Protein AF-A0AA43HDJ4-F1 (afdb_monomer_lite)

Radius of gyration: 28.81 Å; chains: 1; bounding box: 75×43×76 Å

Structure (mmCIF, N/CA/C/O backbone):
data_AF-A0AA43HDJ4-F1
#
_entry.id   AF-A0AA43HDJ4-F1
#
loop_
_atom_site.group_PDB
_atom_site.id
_atom_site.type_symbol
_atom_site.label_atom_id
_atom_site.label_alt_id
_atom_site.label_comp_id
_atom_site.label_asym_id
_atom_site.label_entity_id
_atom_site.label_seq_id
_atom_site.pdbx_PDB_ins_code
_atom_site.Cartn_x
_atom_site.Cartn_y
_atom_site.Cartn_z
_atom_site.occupancy
_atom_site.B_iso_or_equiv
_atom_site.auth_seq_id
_atom_site.auth_comp_id
_atom_site.auth_asym_id
_atom_site.auth_atom_id
_atom_site.pdbx_PDB_model_num
ATOM 1 N N . MET A 1 1 ? -13.359 20.710 -31.811 1.00 22.50 1 MET A N 1
ATOM 2 C CA . MET A 1 1 ? -13.610 19.968 -30.557 1.00 22.50 1 MET A CA 1
ATOM 3 C C . MET A 1 1 ? -13.155 18.519 -30.747 1.00 22.50 1 MET A C 1
ATOM 5 O O . MET A 1 1 ? -13.697 17.862 -31.620 1.00 22.50 1 MET A O 1
ATOM 9 N N . LYS A 1 2 ? -12.191 18.052 -29.930 1.00 27.42 2 LYS A N 1
ATOM 10 C CA . LYS A 1 2 ? -11.918 16.638 -29.564 1.00 27.42 2 LYS A CA 1
ATOM 11 C C . LYS A 1 2 ? -11.344 15.655 -30.620 1.00 27.42 2 LYS A C 1
ATOM 13 O O . LYS A 1 2 ? -12.099 15.037 -31.355 1.00 27.42 2 LYS A O 1
ATOM 18 N N . LYS A 1 3 ? -10.038 15.339 -30.538 1.00 22.31 3 LYS A N 1
ATOM 19 C CA . LYS A 1 3 ? -9.447 14.228 -29.735 1.00 22.31 3 LYS A CA 1
ATOM 20 C C . LYS A 1 3 ? -7.941 14.090 -30.042 1.00 22.31 3 LYS A C 1
ATOM 22 O O . LYS A 1 3 ? -7.563 13.492 -31.042 1.00 22.31 3 LYS A O 1
ATOM 27 N N . MET A 1 4 ? -7.099 14.613 -29.150 1.00 22.09 4 MET A N 1
ATOM 28 C CA . MET A 1 4 ? -5.693 14.213 -29.020 1.00 22.09 4 MET A CA 1
ATOM 29 C C . MET A 1 4 ? -5.656 12.735 -28.612 1.00 22.09 4 MET A C 1
ATOM 31 O O . MET A 1 4 ? -6.101 12.385 -27.520 1.00 22.09 4 MET A O 1
ATOM 35 N N . LYS A 1 5 ? -5.205 11.872 -29.526 1.00 25.73 5 LYS A N 1
ATOM 36 C CA . LYS A 1 5 ? -4.792 10.494 -29.244 1.00 25.73 5 LYS A CA 1
ATOM 37 C C . LYS A 1 5 ? -3.277 10.531 -29.111 1.00 25.73 5 LYS A C 1
ATOM 39 O O . LYS A 1 5 ? -2.597 10.753 -30.106 1.00 25.73 5 LYS A O 1
ATOM 44 N N . THR A 1 6 ? -2.771 10.381 -27.897 1.00 28.44 6 THR A N 1
ATOM 45 C CA . THR A 1 6 ? -1.335 10.432 -27.613 1.00 28.44 6 THR A CA 1
ATOM 46 C C . THR A 1 6 ? -0.851 9.063 -27.160 1.00 28.44 6 THR A C 1
ATOM 48 O O . THR A 1 6 ? -1.494 8.376 -26.371 1.00 28.44 6 THR A O 1
ATOM 51 N N . PHE A 1 7 ? 0.258 8.674 -27.773 1.00 31.19 7 PHE A N 1
ATOM 52 C CA . PHE A 1 7 ? 0.846 7.352 -27.846 1.00 31.19 7 PHE A CA 1
ATOM 53 C C . PHE A 1 7 ? 1.511 6.943 -26.535 1.00 31.19 7 PHE A C 1
ATOM 55 O O . PHE A 1 7 ? 2.608 7.396 -26.224 1.00 31.19 7 PHE A O 1
ATOM 62 N N . GLY A 1 8 ? 0.872 6.035 -25.804 1.00 33.00 8 GLY A N 1
ATOM 63 C CA . GLY A 1 8 ? 1.554 5.199 -24.827 1.00 33.00 8 GLY A CA 1
ATOM 64 C C . GLY A 1 8 ? 2.126 3.966 -25.524 1.00 33.00 8 GLY A C 1
ATOM 65 O O . GLY A 1 8 ? 1.440 3.315 -26.310 1.00 33.00 8 GLY A O 1
ATOM 66 N N . LEU A 1 9 ? 3.366 3.616 -25.182 1.00 37.12 9 LEU A N 1
ATOM 67 C CA . LEU A 1 9 ? 3.806 2.223 -25.068 1.00 37.12 9 LEU A CA 1
ATOM 68 C C . LEU A 1 9 ? 4.500 1.427 -26.194 1.00 37.12 9 LEU A C 1
ATOM 70 O O . LEU A 1 9 ? 4.531 0.199 -26.152 1.00 37.12 9 LEU A O 1
ATOM 74 N N . LYS A 1 10 ? 5.208 2.081 -27.120 1.00 36.88 10 LYS A N 1
ATOM 75 C CA . LYS A 1 10 ? 6.209 1.404 -27.988 1.00 36.88 10 LYS A CA 1
ATOM 76 C C . LYS A 1 10 ? 7.679 1.629 -27.577 1.00 36.88 10 LYS A C 1
ATOM 78 O O . LYS A 1 10 ? 8.573 1.058 -28.185 1.00 36.88 10 LYS A O 1
ATOM 83 N N . GLY A 1 11 ? 7.945 2.435 -26.547 1.00 34.94 11 GLY A N 1
ATOM 84 C CA . GLY A 1 11 ? 9.264 3.042 -26.303 1.00 34.94 11 GLY A CA 1
ATOM 85 C C . GLY A 1 11 ? 10.332 2.213 -25.585 1.00 34.94 11 GLY A C 1
ATOM 86 O O . GLY A 1 11 ? 11.500 2.571 -25.654 1.00 34.94 11 GLY A O 1
ATOM 87 N N . VAL A 1 12 ? 9.973 1.130 -24.889 1.00 36.25 12 VAL A N 1
ATOM 88 C CA . VAL A 1 12 ? 10.935 0.363 -24.064 1.00 36.25 12 VAL A CA 1
ATOM 89 C C . VAL A 1 12 ? 11.170 -1.068 -24.571 1.00 36.25 12 VAL A C 1
ATOM 91 O O . VAL A 1 12 ? 12.204 -1.653 -24.282 1.00 36.25 12 VAL A O 1
ATOM 94 N N . ALA A 1 13 ? 10.298 -1.624 -25.419 1.00 35.81 13 ALA A N 1
ATOM 95 C CA . ALA A 1 13 ? 10.563 -2.911 -26.097 1.00 35.81 13 ALA A CA 1
ATOM 96 C C . ALA A 1 13 ? 11.808 -2.842 -27.013 1.00 35.81 13 ALA A C 1
ATOM 98 O O . ALA A 1 13 ? 12.586 -3.773 -27.160 1.00 35.81 13 ALA A O 1
ATOM 99 N N . ILE A 1 14 ? 11.996 -1.647 -27.538 1.00 38.53 14 ILE A N 1
ATOM 100 C CA . ILE A 1 14 ? 13.115 -1.062 -28.261 1.00 38.53 14 ILE A CA 1
ATOM 101 C C . ILE A 1 14 ? 14.411 -1.081 -27.431 1.00 38.53 14 ILE A C 1
ATOM 103 O O . ILE A 1 14 ? 15.466 -1.543 -27.854 1.00 38.53 14 ILE A O 1
ATOM 107 N N . LEU A 1 15 ? 14.314 -0.682 -26.171 1.00 40.72 15 LEU A N 1
ATOM 108 C CA . LEU A 1 15 ? 15.463 -0.617 -25.284 1.00 40.72 15 LEU A CA 1
ATOM 109 C C . LEU A 1 15 ? 16.113 -1.959 -24.965 1.00 40.72 15 LEU A C 1
ATOM 111 O O . LEU A 1 15 ? 17.295 -2.031 -24.634 1.00 40.72 15 LEU A O 1
ATOM 115 N N . ILE A 1 16 ? 15.307 -3.003 -25.106 1.00 37.69 16 ILE A N 1
ATOM 116 C CA . ILE A 1 16 ? 15.645 -4.397 -24.881 1.00 37.69 16 ILE A CA 1
ATOM 117 C C . ILE A 1 16 ? 16.317 -5.019 -26.118 1.00 37.69 16 ILE A C 1
ATOM 119 O O . ILE A 1 16 ? 17.173 -5.877 -25.950 1.00 37.69 16 ILE A O 1
ATOM 123 N N . ALA A 1 17 ? 16.042 -4.566 -27.346 1.00 39.44 17 ALA A N 1
ATOM 124 C CA . ALA A 1 17 ? 16.722 -5.089 -28.543 1.00 39.44 17 ALA A CA 1
ATOM 125 C C . ALA A 1 17 ? 18.207 -4.684 -28.644 1.00 39.44 17 ALA A C 1
ATOM 127 O O . ALA A 1 17 ? 18.961 -5.280 -29.402 1.00 39.44 17 ALA A O 1
ATOM 128 N N . ILE A 1 18 ? 18.654 -3.707 -27.849 1.00 38.16 18 ILE A N 1
ATOM 129 C CA . ILE A 1 18 ? 20.032 -3.191 -27.870 1.00 38.16 18 ILE A CA 1
ATOM 130 C C . ILE A 1 18 ? 20.879 -3.730 -26.708 1.00 38.16 18 ILE A C 1
ATOM 132 O O . ILE A 1 18 ? 22.083 -3.927 -26.864 1.00 38.16 18 ILE A O 1
ATOM 136 N N . SER A 1 19 ? 20.271 -4.075 -25.572 1.00 39.00 19 SER A N 1
ATOM 137 C CA . SER A 1 19 ? 20.929 -4.954 -24.598 1.00 39.00 19 SER A CA 1
ATOM 138 C C . SER A 1 19 ? 21.068 -6.401 -25.109 1.00 39.00 19 SER A C 1
ATOM 140 O O . SER A 1 19 ? 21.845 -7.170 -24.551 1.00 39.00 19 SER A O 1
ATOM 142 N N . LEU A 1 20 ? 20.384 -6.752 -26.207 1.00 36.34 20 LEU A N 1
ATOM 143 C CA . LEU A 1 20 ? 20.437 -8.048 -26.894 1.00 36.34 20 LEU A CA 1
ATOM 144 C C . LEU A 1 20 ? 21.685 -8.291 -27.771 1.00 36.34 20 LEU A C 1
ATOM 146 O O . LEU A 1 20 ? 21.822 -9.386 -28.302 1.00 36.34 20 LEU A O 1
ATOM 150 N N . CYS A 1 21 ? 22.643 -7.360 -27.864 1.00 36.50 21 CYS A N 1
ATOM 151 C CA . CYS A 1 21 ? 23.928 -7.633 -28.530 1.00 36.50 21 CYS A CA 1
ATOM 152 C C . CYS A 1 21 ? 25.035 -8.179 -27.628 1.00 36.50 21 CYS A C 1
ATOM 154 O O . CYS A 1 21 ? 26.150 -8.353 -28.108 1.00 36.50 21 CYS A O 1
ATOM 156 N N . VAL A 1 22 ? 24.774 -8.486 -26.353 1.00 33.34 22 VAL A N 1
ATOM 157 C CA . VAL A 1 22 ? 25.770 -9.192 -25.536 1.00 33.34 22 VAL A CA 1
ATOM 158 C C . VAL A 1 22 ? 25.167 -10.302 -24.692 1.00 33.34 22 VAL A C 1
ATOM 160 O O . VAL A 1 22 ? 24.932 -10.177 -23.494 1.00 33.34 22 VAL A O 1
ATOM 163 N N . GLN A 1 23 ? 25.024 -11.458 -25.319 1.00 28.20 23 GLN A N 1
ATOM 164 C CA . GLN A 1 23 ? 25.409 -12.695 -24.664 1.00 28.20 23 GLN A CA 1
ATOM 165 C C . GLN A 1 23 ? 26.591 -13.252 -25.450 1.00 28.20 23 GLN A C 1
ATOM 167 O O . GLN A 1 23 ? 26.411 -13.741 -26.558 1.00 28.20 23 GLN A O 1
ATOM 172 N N . PHE A 1 24 ? 27.801 -13.183 -24.894 1.00 32.41 24 PHE A N 1
ATOM 173 C CA . PHE A 1 24 ? 28.854 -14.094 -25.329 1.00 32.41 24 PHE A CA 1
ATOM 174 C C . PHE A 1 24 ? 28.863 -15.269 -24.363 1.00 32.41 24 PHE A C 1
ATOM 176 O O . PHE A 1 24 ? 29.189 -15.149 -23.184 1.00 32.41 24 PHE A O 1
ATOM 183 N N . THR A 1 25 ? 28.439 -16.416 -24.877 1.00 24.45 25 THR A N 1
ATOM 184 C CA . THR A 1 25 ? 28.672 -17.716 -24.266 1.00 24.45 25 THR A CA 1
ATOM 185 C C . THR A 1 25 ? 30.170 -17.980 -24.125 1.00 24.45 25 THR A C 1
ATOM 187 O O . THR A 1 25 ? 30.879 -17.992 -25.128 1.00 24.45 25 THR A O 1
ATOM 190 N N . SER A 1 26 ? 30.603 -18.377 -22.929 1.00 24.94 26 SER A N 1
ATOM 191 C CA . SER A 1 26 ? 31.298 -19.659 -22.766 1.00 24.94 26 SER A CA 1
ATOM 192 C C . SER A 1 26 ? 31.064 -20.220 -21.359 1.00 24.94 26 SER A C 1
ATOM 194 O O . SER A 1 26 ? 31.442 -19.595 -20.377 1.00 24.94 26 SER A O 1
ATOM 196 N N . CYS A 1 27 ? 30.409 -21.385 -21.326 1.00 25.11 27 CYS A N 1
ATOM 197 C CA . CYS A 1 27 ? 30.314 -22.414 -20.282 1.00 25.11 27 CYS A CA 1
ATOM 198 C C . CYS A 1 27 ? 30.515 -22.030 -18.805 1.00 25.11 27 CYS A C 1
ATOM 200 O O . CYS A 1 27 ? 31.631 -21.777 -18.367 1.00 25.11 27 CYS A O 1
ATOM 202 N N . GLY A 1 28 ? 29.468 -22.223 -17.998 1.00 25.86 28 GLY A N 1
ATOM 203 C CA . GLY A 1 28 ? 29.619 -22.430 -16.557 1.00 25.86 28 GLY A CA 1
ATOM 204 C C . GLY A 1 28 ? 28.350 -22.126 -15.779 1.00 25.86 28 GLY A C 1
ATOM 205 O O . GLY A 1 28 ? 27.741 -21.085 -15.966 1.00 25.86 28 GLY A O 1
ATOM 206 N N . GLU A 1 29 ? 27.927 -23.064 -14.949 1.00 29.44 29 GLU A N 1
ATOM 207 C CA . GLU A 1 29 ? 26.643 -23.108 -14.259 1.00 29.44 29 GLU A CA 1
ATOM 208 C C . GLU A 1 29 ? 26.467 -22.089 -13.118 1.00 29.44 29 GLU A C 1
ATOM 210 O O . GLU A 1 29 ? 27.416 -21.648 -12.479 1.00 29.44 29 GLU A O 1
ATOM 215 N N . SER A 1 30 ? 25.187 -21.905 -12.770 1.00 30.67 30 SER A N 1
ATOM 216 C CA . SER A 1 30 ? 24.635 -21.463 -11.480 1.00 30.67 30 SER A CA 1
ATOM 217 C C . SER A 1 30 ? 24.743 -19.978 -11.110 1.00 30.67 30 SER A C 1
ATOM 219 O O . SER A 1 30 ? 25.791 -19.348 -11.150 1.00 30.67 30 SER A O 1
ATOM 221 N N . GLY A 1 31 ? 23.588 -19.417 -10.737 1.00 34.34 31 GLY A N 1
ATOM 222 C CA . GLY A 1 31 ? 23.455 -18.046 -10.267 1.00 34.34 31 GLY A CA 1
ATOM 223 C C . GLY A 1 31 ? 24.185 -17.828 -8.944 1.00 34.34 31 GLY A C 1
ATOM 224 O O . GLY A 1 31 ? 23.765 -18.343 -7.911 1.00 34.34 31 GLY A O 1
ATOM 225 N N . GLY A 1 32 ? 25.237 -17.020 -9.000 1.00 28.72 32 GLY A N 1
ATOM 226 C CA . GLY A 1 32 ? 25.820 -16.303 -7.872 1.00 28.72 32 GLY A CA 1
ATOM 227 C C . GLY A 1 32 ? 25.797 -14.799 -8.154 1.00 28.72 32 GLY A C 1
ATOM 228 O O . GLY A 1 32 ? 25.720 -14.385 -9.314 1.00 28.72 32 GLY A O 1
ATOM 229 N N . GLU A 1 33 ? 25.828 -13.981 -7.099 1.00 34.28 33 GLU A N 1
ATOM 230 C CA . GLU A 1 33 ? 26.119 -12.547 -7.220 1.00 34.28 33 GLU A CA 1
ATOM 231 C C . GLU A 1 33 ? 27.422 -12.340 -8.014 1.00 34.28 33 GLU A C 1
ATOM 233 O O . GLU A 1 33 ? 28.370 -13.103 -7.822 1.00 34.28 33 GLU A O 1
ATOM 238 N N . PRO A 1 34 ? 27.502 -11.338 -8.909 1.00 38.69 34 PRO A N 1
ATOM 239 C CA . PRO A 1 34 ? 28.753 -11.034 -9.591 1.00 38.69 34 PRO A CA 1
ATOM 240 C C . PRO A 1 34 ? 29.811 -10.595 -8.567 1.00 38.69 34 PRO A C 1
ATOM 242 O O . PRO A 1 34 ? 29.573 -9.666 -7.795 1.00 38.69 34 PRO A O 1
ATOM 245 N N . ASP A 1 35 ? 30.978 -11.248 -8.578 1.00 34.69 35 ASP A N 1
ATOM 246 C CA . ASP A 1 35 ? 32.105 -10.908 -7.701 1.00 34.69 35 ASP A CA 1
ATOM 247 C C . ASP A 1 35 ? 32.497 -9.419 -7.816 1.00 34.69 35 ASP A C 1
ATOM 249 O O . ASP A 1 35 ? 32.497 -8.854 -8.922 1.00 34.69 35 ASP A O 1
ATOM 253 N N . PRO A 1 36 ? 32.892 -8.763 -6.706 1.00 37.84 36 PRO A N 1
ATOM 254 C CA . PRO A 1 36 ? 33.413 -7.405 -6.746 1.00 37.84 36 PRO A CA 1
ATOM 255 C C . PRO A 1 36 ? 34.709 -7.336 -7.568 1.00 37.84 36 PRO A C 1
ATOM 257 O O . PRO A 1 36 ? 35.586 -8.194 -7.479 1.00 37.84 36 PRO A O 1
ATOM 260 N N . ILE A 1 37 ? 34.825 -6.277 -8.372 1.00 42.53 37 ILE A N 1
ATOM 261 C CA . ILE A 1 37 ? 35.926 -6.045 -9.316 1.00 42.53 37 ILE A CA 1
ATOM 262 C C . ILE A 1 37 ? 37.275 -6.011 -8.564 1.00 42.53 37 ILE A C 1
ATOM 264 O O . ILE A 1 37 ? 37.453 -5.143 -7.703 1.00 42.53 37 ILE A O 1
ATOM 268 N N . PRO A 1 38 ? 38.262 -6.865 -8.908 1.00 34.78 38 PRO A N 1
ATOM 269 C CA . PRO A 1 38 ? 39.623 -6.689 -8.427 1.00 34.78 38 PRO A CA 1
ATOM 270 C C . PRO A 1 38 ? 40.215 -5.418 -9.053 1.00 34.78 38 PRO A C 1
ATOM 272 O O . PRO A 1 38 ? 40.143 -5.238 -10.274 1.00 34.78 38 PRO A O 1
ATOM 275 N N . PRO A 1 39 ? 40.834 -4.522 -8.271 1.00 44.72 39 PRO A N 1
ATOM 276 C CA . PRO A 1 39 ? 41.527 -3.386 -8.840 1.00 44.72 39 PRO A CA 1
ATOM 277 C C . PRO A 1 39 ? 42.852 -3.900 -9.393 1.00 44.72 39 PRO A C 1
ATOM 279 O O . PRO A 1 39 ? 43.733 -4.206 -8.599 1.00 44.72 39 PRO A O 1
ATOM 282 N N . THR A 1 40 ? 42.980 -4.056 -10.717 1.00 45.44 40 THR A N 1
ATOM 283 C CA . THR A 1 40 ? 44.224 -3.901 -11.514 1.00 45.44 40 THR A CA 1
ATOM 284 C C . THR A 1 40 ? 44.130 -4.611 -12.870 1.00 45.44 40 THR A C 1
ATOM 286 O O . THR A 1 40 ? 44.377 -5.802 -12.981 1.00 45.44 40 THR A O 1
ATOM 289 N N . GLN A 1 41 ? 43.820 -3.852 -13.922 1.00 43.94 41 GLN A N 1
ATOM 290 C CA . GLN A 1 41 ? 44.463 -3.896 -15.247 1.00 43.94 41 GLN A CA 1
ATOM 291 C C . GLN A 1 41 ? 43.806 -2.803 -16.097 1.00 43.94 41 GLN A C 1
ATOM 293 O O . GLN A 1 41 ? 42.585 -2.746 -16.205 1.00 43.94 41 GLN A O 1
ATOM 298 N N . THR A 1 42 ? 44.602 -1.895 -16.660 1.00 48.66 42 THR A N 1
ATOM 299 C CA . THR A 1 42 ? 44.145 -0.825 -17.559 1.00 48.66 42 THR A CA 1
ATOM 300 C C . THR A 1 42 ? 43.700 -1.429 -18.888 1.00 48.66 42 THR A C 1
ATOM 302 O O . THR A 1 42 ? 44.448 -1.438 -19.864 1.00 48.66 42 THR A O 1
ATOM 305 N N . THR A 1 43 ? 42.501 -2.002 -18.912 1.00 52.09 43 THR A N 1
ATOM 306 C CA . THR A 1 43 ? 41.856 -2.478 -20.132 1.00 52.09 43 THR A CA 1
ATOM 307 C C . THR A 1 43 ? 41.283 -1.271 -20.884 1.00 52.09 43 THR A C 1
ATOM 309 O O . THR A 1 43 ? 40.655 -0.419 -20.256 1.00 52.09 43 THR A O 1
ATOM 312 N N . PRO A 1 44 ? 41.488 -1.148 -22.207 1.00 51.62 44 PRO A N 1
ATOM 313 C CA . PRO A 1 44 ? 40.817 -0.144 -23.026 1.00 51.62 44 PRO A CA 1
ATOM 314 C C . PRO A 1 44 ? 39.293 -0.233 -22.867 1.00 51.62 44 PRO A C 1
ATOM 316 O O . PRO A 1 44 ? 38.690 -1.258 -23.197 1.00 51.62 44 PRO A O 1
ATOM 319 N N . ILE A 1 45 ? 38.684 0.839 -22.355 1.00 56.78 45 ILE A N 1
ATOM 320 C CA . ILE A 1 45 ? 37.236 0.972 -22.162 1.00 56.78 45 ILE A CA 1
ATOM 321 C C . ILE A 1 45 ? 36.645 1.689 -23.376 1.00 56.78 45 ILE A C 1
ATOM 323 O O . ILE A 1 45 ? 37.053 2.805 -23.701 1.00 56.78 45 ILE A O 1
ATOM 327 N N . ALA A 1 46 ? 35.656 1.076 -24.028 1.00 62.69 46 ALA A N 1
ATOM 328 C CA . ALA A 1 46 ? 34.867 1.746 -25.055 1.00 62.69 46 ALA A CA 1
ATOM 329 C C . ALA A 1 46 ? 33.644 2.453 -24.453 1.00 62.69 46 ALA A C 1
ATOM 331 O O . ALA A 1 46 ? 32.839 1.848 -23.739 1.00 62.69 46 ALA A O 1
ATOM 332 N N . HIS A 1 47 ? 33.462 3.719 -24.832 1.00 72.06 47 HIS A N 1
ATOM 333 C CA . HIS A 1 47 ? 32.185 4.423 -24.737 1.00 72.06 47 HIS A CA 1
ATOM 334 C C . HIS A 1 47 ? 31.622 4.565 -26.152 1.00 72.06 47 HIS A C 1
ATOM 336 O O . HIS A 1 47 ? 32.209 5.246 -26.997 1.00 72.06 47 HIS A O 1
ATOM 342 N N . LEU A 1 48 ? 30.498 3.906 -26.428 1.00 74.12 48 LEU A N 1
ATOM 343 C CA . LEU A 1 48 ? 29.821 4.021 -27.715 1.00 74.12 48 LEU A CA 1
ATOM 344 C C . LEU A 1 48 ? 28.718 5.067 -27.624 1.00 74.12 48 LEU A C 1
ATOM 346 O O . LEU A 1 48 ? 27.879 5.027 -26.727 1.00 74.12 48 LEU A O 1
ATOM 350 N N . SER A 1 49 ? 28.703 5.990 -28.581 1.00 80.94 49 SER A N 1
ATOM 351 C CA . SER A 1 49 ? 27.659 7.000 -28.695 1.00 80.94 49 SER A CA 1
ATOM 352 C C . SER A 1 49 ? 27.113 7.045 -30.116 1.00 80.94 49 SER A C 1
ATOM 354 O O . SER A 1 49 ? 27.886 7.064 -31.077 1.00 80.94 49 SER A O 1
ATOM 356 N N . PHE A 1 50 ? 25.785 7.055 -30.225 1.00 83.31 50 PHE A N 1
ATOM 357 C CA . PHE A 1 50 ? 25.052 7.110 -31.483 1.00 83.31 50 PHE A CA 1
ATOM 358 C C . PHE A 1 50 ? 24.012 8.229 -31.437 1.00 83.31 50 PHE A C 1
ATOM 360 O O . PHE A 1 50 ? 23.144 8.247 -30.563 1.00 83.31 50 PHE A O 1
ATOM 367 N N . GLU A 1 51 ? 24.088 9.137 -32.408 1.00 88.50 51 GLU A N 1
ATOM 368 C CA . GLU A 1 51 ? 23.100 10.192 -32.622 1.00 88.50 51 GLU A CA 1
ATOM 369 C C . GLU A 1 51 ? 22.262 9.859 -33.863 1.00 88.50 51 GLU A C 1
ATOM 371 O O . GLU A 1 51 ? 22.747 9.916 -34.995 1.00 88.50 51 GLU A O 1
ATOM 376 N N . MET A 1 52 ? 20.991 9.518 -33.659 1.00 85.50 52 MET A N 1
ATOM 377 C CA . MET A 1 52 ? 20.053 9.204 -34.737 1.00 85.50 52 MET A CA 1
ATOM 378 C C . MET A 1 52 ? 19.317 10.479 -35.139 1.00 85.50 52 MET A C 1
ATOM 380 O O . MET A 1 52 ? 18.334 10.886 -34.516 1.00 85.50 52 MET A O 1
ATOM 384 N N . LYS A 1 53 ? 19.802 11.147 -36.189 1.00 88.00 53 LYS A N 1
ATOM 385 C CA . LYS A 1 53 ? 19.130 12.339 -36.746 1.00 88.00 53 LYS A CA 1
ATOM 386 C C . LYS A 1 53 ? 17.738 12.000 -37.293 1.00 88.00 53 LYS A C 1
ATOM 388 O O . LYS A 1 53 ? 16.809 12.804 -37.179 1.00 88.00 53 LYS A O 1
ATOM 393 N N . GLU A 1 54 ? 17.597 10.791 -37.831 1.00 84.75 54 GLU A N 1
ATOM 394 C CA . GLU A 1 54 ? 16.358 10.205 -38.340 1.00 84.75 54 GLU A CA 1
ATOM 395 C C . GLU A 1 54 ? 16.118 8.841 -37.682 1.00 84.75 54 GLU A C 1
ATOM 397 O O . GLU A 1 54 ? 17.066 8.097 -37.426 1.00 84.75 54 GLU A O 1
ATOM 402 N N . ALA A 1 55 ? 14.856 8.514 -37.402 1.00 73.38 55 ALA A N 1
ATOM 403 C CA . ALA A 1 55 ? 14.491 7.232 -36.802 1.00 73.38 55 ALA A CA 1
ATOM 404 C C . ALA A 1 55 ? 14.616 6.084 -37.822 1.00 73.38 55 ALA A C 1
ATOM 406 O O . ALA A 1 55 ? 14.319 6.275 -39.000 1.00 73.38 55 ALA A O 1
ATOM 407 N N . GLY A 1 56 ? 15.006 4.890 -37.375 1.00 72.88 56 GLY A N 1
ATOM 408 C CA . GLY A 1 56 ? 15.297 3.724 -38.221 1.00 72.88 56 GLY A CA 1
ATOM 409 C C . GLY A 1 56 ? 16.751 3.637 -38.714 1.00 72.88 56 GLY A C 1
ATOM 410 O O . GLY A 1 56 ? 17.056 2.794 -39.554 1.00 72.88 56 GLY A O 1
ATOM 411 N N . THR A 1 57 ? 17.650 4.507 -38.238 1.00 82.25 57 THR A N 1
ATOM 412 C CA . THR A 1 57 ? 19.053 4.586 -38.691 1.00 82.25 57 THR A CA 1
ATOM 413 C C . THR A 1 57 ? 20.059 3.904 -37.761 1.00 82.25 57 THR A C 1
ATOM 415 O O . THR A 1 57 ? 21.231 3.782 -38.129 1.00 82.25 57 THR A O 1
ATOM 418 N N . PHE A 1 58 ? 19.641 3.414 -36.585 1.00 77.56 58 PHE A N 1
ATOM 419 C CA . PHE A 1 58 ? 20.552 2.855 -35.578 1.00 77.56 58 PHE A CA 1
ATOM 420 C C . PHE A 1 58 ? 21.413 1.715 -36.134 1.00 77.56 58 PHE A C 1
ATOM 422 O O . PHE A 1 58 ? 22.631 1.724 -35.963 1.00 77.56 58 PHE A O 1
ATOM 429 N N . LYS A 1 59 ? 20.801 0.789 -36.880 1.00 74.00 59 LYS A N 1
ATOM 430 C CA . LYS A 1 59 ? 21.492 -0.338 -37.522 1.00 74.00 59 LYS A CA 1
ATOM 431 C C . LYS A 1 59 ? 22.660 0.120 -38.401 1.00 74.00 59 LYS A C 1
ATOM 433 O O . LYS A 1 59 ? 23.784 -0.349 -38.243 1.00 74.00 59 LYS A O 1
ATOM 438 N N . GLN A 1 60 ? 22.403 1.070 -39.300 1.00 79.88 60 GLN A N 1
ATOM 439 C CA . GLN A 1 60 ? 23.406 1.579 -40.241 1.00 79.88 60 GLN A CA 1
ATOM 440 C C . GLN A 1 60 ? 24.558 2.279 -39.509 1.00 79.88 60 GLN A C 1
ATOM 442 O O . GLN A 1 60 ? 25.724 2.107 -39.868 1.00 79.88 60 GLN A O 1
ATOM 447 N N . LEU A 1 61 ? 24.239 3.042 -38.459 1.00 80.88 61 LEU A N 1
ATOM 448 C CA . LEU A 1 61 ? 25.236 3.713 -37.628 1.00 80.88 61 LEU A CA 1
ATOM 449 C C . LEU A 1 61 ? 26.095 2.708 -36.850 1.00 80.88 61 LEU A C 1
ATOM 451 O O . LEU A 1 61 ? 27.315 2.880 -36.776 1.00 80.88 61 LEU A O 1
ATOM 455 N N . LEU A 1 62 ? 25.481 1.652 -36.309 1.00 75.19 62 LEU A N 1
ATOM 456 C CA . LEU A 1 62 ? 26.174 0.573 -35.609 1.00 75.19 62 LEU A CA 1
ATOM 457 C C . LEU A 1 62 ? 27.145 -0.157 -36.544 1.00 75.19 62 LEU A C 1
ATOM 459 O O . LEU A 1 62 ? 28.330 -0.258 -36.230 1.00 75.19 62 LEU A O 1
ATOM 463 N N . GLU A 1 63 ? 26.685 -0.585 -37.722 1.00 72.00 63 GLU A N 1
ATOM 464 C CA . GLU A 1 63 ? 27.533 -1.242 -38.724 1.00 72.00 63 GLU A CA 1
ATOM 465 C C . GLU A 1 63 ? 28.711 -0.360 -39.161 1.00 72.00 63 GLU A C 1
ATOM 467 O O . GLU A 1 63 ? 29.844 -0.837 -39.259 1.00 72.00 63 GLU A O 1
ATOM 472 N N . ALA A 1 64 ? 28.467 0.931 -39.415 1.00 79.25 64 ALA A N 1
ATOM 473 C CA . ALA A 1 64 ? 29.514 1.870 -39.809 1.00 79.25 64 ALA A CA 1
ATOM 474 C C . ALA A 1 64 ? 30.574 2.022 -38.709 1.00 79.25 64 ALA A C 1
ATOM 476 O O . ALA A 1 64 ? 31.772 1.947 -38.990 1.00 79.25 64 ALA A O 1
ATOM 477 N N . LYS A 1 65 ? 30.141 2.169 -37.449 1.00 74.12 65 LYS A N 1
ATOM 478 C CA . LYS A 1 65 ? 31.041 2.307 -36.300 1.00 74.12 65 LYS A CA 1
ATOM 479 C C . LYS A 1 65 ? 31.882 1.048 -36.085 1.00 74.12 65 LYS A C 1
ATOM 481 O O . LYS A 1 65 ? 33.093 1.160 -35.904 1.00 74.12 65 LYS A O 1
ATOM 486 N N . LEU A 1 66 ? 31.269 -0.135 -36.159 1.00 67.94 66 LEU A N 1
ATOM 487 C CA . LEU A 1 66 ? 31.966 -1.417 -36.013 1.00 67.94 66 LEU A CA 1
ATOM 488 C C . LEU A 1 66 ? 32.987 -1.653 -37.137 1.00 67.94 66 LEU A C 1
ATOM 490 O O . LEU A 1 66 ? 34.102 -2.110 -36.871 1.00 67.94 66 LEU A O 1
ATOM 494 N N . LYS A 1 67 ? 32.667 -1.270 -38.382 1.00 69.75 67 LYS A N 1
ATOM 495 C CA . LYS A 1 67 ? 33.625 -1.302 -39.502 1.00 69.75 67 LYS A CA 1
ATOM 496 C C . LYS A 1 67 ? 34.831 -0.394 -39.252 1.00 69.75 67 LYS A C 1
ATOM 498 O O . LYS A 1 67 ? 35.953 -0.824 -39.504 1.00 69.75 67 LYS A O 1
ATOM 503 N N . THR A 1 68 ? 34.630 0.819 -38.728 1.00 72.00 68 THR A N 1
ATOM 504 C CA . THR A 1 68 ? 35.735 1.730 -38.372 1.00 72.00 68 THR A CA 1
ATOM 505 C C . THR A 1 68 ? 36.633 1.142 -37.284 1.00 72.00 68 THR A C 1
ATOM 507 O O . THR A 1 68 ? 37.848 1.135 -37.449 1.00 72.00 68 THR A O 1
ATOM 510 N N . ILE A 1 69 ? 36.045 0.593 -36.217 1.00 66.38 69 ILE A N 1
ATOM 511 C CA . ILE A 1 69 ? 36.780 -0.064 -35.121 1.00 66.38 69 ILE A CA 1
ATOM 512 C C . ILE A 1 69 ? 37.651 -1.205 -35.667 1.00 66.38 69 ILE A C 1
ATOM 514 O O . ILE A 1 69 ? 38.847 -1.283 -35.380 1.00 66.38 69 ILE A O 1
ATOM 518 N N . THR A 1 70 ? 37.065 -2.044 -36.527 1.00 64.56 70 THR A N 1
ATOM 519 C CA . THR A 1 70 ? 37.759 -3.174 -37.162 1.00 64.56 70 THR A CA 1
ATOM 520 C C . THR A 1 70 ? 38.892 -2.700 -38.078 1.00 64.56 70 THR A C 1
ATOM 522 O O . THR A 1 70 ? 39.999 -3.232 -38.016 1.00 64.56 70 THR A O 1
ATOM 525 N N . ALA A 1 71 ? 38.649 -1.675 -38.903 1.00 66.00 71 ALA A N 1
ATOM 526 C CA . ALA A 1 71 ? 39.651 -1.108 -39.808 1.00 66.00 71 ALA A CA 1
ATOM 527 C C . ALA A 1 71 ? 40.839 -0.487 -39.053 1.00 66.00 71 ALA A C 1
ATOM 529 O O . ALA A 1 71 ? 41.985 -0.640 -39.477 1.00 66.00 71 ALA A O 1
ATOM 530 N N . ASN A 1 72 ? 40.575 0.146 -37.908 1.00 68.00 72 ASN A N 1
ATOM 531 C CA . ASN A 1 72 ? 41.597 0.741 -37.048 1.00 68.00 72 ASN A CA 1
ATOM 532 C C . ASN A 1 72 ? 42.362 -0.290 -36.202 1.00 68.00 72 ASN A C 1
ATOM 534 O O . ASN A 1 72 ? 43.307 0.084 -35.509 1.00 68.00 72 ASN A O 1
ATOM 538 N N . LYS A 1 73 ? 41.978 -1.577 -36.250 1.00 65.12 73 LYS A N 1
ATOM 539 C CA . LYS A 1 73 ? 42.498 -2.646 -35.376 1.00 65.12 73 LYS A CA 1
ATOM 540 C C . LYS A 1 73 ? 42.407 -2.283 -33.888 1.00 65.12 73 LYS A C 1
ATOM 542 O O . LYS A 1 73 ? 43.258 -2.685 -33.094 1.00 65.12 73 LYS A O 1
ATOM 547 N N . GLU A 1 74 ? 41.391 -1.511 -33.513 1.00 59.38 74 GLU A N 1
ATOM 548 C CA . GLU A 1 74 ? 41.134 -1.170 -32.117 1.00 59.38 74 GLU A CA 1
ATOM 549 C C . GLU A 1 74 ? 40.675 -2.435 -31.380 1.00 59.38 74 GLU A C 1
ATOM 551 O O . GLU A 1 74 ? 39.691 -3.070 -31.759 1.00 59.38 74 GLU A O 1
ATOM 556 N N . VAL A 1 75 ? 41.408 -2.822 -30.335 1.00 57.12 75 VAL A N 1
ATOM 557 C CA . VAL A 1 75 ? 41.046 -3.956 -29.479 1.00 57.12 75 VAL A CA 1
ATOM 558 C C . VAL A 1 75 ? 40.367 -3.404 -28.234 1.00 57.12 75 VAL A C 1
ATOM 560 O O . VAL A 1 75 ? 41.016 -2.842 -27.352 1.00 57.12 75 VAL A O 1
ATOM 563 N N . PHE A 1 76 ? 39.048 -3.559 -28.168 1.00 53.06 76 PHE A N 1
ATOM 564 C CA . PHE A 1 76 ? 38.284 -3.304 -26.954 1.00 53.06 76 PHE A CA 1
ATOM 565 C C . PHE A 1 76 ? 38.060 -4.615 -26.227 1.00 53.06 76 PHE A C 1
ATOM 567 O O . PHE A 1 76 ? 37.628 -5.598 -26.821 1.00 53.06 76 PHE A O 1
ATOM 574 N N . HIS A 1 77 ? 38.331 -4.611 -24.929 1.00 51.22 77 HIS A N 1
ATOM 575 C CA . HIS A 1 77 ? 38.041 -5.759 -24.076 1.00 51.22 77 HIS A CA 1
ATOM 576 C C . HIS A 1 77 ? 36.698 -5.605 -23.353 1.00 51.22 77 HIS A C 1
ATOM 578 O O . HIS A 1 77 ? 36.186 -6.592 -22.840 1.00 51.22 77 HIS A O 1
ATOM 584 N N . ARG A 1 78 ? 36.132 -4.384 -23.312 1.00 53.84 78 ARG A N 1
ATOM 585 C CA . ARG A 1 78 ? 34.857 -4.071 -22.652 1.00 53.84 78 ARG A CA 1
ATOM 586 C C . ARG A 1 78 ? 34.222 -2.794 -23.218 1.00 53.84 78 ARG A C 1
ATOM 588 O O . ARG A 1 78 ? 34.930 -1.854 -23.585 1.00 53.84 78 ARG A O 1
ATOM 595 N N . ILE A 1 79 ? 32.890 -2.745 -23.242 1.00 60.53 79 ILE A N 1
ATOM 596 C CA . ILE A 1 79 ? 32.106 -1.529 -23.507 1.00 60.53 79 ILE A CA 1
ATOM 597 C C . ILE A 1 79 ? 31.405 -1.147 -22.210 1.00 60.53 79 ILE A C 1
ATOM 599 O O . ILE A 1 79 ? 30.533 -1.884 -21.770 1.00 60.53 79 ILE A O 1
ATOM 603 N N . ASP A 1 80 ? 31.732 -0.002 -21.617 1.00 64.12 80 ASP A N 1
ATOM 604 C CA . ASP A 1 80 ? 31.142 0.383 -20.325 1.00 64.12 80 ASP A CA 1
ATOM 605 C C . ASP A 1 80 ? 29.842 1.144 -20.502 1.00 64.12 80 ASP A C 1
ATOM 607 O O . ASP A 1 80 ? 28.919 1.019 -19.701 1.00 64.12 80 ASP A O 1
ATOM 611 N N . THR A 1 81 ? 29.752 1.969 -21.538 1.00 70.56 81 THR A N 1
ATOM 612 C CA . THR A 1 81 ? 28.604 2.853 -21.722 1.00 70.56 81 THR A CA 1
ATOM 613 C C . THR A 1 81 ? 28.160 2.868 -23.165 1.00 70.56 81 THR A C 1
ATOM 615 O O . THR A 1 81 ? 28.971 3.062 -24.073 1.00 70.56 81 THR A O 1
ATOM 618 N N . LEU A 1 82 ? 26.851 2.729 -23.345 1.00 75.31 82 LEU A N 1
ATOM 619 C CA . LEU A 1 82 ? 26.164 2.983 -24.595 1.00 75.31 82 LEU A CA 1
ATOM 620 C C . LEU A 1 82 ? 25.251 4.198 -24.425 1.00 75.31 82 LEU A C 1
ATOM 622 O O . LEU A 1 82 ? 24.327 4.179 -23.614 1.00 75.31 82 LEU A O 1
ATOM 626 N N . THR A 1 83 ? 25.501 5.250 -25.198 1.00 82.19 83 THR A N 1
ATOM 627 C CA . THR A 1 83 ? 24.697 6.475 -25.197 1.00 82.19 83 THR A CA 1
ATOM 628 C C . THR A 1 83 ? 23.964 6.628 -26.522 1.00 82.19 83 THR A C 1
ATOM 630 O O . THR A 1 83 ? 24.596 6.757 -27.570 1.00 82.19 83 THR A O 1
ATOM 633 N N . LEU A 1 84 ? 22.635 6.666 -26.474 1.00 82.19 84 LEU A N 1
ATOM 634 C CA . LEU A 1 84 ? 21.779 6.897 -27.637 1.00 82.19 84 LEU A CA 1
ATOM 635 C C . LEU A 1 84 ? 21.101 8.268 -27.514 1.00 82.19 84 LEU A C 1
ATOM 637 O O . LEU A 1 84 ? 20.630 8.650 -26.440 1.00 82.19 84 LEU A O 1
ATOM 641 N N . SER A 1 85 ? 21.049 9.024 -28.609 1.00 85.62 85 SER A N 1
ATOM 642 C CA . SER A 1 85 ? 20.414 10.347 -28.663 1.00 85.62 85 SER A CA 1
ATOM 643 C C . SER A 1 85 ? 19.739 10.610 -30.011 1.00 85.62 85 SER A C 1
ATOM 645 O O . SER A 1 85 ? 20.090 10.012 -31.022 1.00 85.62 85 SER A O 1
ATOM 647 N N . GLY A 1 86 ? 18.767 11.522 -30.050 1.00 83.56 86 GLY A N 1
ATOM 648 C CA . GLY A 1 86 ? 18.030 11.837 -31.278 1.00 83.56 86 GLY A CA 1
ATOM 649 C C . GLY A 1 86 ? 16.728 11.042 -31.402 1.00 83.56 86 GLY A C 1
ATOM 650 O O . GLY A 1 86 ? 16.086 10.756 -30.396 1.00 83.56 86 GLY A O 1
ATOM 651 N N . LYS A 1 87 ? 16.288 10.739 -32.624 1.00 77.00 87 LYS A N 1
ATOM 652 C CA . LYS A 1 87 ? 14.973 10.149 -32.919 1.00 77.00 87 LYS A CA 1
ATOM 653 C C . LYS A 1 87 ? 15.064 8.634 -33.087 1.00 77.00 87 LYS A C 1
ATOM 655 O O . LYS A 1 87 ? 15.868 8.170 -33.882 1.00 77.00 87 LYS A O 1
ATOM 660 N N . MET A 1 88 ? 14.195 7.883 -32.411 1.00 71.25 88 MET A N 1
ATOM 661 C CA . MET A 1 88 ? 14.120 6.416 -32.524 1.00 71.25 88 MET A CA 1
ATOM 662 C C . MET A 1 88 ? 12.689 5.934 -32.771 1.00 71.25 88 MET A C 1
ATOM 664 O O . MET A 1 88 ? 11.736 6.527 -32.260 1.00 71.25 88 MET A O 1
ATOM 668 N N . ASN A 1 89 ? 12.526 4.839 -33.518 1.00 63.41 89 ASN A N 1
ATOM 669 C CA . ASN A 1 89 ? 11.241 4.160 -33.730 1.00 63.41 89 ASN A CA 1
ATOM 670 C C . ASN A 1 89 ? 11.422 2.634 -33.764 1.00 63.41 89 ASN A C 1
ATOM 672 O O . ASN A 1 89 ? 12.539 2.149 -33.749 1.00 63.41 89 ASN A O 1
ATOM 676 N N . ILE A 1 90 ? 10.334 1.864 -33.859 1.00 58.47 90 ILE A N 1
ATOM 677 C CA . ILE A 1 90 ? 10.374 0.387 -33.796 1.00 58.47 90 ILE A CA 1
ATOM 678 C C . ILE A 1 90 ? 11.317 -0.299 -34.806 1.00 58.47 90 ILE A C 1
ATOM 680 O O . ILE A 1 90 ? 11.728 -1.426 -34.561 1.00 58.47 90 ILE A O 1
ATOM 684 N N . LEU A 1 91 ? 11.663 0.351 -35.922 1.00 61.56 91 LEU A N 1
ATOM 685 C CA . LEU A 1 91 ? 12.548 -0.211 -36.947 1.00 61.56 91 LEU A CA 1
ATOM 686 C C . LEU A 1 91 ? 14.019 -0.227 -36.517 1.00 61.56 91 LEU A C 1
ATOM 688 O O . LEU A 1 91 ? 14.790 -1.013 -37.050 1.00 61.56 91 LEU A O 1
ATOM 692 N N . ASP A 1 92 ? 14.412 0.588 -35.534 1.00 61.53 92 ASP A N 1
ATOM 693 C CA . ASP A 1 92 ? 15.770 0.578 -34.974 1.00 61.53 92 ASP A CA 1
ATOM 694 C C . ASP A 1 92 ? 16.061 -0.693 -34.131 1.00 61.53 92 ASP A C 1
ATOM 696 O O . ASP A 1 92 ? 17.137 -0.795 -33.544 1.00 61.53 92 ASP A O 1
ATOM 700 N N . PHE A 1 93 ? 15.114 -1.645 -34.039 1.00 56.78 93 PHE A N 1
ATOM 701 C CA . PHE A 1 93 ? 15.062 -2.678 -32.990 1.00 56.78 93 PHE A CA 1
ATOM 702 C C . PHE A 1 93 ? 14.690 -4.085 -33.468 1.00 56.78 93 PHE A C 1
ATOM 704 O O . PHE A 1 93 ? 14.148 -4.875 -32.691 1.00 56.78 93 PHE A O 1
ATOM 711 N N . ASP A 1 94 ? 14.971 -4.425 -34.726 1.00 56.97 94 ASP A N 1
ATOM 712 C CA . ASP A 1 94 ? 14.888 -5.821 -35.162 1.00 56.97 94 ASP A CA 1
ATOM 713 C C . ASP A 1 94 ? 15.993 -6.645 -34.478 1.00 56.97 94 ASP A C 1
ATOM 715 O O . ASP A 1 94 ? 17.161 -6.609 -34.867 1.00 56.97 94 ASP A O 1
ATOM 719 N N . ALA A 1 95 ? 15.617 -7.362 -33.416 1.00 50.81 95 ALA A N 1
ATOM 720 C CA . ALA A 1 95 ? 16.535 -8.145 -32.597 1.00 50.81 95 ALA A CA 1
ATOM 721 C C . ALA A 1 95 ? 17.303 -9.202 -33.408 1.00 50.81 95 ALA A C 1
ATOM 723 O O . ALA A 1 95 ? 18.485 -9.409 -33.149 1.00 50.81 95 ALA A O 1
ATOM 724 N N . ASN A 1 96 ? 16.671 -9.812 -34.418 1.00 51.47 96 ASN A N 1
ATOM 725 C CA . ASN A 1 96 ? 17.310 -10.848 -35.233 1.00 51.47 96 ASN A CA 1
ATOM 726 C C . ASN A 1 96 ? 18.400 -10.248 -36.134 1.00 51.47 96 ASN A C 1
ATOM 728 O O . ASN A 1 96 ? 19.457 -10.845 -36.335 1.00 51.47 96 ASN A O 1
ATOM 732 N N . GLU A 1 97 ? 18.160 -9.053 -36.680 1.00 53.84 97 GLU A N 1
ATOM 733 C CA . GLU A 1 97 ? 19.146 -8.375 -37.523 1.00 53.84 97 GLU A CA 1
ATOM 734 C C . GLU A 1 97 ? 20.314 -7.807 -36.711 1.00 53.84 97 GLU A C 1
ATOM 736 O O . GLU A 1 97 ? 21.458 -7.839 -37.166 1.00 53.84 97 GLU A O 1
ATOM 741 N N . ILE A 1 98 ? 20.041 -7.301 -35.508 1.00 52.00 98 ILE A N 1
ATOM 742 C CA . ILE A 1 98 ? 21.063 -6.734 -34.624 1.00 52.00 98 ILE A CA 1
ATOM 743 C C . ILE A 1 98 ? 21.962 -7.853 -34.058 1.00 52.00 98 ILE A C 1
ATOM 745 O O . ILE A 1 98 ? 23.187 -7.708 -34.066 1.00 52.00 98 ILE A O 1
ATOM 749 N N . GLU A 1 99 ? 21.391 -9.008 -33.694 1.00 51.81 99 GLU A N 1
ATOM 750 C CA . GLU A 1 99 ? 22.140 -10.209 -33.292 1.00 51.81 99 GLU A CA 1
ATOM 751 C C . GLU A 1 99 ? 23.058 -10.722 -34.412 1.00 51.81 99 GLU A C 1
ATOM 753 O O . GLU A 1 99 ? 24.225 -11.042 -34.165 1.00 51.81 99 GLU A O 1
ATOM 758 N N . ALA A 1 100 ? 22.572 -10.744 -35.658 1.00 52.47 100 ALA A N 1
ATOM 759 C CA . ALA A 1 100 ? 23.373 -11.140 -36.814 1.00 52.47 100 ALA A CA 1
ATOM 760 C C . ALA A 1 100 ? 24.578 -10.206 -37.036 1.00 52.47 100 ALA A C 1
ATOM 762 O O . ALA A 1 100 ? 25.673 -10.674 -37.358 1.00 52.47 100 ALA A O 1
ATOM 763 N N . ILE A 1 101 ? 24.406 -8.896 -36.818 1.00 52.34 101 ILE A N 1
ATOM 764 C CA . ILE A 1 101 ? 25.502 -7.922 -36.896 1.00 52.34 101 ILE A CA 1
ATOM 765 C C . ILE A 1 101 ? 26.521 -8.180 -35.788 1.00 52.34 101 ILE A C 1
ATOM 767 O O . ILE A 1 101 ? 27.704 -8.303 -36.093 1.00 52.34 101 ILE A O 1
ATOM 771 N N . ALA A 1 102 ? 26.106 -8.311 -34.526 1.00 50.44 102 ALA A N 1
ATOM 772 C CA . ALA A 1 102 ? 27.050 -8.546 -33.429 1.00 50.44 102 ALA A CA 1
ATOM 773 C C . ALA A 1 102 ? 27.801 -9.877 -33.563 1.00 50.44 102 ALA A C 1
ATOM 775 O O . ALA A 1 102 ? 29.016 -9.914 -33.385 1.00 50.44 102 ALA A O 1
ATOM 776 N N . SER A 1 103 ? 27.106 -10.940 -33.971 1.00 51.62 103 SER A N 1
ATOM 777 C CA . SER A 1 103 ? 27.700 -12.269 -34.174 1.00 51.62 103 SER A CA 1
ATOM 778 C C . SER A 1 103 ? 28.746 -12.298 -35.292 1.00 51.62 103 SER A C 1
ATOM 780 O O . SER A 1 103 ? 29.604 -13.179 -35.318 1.00 51.62 103 SER A O 1
ATOM 782 N N . SER A 1 104 ? 28.707 -11.334 -36.216 1.00 48.53 104 SER A N 1
ATOM 783 C CA . SER A 1 104 ? 29.675 -11.233 -37.311 1.00 48.53 104 SER A CA 1
ATOM 784 C C . SER A 1 104 ? 31.032 -10.630 -36.907 1.00 48.53 104 SER A C 1
ATOM 786 O O . SER A 1 104 ? 31.974 -10.687 -37.699 1.00 48.53 104 SER A O 1
ATOM 788 N N . PHE A 1 105 ? 31.178 -10.106 -35.680 1.00 45.06 105 PHE A N 1
ATOM 789 C CA . PHE A 1 105 ? 32.404 -9.449 -35.215 1.00 45.06 105 PHE A CA 1
ATOM 790 C C . PHE A 1 105 ? 32.965 -10.087 -33.927 1.00 45.06 105 PHE A C 1
ATOM 792 O O . PHE A 1 105 ? 32.462 -9.864 -32.838 1.00 45.06 105 PHE A O 1
ATOM 799 N N . SER A 1 106 ? 34.063 -10.838 -34.098 1.00 41.69 106 SER A N 1
ATOM 800 C CA . SER A 1 106 ? 35.018 -11.403 -33.118 1.00 41.69 106 SER A CA 1
ATOM 801 C C . SER A 1 106 ? 34.478 -12.075 -31.828 1.00 41.69 106 SER A C 1
ATOM 803 O O . SER A 1 106 ? 33.965 -11.399 -30.941 1.00 41.69 106 SER A O 1
ATOM 805 N N . PRO A 1 107 ? 34.749 -13.377 -31.601 1.00 46.47 107 PRO A N 1
ATOM 806 C CA . PRO A 1 107 ? 34.315 -14.125 -30.409 1.00 46.47 107 PRO A CA 1
ATOM 807 C C . PRO A 1 107 ? 35.077 -13.798 -29.100 1.00 46.47 107 PRO A C 1
ATOM 809 O O . PRO A 1 107 ? 34.960 -14.542 -28.130 1.00 46.47 107 PRO A O 1
ATOM 812 N N . HIS A 1 108 ? 35.888 -12.732 -29.051 1.00 39.03 108 HIS A N 1
ATOM 813 C CA . HIS A 1 108 ? 36.839 -12.464 -27.953 1.00 39.03 108 HIS A CA 1
ATOM 814 C C . HIS A 1 108 ? 36.571 -11.185 -27.136 1.00 39.03 108 HIS A C 1
ATOM 816 O O . HIS A 1 108 ? 37.426 -10.787 -26.345 1.00 39.03 108 HIS A O 1
ATOM 822 N N . VAL A 1 109 ? 35.418 -10.527 -27.302 1.00 43.66 109 VAL A N 1
ATOM 823 C CA . VAL A 1 109 ? 35.060 -9.334 -26.512 1.00 43.66 109 VAL A CA 1
ATOM 824 C C . VAL A 1 109 ? 34.066 -9.715 -25.413 1.00 43.66 109 VAL A C 1
ATOM 826 O O . VAL A 1 109 ? 32.893 -9.956 -25.686 1.00 43.66 109 VAL A O 1
ATOM 829 N N . GLU A 1 110 ? 34.499 -9.718 -24.151 1.00 43.19 110 GLU A N 1
ATOM 830 C CA . GLU A 1 110 ? 33.575 -9.776 -23.013 1.00 43.19 110 GLU A CA 1
ATOM 831 C C . GLU A 1 110 ? 32.830 -8.436 -22.892 1.00 43.19 110 GLU A C 1
ATOM 833 O O . GLU A 1 110 ? 33.289 -7.509 -22.220 1.00 43.19 110 GLU A O 1
ATOM 838 N N . MET A 1 111 ? 31.664 -8.279 -23.531 1.00 47.31 111 MET A N 1
ATOM 839 C CA . MET A 1 111 ? 30.921 -7.028 -23.352 1.00 47.31 111 MET A CA 1
ATOM 840 C C . MET A 1 111 ? 30.117 -7.028 -22.043 1.00 47.31 111 MET A C 1
ATOM 842 O O . MET A 1 111 ? 28.923 -7.308 -21.987 1.00 47.31 111 MET A O 1
ATOM 846 N N . ARG A 1 112 ? 30.765 -6.643 -20.948 1.00 51.81 112 ARG A N 1
ATOM 847 C CA . ARG A 1 112 ? 30.040 -6.201 -19.750 1.00 51.81 112 ARG A CA 1
ATOM 848 C C . ARG A 1 112 ? 29.606 -4.752 -19.930 1.00 51.81 112 ARG A C 1
ATOM 850 O O . ARG A 1 112 ? 30.350 -3.847 -19.570 1.00 51.81 112 ARG A O 1
ATOM 857 N N . LEU A 1 113 ? 28.407 -4.542 -20.471 1.00 55.97 113 LEU A N 1
ATOM 858 C CA . LEU A 1 113 ? 27.796 -3.214 -20.533 1.00 55.97 113 LEU A CA 1
ATOM 859 C C . LEU A 1 113 ? 27.468 -2.742 -19.119 1.00 55.97 113 LEU A C 1
ATOM 861 O O . LEU A 1 113 ? 26.777 -3.460 -18.409 1.00 55.97 113 LEU A O 1
ATOM 865 N N . ILE A 1 114 ? 27.951 -1.569 -18.701 1.00 65.75 114 ILE A N 1
ATOM 866 C CA . ILE A 1 114 ? 27.718 -1.029 -17.350 1.00 65.75 114 ILE A CA 1
ATOM 867 C C . ILE A 1 114 ? 26.528 -0.067 -17.351 1.00 65.75 114 ILE A C 1
ATOM 869 O O . ILE A 1 114 ? 25.702 -0.125 -16.445 1.00 65.75 114 ILE A O 1
ATOM 873 N N . CYS A 1 115 ? 26.407 0.790 -18.366 1.00 71.81 115 CYS A N 1
ATOM 874 C CA . CYS A 1 115 ? 25.381 1.827 -18.430 1.00 71.81 115 CYS A CA 1
ATOM 875 C C . CYS A 1 115 ? 24.761 1.949 -19.828 1.00 71.81 115 CYS A C 1
ATOM 877 O O . CYS A 1 115 ? 25.474 2.005 -20.834 1.00 71.81 115 CYS A O 1
ATOM 879 N N . ILE A 1 116 ? 23.431 2.042 -19.878 1.00 75.19 116 ILE A N 1
ATOM 880 C CA . ILE A 1 116 ? 22.676 2.466 -21.063 1.00 75.19 116 ILE A CA 1
ATOM 881 C C . ILE A 1 116 ? 22.058 3.837 -20.771 1.00 75.19 116 ILE A C 1
ATOM 883 O O . ILE A 1 116 ? 21.203 3.967 -19.890 1.00 75.19 116 ILE A O 1
ATOM 887 N N . ASP A 1 117 ? 22.476 4.855 -21.525 1.00 76.38 117 ASP A N 1
ATOM 888 C CA . ASP A 1 117 ? 21.982 6.228 -21.404 1.00 76.38 117 ASP A CA 1
ATOM 889 C C . ASP A 1 117 ? 21.160 6.637 -22.628 1.00 76.38 117 ASP A C 1
ATOM 891 O O . ASP A 1 117 ? 21.651 6.663 -23.756 1.00 76.38 117 ASP A O 1
ATOM 895 N N . LEU A 1 118 ? 19.896 6.976 -22.390 1.00 75.56 118 LEU A N 1
ATOM 896 C CA . LEU A 1 118 ? 18.905 7.292 -23.423 1.00 75.56 118 LEU A CA 1
ATOM 897 C C . LEU A 1 118 ? 18.218 8.608 -23.128 1.00 75.56 118 LEU A C 1
ATOM 899 O O . LEU A 1 118 ? 17.174 8.922 -23.700 1.00 75.56 118 LEU A O 1
ATOM 903 N N . THR A 1 119 ? 18.772 9.359 -22.183 1.00 78.75 119 THR A N 1
ATOM 904 C CA . THR A 1 119 ? 18.169 10.560 -21.621 1.00 78.75 119 THR A CA 1
ATOM 905 C C . THR A 1 119 ? 17.741 11.536 -22.723 1.00 78.75 119 THR A C 1
ATOM 907 O O . THR A 1 119 ? 16.725 12.219 -22.580 1.00 78.75 119 THR A O 1
ATOM 910 N N . ASN A 1 120 ? 18.485 11.554 -23.836 1.00 81.00 120 ASN A N 1
ATOM 911 C CA . ASN A 1 120 ? 18.308 12.444 -24.984 1.00 81.00 120 ASN A CA 1
ATOM 912 C C . ASN A 1 120 ? 17.620 11.778 -26.196 1.00 81.00 120 ASN A C 1
ATOM 914 O O . ASN A 1 120 ? 17.721 12.290 -27.312 1.00 81.00 120 ASN A O 1
ATOM 918 N N . VAL A 1 121 ? 16.940 10.645 -26.002 1.00 72.25 121 VAL A N 1
ATOM 919 C CA . VAL A 1 121 ? 16.134 9.993 -27.043 1.00 72.25 121 VAL A CA 1
ATOM 920 C C . VAL A 1 121 ? 14.726 10.595 -27.100 1.00 72.25 121 VAL A C 1
ATOM 922 O O . VAL A 1 121 ? 14.038 10.774 -26.089 1.00 72.25 121 VAL A O 1
ATOM 925 N N . GLN A 1 122 ? 14.270 10.862 -28.319 1.00 66.88 122 GLN A N 1
ATOM 926 C CA . GLN A 1 122 ? 12.892 11.170 -28.668 1.00 66.88 122 GLN A CA 1
ATOM 927 C C . GLN A 1 122 ? 12.290 9.981 -29.422 1.00 66.88 122 GLN A C 1
ATOM 929 O O . GLN A 1 122 ? 12.757 9.608 -30.497 1.00 66.88 122 GLN A O 1
ATOM 934 N N . ILE A 1 123 ? 11.228 9.396 -28.876 1.00 65.62 123 ILE A N 1
ATOM 935 C CA . ILE A 1 123 ? 10.512 8.298 -29.532 1.00 65.62 123 ILE A CA 1
ATOM 936 C C . ILE A 1 123 ? 9.564 8.882 -30.594 1.00 65.62 123 ILE A C 1
ATOM 938 O O . ILE A 1 123 ? 8.800 9.801 -30.299 1.00 65.62 123 ILE A O 1
ATOM 942 N N . VAL A 1 124 ? 9.614 8.360 -31.824 1.00 63.69 124 VAL A N 1
ATOM 943 C CA . VAL A 1 124 ? 8.813 8.803 -32.983 1.00 63.69 124 VAL A CA 1
ATOM 944 C C . VAL A 1 124 ? 8.023 7.615 -33.557 1.00 63.69 124 VAL A C 1
ATOM 946 O O . VAL A 1 124 ? 8.484 6.476 -33.524 1.00 63.69 124 VAL A O 1
ATOM 949 N N . GLU A 1 125 ? 6.815 7.847 -34.073 1.00 54.59 125 GLU A N 1
ATOM 950 C CA . GLU A 1 125 ? 5.982 6.802 -34.690 1.00 54.59 125 GLU A CA 1
ATOM 951 C C . GLU A 1 125 ? 6.501 6.323 -36.054 1.00 54.59 125 GLU A C 1
ATOM 953 O O . GLU A 1 125 ? 7.054 7.102 -36.827 1.00 54.59 125 GLU A O 1
ATOM 958 N N . SER A 1 126 ? 6.246 5.049 -36.382 1.00 47.28 126 SER A N 1
ATOM 959 C CA . SER A 1 126 ? 6.417 4.490 -37.730 1.00 47.28 126 SER A CA 1
ATOM 960 C C . SER A 1 126 ? 5.067 4.080 -38.336 1.00 47.28 126 SER A C 1
ATOM 962 O O . SER A 1 126 ? 4.174 3.579 -37.647 1.00 47.28 126 SER A O 1
ATOM 964 N N . SER A 1 127 ? 4.911 4.282 -39.644 1.00 36.97 127 SER A N 1
ATOM 965 C CA . SER A 1 127 ? 3.698 4.019 -40.429 1.00 36.97 127 SER A CA 1
ATOM 966 C C . SER A 1 127 ? 3.503 2.527 -40.756 1.00 36.97 127 SER A C 1
ATOM 968 O O . SER A 1 127 ? 3.505 2.150 -41.926 1.00 36.97 127 SER A O 1
ATOM 970 N N . CYS A 1 128 ? 3.365 1.656 -39.749 1.00 32.16 128 CYS A N 1
ATOM 971 C CA . CYS A 1 128 ? 3.120 0.221 -39.968 1.00 32.16 128 CYS A CA 1
ATOM 972 C C . CYS A 1 128 ? 1.700 -0.203 -39.529 1.00 32.16 128 CYS A C 1
ATOM 974 O O . CYS A 1 128 ? 1.251 0.115 -38.425 1.00 32.16 128 CYS A O 1
ATOM 976 N N . ASN A 1 129 ? 0.994 -0.885 -40.440 1.00 30.80 129 ASN A N 1
ATOM 977 C CA . ASN A 1 129 ? -0.459 -1.093 -40.490 1.00 30.80 129 ASN A CA 1
ATOM 978 C C . ASN A 1 129 ? -1.078 -1.911 -39.341 1.00 30.80 129 ASN A C 1
ATOM 980 O O . ASN A 1 129 ? -0.468 -2.791 -38.738 1.00 30.80 129 ASN A O 1
ATOM 984 N N . ALA A 1 130 ? -2.366 -1.644 -39.107 1.00 30.12 130 ALA A N 1
ATOM 985 C CA . ALA A 1 130 ? -3.147 -2.104 -37.962 1.00 30.12 130 ALA A CA 1
ATOM 986 C C . ALA A 1 130 ? -3.533 -3.599 -37.921 1.00 30.12 130 ALA A C 1
ATOM 988 O O . ALA A 1 130 ? -4.078 -4.059 -36.924 1.00 30.12 130 ALA A O 1
ATOM 989 N N . ALA A 1 131 ? -3.244 -4.380 -38.965 1.00 24.55 131 ALA A N 1
ATOM 990 C CA . ALA A 1 131 ? -3.746 -5.753 -39.100 1.00 24.55 131 ALA A CA 1
ATOM 991 C C . ALA A 1 131 ? -2.884 -6.838 -38.417 1.00 24.55 131 ALA A C 1
ATOM 993 O O . ALA A 1 131 ? -3.381 -7.928 -38.161 1.00 24.55 131 ALA A O 1
ATOM 994 N N . ASN A 1 132 ? -1.637 -6.531 -38.040 1.00 32.25 132 ASN A N 1
ATOM 995 C CA . ASN A 1 132 ? -0.760 -7.451 -37.291 1.00 32.25 132 ASN A CA 1
ATOM 996 C C . ASN A 1 132 ? -0.756 -7.174 -35.772 1.00 32.25 132 ASN A C 1
ATOM 998 O O . ASN A 1 132 ? 0.060 -7.719 -35.035 1.00 32.25 132 ASN A O 1
ATOM 1002 N N . GLN A 1 133 ? -1.664 -6.316 -35.289 1.00 33.03 133 GLN A N 1
ATOM 1003 C CA . GLN A 1 133 ? -1.634 -5.733 -33.940 1.00 33.03 133 GLN A CA 1
ATOM 1004 C C . GLN A 1 133 ? -2.112 -6.655 -32.800 1.00 33.03 133 GLN A C 1
ATOM 1006 O O . GLN A 1 133 ? -2.063 -6.240 -31.647 1.00 33.03 133 GLN A O 1
ATOM 1011 N N . LEU A 1 134 ? -2.568 -7.881 -33.083 1.00 26.23 134 LEU A N 1
ATOM 1012 C CA . LEU A 1 134 ? -3.212 -8.758 -32.086 1.00 26.23 134 LEU A CA 1
ATOM 1013 C C . LEU A 1 134 ? -2.531 -10.119 -31.848 1.00 26.23 134 LEU A C 1
ATOM 1015 O O . LEU A 1 134 ? -2.960 -10.832 -30.947 1.00 26.23 134 LEU A O 1
ATOM 1019 N N . ALA A 1 135 ? -1.501 -10.506 -32.610 1.00 25.73 135 ALA A N 1
ATOM 1020 C CA . ALA A 1 135 ? -1.049 -11.909 -32.639 1.00 25.73 135 ALA A CA 1
ATOM 1021 C C . ALA A 1 135 ? 0.364 -12.192 -32.103 1.00 25.73 135 ALA A C 1
ATOM 1023 O O . ALA A 1 135 ? 0.705 -13.351 -31.901 1.00 25.73 135 ALA A O 1
ATOM 1024 N N . TYR A 1 136 ? 1.183 -11.185 -31.822 1.00 32.09 136 TYR A N 1
ATOM 1025 C CA . TYR A 1 136 ? 2.519 -11.393 -31.265 1.00 32.09 136 TYR A CA 1
ATOM 1026 C C . TYR A 1 136 ? 2.736 -10.341 -30.201 1.00 32.09 136 TYR A C 1
ATOM 1028 O O . TYR A 1 136 ? 2.700 -9.171 -30.547 1.00 32.09 136 TYR A O 1
ATOM 1036 N N . LEU A 1 137 ? 2.875 -10.770 -28.942 1.00 42.72 137 LEU A N 1
ATOM 1037 C CA . LEU A 1 137 ? 3.438 -10.058 -27.772 1.00 42.72 137 LEU A CA 1
ATOM 1038 C C . LEU A 1 137 ? 2.948 -10.659 -26.434 1.00 42.72 137 LEU A C 1
ATOM 1040 O O . LEU A 1 137 ? 3.236 -10.127 -25.368 1.00 42.72 137 LEU A O 1
ATOM 1044 N N . GLY A 1 138 ? 2.269 -11.809 -26.460 1.00 35.53 138 GLY A N 1
ATOM 1045 C CA . GLY A 1 138 ? 1.987 -12.587 -25.259 1.00 35.53 138 GLY A CA 1
ATOM 1046 C C . GLY A 1 138 ? 1.687 -14.043 -25.585 1.00 35.53 138 GLY A C 1
ATOM 1047 O O 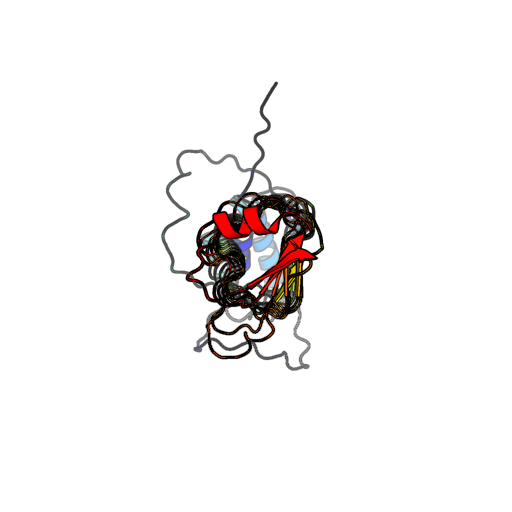. GLY A 1 138 ? 0.557 -14.349 -25.952 1.00 35.53 138 GLY A O 1
ATOM 1048 N N . LYS A 1 139 ? 2.695 -14.920 -25.448 1.00 30.83 139 LYS A N 1
ATOM 1049 C CA . LYS A 1 139 ? 2.528 -16.305 -24.961 1.00 30.83 139 LYS A CA 1
ATOM 1050 C C . LYS A 1 139 ? 3.833 -17.083 -24.771 1.00 30.83 139 LYS A C 1
ATOM 1052 O O . LYS A 1 139 ? 3.858 -17.919 -23.879 1.00 30.83 139 LYS A O 1
ATOM 1057 N N . ASP A 1 140 ? 4.911 -16.773 -25.492 1.00 31.94 140 ASP A N 1
ATOM 1058 C CA . ASP A 1 140 ? 6.136 -17.583 -25.397 1.00 31.94 140 ASP A CA 1
ATOM 1059 C C . ASP A 1 140 ? 7.185 -16.990 -24.449 1.00 31.94 140 ASP A C 1
ATOM 1061 O O . ASP A 1 140 ? 8.142 -16.305 -24.808 1.00 31.94 140 ASP A O 1
ATOM 1065 N N . SER A 1 141 ? 6.965 -17.308 -23.176 1.00 41.47 141 SER A N 1
ATOM 1066 C CA . SER A 1 141 ? 8.002 -17.654 -22.210 1.00 41.47 141 SER A CA 1
ATOM 1067 C C . SER A 1 141 ? 9.077 -18.541 -22.848 1.00 41.47 141 SER A C 1
ATOM 1069 O O . SER A 1 141 ? 8.728 -19.641 -23.258 1.00 41.47 141 SER A O 1
ATOM 1071 N N . ASN A 1 142 ? 10.341 -18.096 -22.915 1.00 30.30 142 ASN A N 1
ATOM 1072 C CA . ASN A 1 142 ? 11.527 -18.979 -22.819 1.00 30.30 142 ASN A CA 1
ATOM 1073 C C . ASN A 1 142 ? 12.894 -18.268 -22.834 1.00 30.30 142 ASN A C 1
ATOM 1075 O O . ASN A 1 142 ? 13.890 -18.901 -22.491 1.00 30.30 142 ASN A O 1
ATOM 1079 N N . TYR A 1 143 ? 12.989 -16.970 -23.133 1.00 34.44 143 TYR A N 1
ATOM 1080 C CA . TYR A 1 143 ? 14.294 -16.300 -23.122 1.00 34.44 143 TYR A CA 1
ATOM 1081 C C . TYR A 1 143 ? 14.597 -15.617 -21.777 1.00 34.44 143 TYR A C 1
ATOM 1083 O O . TYR A 1 143 ? 14.130 -14.515 -21.479 1.00 34.44 143 TYR A O 1
ATOM 1091 N N . ARG A 1 144 ? 15.387 -16.305 -20.942 1.00 31.83 144 ARG A N 1
ATOM 1092 C CA . ARG A 1 144 ? 16.019 -15.763 -19.727 1.00 31.83 144 ARG A CA 1
ATOM 1093 C C . ARG A 1 144 ? 17.207 -14.880 -20.125 1.00 31.83 144 ARG A C 1
ATOM 1095 O O . ARG A 1 144 ? 18.334 -15.356 -20.214 1.00 31.83 144 ARG A O 1
ATOM 1102 N N . PHE A 1 145 ? 16.962 -13.597 -20.369 1.00 38.78 145 PHE A N 1
ATOM 1103 C CA . PHE A 1 145 ? 18.034 -12.632 -20.616 1.00 38.78 145 PHE A CA 1
ATOM 1104 C C . PHE A 1 145 ? 18.595 -12.104 -19.290 1.00 38.78 145 PHE A C 1
ATOM 1106 O O . PHE A 1 145 ? 17.891 -11.447 -18.520 1.00 38.78 145 PHE A O 1
ATOM 1113 N N . ILE A 1 146 ? 19.861 -12.424 -19.023 1.00 36.97 146 ILE A N 1
ATOM 1114 C CA . ILE A 1 146 ? 20.656 -11.873 -17.922 1.00 36.97 146 ILE A CA 1
ATOM 1115 C C . ILE A 1 146 ? 21.232 -10.556 -18.434 1.00 36.97 146 ILE A C 1
ATOM 1117 O O . ILE A 1 146 ? 22.185 -10.555 -19.207 1.00 36.97 146 ILE A O 1
ATOM 1121 N N . PHE A 1 147 ? 20.631 -9.433 -18.059 1.00 45.09 147 PHE A N 1
ATOM 1122 C CA . PHE A 1 147 ? 21.280 -8.146 -18.273 1.00 45.09 147 PHE A CA 1
ATOM 1123 C C . PHE A 1 147 ? 22.383 -7.996 -17.226 1.00 45.09 147 PHE A C 1
ATOM 1125 O O . PHE A 1 147 ? 22.155 -8.325 -16.072 1.00 45.09 147 PHE A O 1
ATOM 1132 N N . SER A 1 148 ? 23.567 -7.522 -17.604 1.00 47.22 148 SER A N 1
ATOM 1133 C CA . SER A 1 148 ? 24.646 -7.209 -16.654 1.00 47.22 148 SER A CA 1
ATOM 1134 C C . SER A 1 148 ? 24.844 -5.704 -16.459 1.00 47.22 148 SER A C 1
ATOM 1136 O O . SER A 1 148 ? 25.819 -5.301 -15.828 1.00 47.22 148 SER A O 1
ATOM 1138 N N . SER A 1 149 ? 23.975 -4.857 -17.027 1.00 54.19 149 SER A N 1
ATOM 1139 C CA . SER A 1 149 ? 24.118 -3.406 -16.908 1.00 54.19 149 SER A CA 1
ATOM 1140 C C . SER A 1 149 ? 23.645 -2.879 -15.567 1.00 54.19 149 SER A C 1
ATOM 1142 O O . SER A 1 149 ? 22.489 -3.018 -15.168 1.00 54.19 149 SER A O 1
ATOM 1144 N N . TYR A 1 150 ? 24.596 -2.244 -14.892 1.00 64.50 150 TYR A N 1
ATOM 1145 C CA . TYR A 1 150 ? 24.478 -1.675 -13.564 1.00 64.50 150 TYR A CA 1
ATOM 1146 C C . TYR A 1 150 ? 23.637 -0.399 -13.529 1.00 64.50 150 TYR A C 1
ATOM 1148 O O . TYR A 1 150 ? 23.142 -0.071 -12.458 1.00 64.50 150 TYR A O 1
ATOM 1156 N N . GLU A 1 151 ? 23.449 0.321 -14.642 1.00 75.25 151 GLU A N 1
ATOM 1157 C CA . GLU A 1 151 ? 22.606 1.523 -14.690 1.00 75.25 151 GLU A CA 1
ATOM 1158 C C . GLU A 1 151 ? 21.835 1.685 -16.013 1.00 75.25 151 GLU A C 1
ATOM 1160 O O . GLU A 1 151 ? 22.368 1.497 -17.107 1.00 75.25 151 GLU A O 1
ATOM 1165 N N . TYR A 1 152 ? 20.572 2.096 -15.904 1.00 73.75 152 TYR A N 1
ATOM 1166 C CA . TYR A 1 152 ? 19.678 2.424 -17.010 1.00 73.75 152 TYR A CA 1
ATOM 1167 C C . TYR A 1 152 ? 19.080 3.817 -16.812 1.00 73.75 152 TYR A C 1
ATOM 1169 O O . TYR A 1 152 ? 18.375 4.063 -15.828 1.00 73.75 152 TYR A O 1
ATOM 1177 N N . LYS A 1 153 ? 19.304 4.720 -17.774 1.00 76.69 153 LYS A N 1
ATOM 1178 C CA . LYS A 1 153 ? 18.680 6.052 -17.792 1.00 76.69 153 LYS A CA 1
ATOM 1179 C C . LYS A 1 153 ? 17.654 6.136 -18.909 1.00 76.69 153 LYS A C 1
ATOM 1181 O O . LYS A 1 153 ? 18.021 6.184 -20.083 1.00 76.69 153 LYS A O 1
ATOM 1186 N N . LEU A 1 154 ? 16.374 6.138 -18.542 1.00 74.50 154 LEU A N 1
ATOM 1187 C CA . LEU A 1 154 ? 15.284 6.140 -19.516 1.00 74.50 154 LEU A CA 1
ATOM 1188 C C . LEU A 1 154 ? 15.120 7.521 -20.189 1.00 74.50 154 LEU A C 1
ATOM 1190 O O . LEU A 1 154 ? 15.509 8.543 -19.614 1.00 74.50 154 LEU A O 1
ATOM 1194 N N . PRO A 1 155 ? 14.516 7.580 -21.391 1.00 68.25 155 PRO A N 1
ATOM 1195 C CA . PRO A 1 155 ? 14.316 8.835 -22.109 1.00 68.25 155 PRO A CA 1
ATOM 1196 C C . PRO A 1 155 ? 13.465 9.834 -21.330 1.00 68.25 155 PRO A C 1
ATOM 1198 O O . PRO A 1 155 ? 12.407 9.483 -20.814 1.00 68.25 155 PRO A O 1
ATOM 1201 N N . LYS A 1 156 ? 13.842 11.119 -21.339 1.00 71.00 156 LYS A N 1
ATOM 1202 C CA . LYS A 1 156 ? 13.025 12.189 -20.727 1.00 71.00 156 LYS A CA 1
ATOM 1203 C C . LYS A 1 156 ? 11.633 12.327 -21.352 1.00 71.00 156 LYS A C 1
ATOM 1205 O O . LYS A 1 156 ? 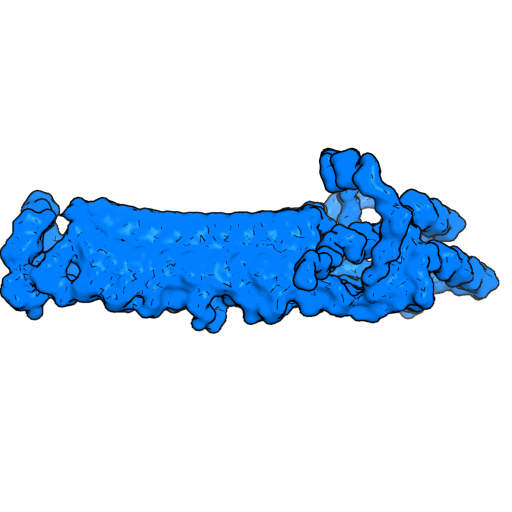10.736 12.864 -20.715 1.00 71.00 156 LYS A O 1
ATOM 1210 N N . SER A 1 157 ? 11.473 11.867 -22.594 1.00 66.75 157 SER A N 1
ATOM 1211 C CA . SER A 1 157 ? 10.206 11.851 -23.331 1.00 66.75 157 SER A CA 1
ATOM 1212 C C . SER A 1 157 ? 9.286 10.677 -22.958 1.00 66.75 157 SER A C 1
ATOM 1214 O O . SER A 1 157 ? 8.165 10.603 -23.459 1.00 66.75 157 SER A O 1
ATOM 1216 N N . LEU A 1 158 ? 9.742 9.748 -22.108 1.00 67.25 158 LEU A N 1
ATOM 1217 C CA . LEU A 1 158 ? 8.993 8.549 -21.749 1.00 67.25 158 LEU A CA 1
ATOM 1218 C C . LEU A 1 158 ? 7.836 8.879 -20.802 1.00 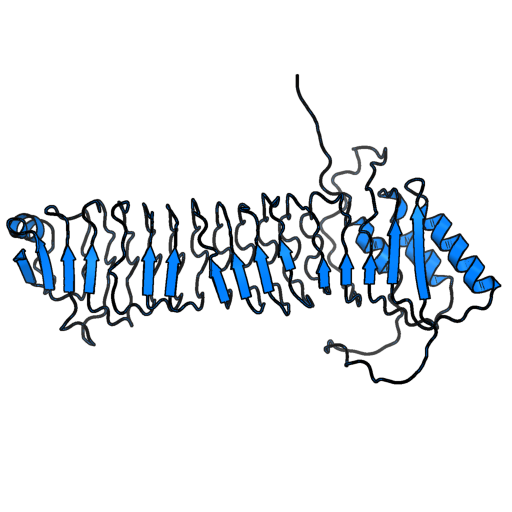67.25 158 LEU A C 1
ATOM 1220 O O . LEU A 1 158 ? 8.054 9.220 -19.648 1.00 67.25 158 LEU A O 1
ATOM 1224 N N . ILE A 1 159 ? 6.608 8.681 -21.276 1.00 68.62 159 ILE A N 1
ATOM 1225 C CA . ILE A 1 159 ? 5.396 8.934 -20.484 1.00 68.62 159 ILE A CA 1
ATOM 1226 C C . ILE A 1 159 ? 4.866 7.695 -19.748 1.00 68.62 159 ILE A C 1
ATOM 1228 O O . ILE A 1 159 ? 4.174 7.836 -18.742 1.00 68.62 159 ILE A O 1
ATOM 1232 N N . GLU A 1 160 ? 5.186 6.487 -20.220 1.00 72.50 160 GLU A N 1
ATOM 1233 C CA . GLU A 1 160 ? 4.630 5.240 -19.685 1.00 72.50 160 GLU A CA 1
ATOM 1234 C C . GLU A 1 160 ? 5.617 4.065 -19.780 1.00 72.50 160 GLU A C 1
ATOM 1236 O O . GLU A 1 160 ? 6.225 3.824 -20.825 1.00 72.50 160 GLU A O 1
ATOM 1241 N N . ILE A 1 161 ? 5.724 3.306 -18.687 1.00 73.56 161 ILE A N 1
ATOM 1242 C CA . ILE A 1 161 ? 6.323 1.967 -18.635 1.00 73.56 161 ILE A CA 1
ATOM 1243 C C . ILE A 1 161 ? 5.170 0.982 -18.716 1.00 73.56 161 ILE A C 1
ATOM 1245 O O . ILE A 1 161 ? 4.216 1.104 -17.960 1.00 73.56 161 ILE A O 1
ATOM 1249 N N . GLY A 1 162 ? 5.228 0.006 -19.608 1.00 61.88 162 GLY A N 1
ATOM 1250 C CA . GLY A 1 162 ? 4.053 -0.809 -19.888 1.00 61.88 162 GLY A CA 1
ATOM 1251 C C . GLY A 1 162 ? 4.023 -2.136 -19.213 1.00 61.88 162 GLY A C 1
ATOM 1252 O O . GLY A 1 162 ? 4.948 -2.543 -18.512 1.00 61.88 162 GLY A O 1
ATOM 1253 N N . SER A 1 163 ? 2.920 -2.816 -19.483 1.00 72.94 163 SER A N 1
ATOM 1254 C CA . SER A 1 163 ? 2.647 -4.082 -18.852 1.00 72.94 163 SER A CA 1
ATOM 1255 C C . SER A 1 163 ? 3.695 -5.136 -19.188 1.00 72.94 163 SER A C 1
ATOM 1257 O O . SER A 1 163 ? 4.064 -5.312 -20.346 1.00 72.94 163 SER A O 1
ATOM 1259 N N . GLY A 1 164 ? 4.172 -5.832 -18.155 1.00 63.53 164 GLY A N 1
ATOM 1260 C CA . GLY A 1 164 ? 5.101 -6.959 -18.272 1.00 63.53 164 GLY A CA 1
ATOM 1261 C C . GLY A 1 164 ? 6.523 -6.629 -18.746 1.00 63.53 164 GLY A C 1
ATOM 1262 O O . GLY A 1 164 ? 7.315 -7.541 -18.959 1.00 63.53 164 GLY A O 1
ATOM 1263 N N . LEU A 1 165 ? 6.865 -5.356 -18.930 1.00 67.00 165 LEU A N 1
ATOM 1264 C CA . LEU A 1 165 ? 8.052 -4.932 -19.679 1.00 67.00 165 LEU A CA 1
ATOM 1265 C C . LEU A 1 165 ? 9.395 -5.455 -19.134 1.00 67.00 165 LEU A C 1
ATOM 1267 O O . LEU A 1 165 ? 10.255 -5.887 -19.898 1.00 67.00 165 LEU A O 1
ATOM 1271 N N . PHE A 1 166 ? 9.552 -5.449 -17.817 1.00 71.81 166 PHE A N 1
ATOM 1272 C CA . PHE A 1 166 ? 10.701 -5.960 -17.071 1.00 71.81 166 PHE A CA 1
ATOM 1273 C C . PHE A 1 166 ? 10.349 -7.199 -16.234 1.00 71.81 166 PHE A C 1
ATOM 1275 O O . PHE A 1 166 ? 11.123 -7.578 -15.360 1.00 71.81 166 PHE A O 1
ATOM 1282 N N . ASN A 1 167 ? 9.213 -7.849 -16.494 1.00 69.62 167 ASN A N 1
ATOM 1283 C CA . ASN A 1 167 ? 8.730 -9.013 -15.749 1.00 69.62 167 ASN A CA 1
ATOM 1284 C C . ASN A 1 167 ? 9.737 -10.181 -15.755 1.00 69.62 167 ASN A C 1
ATOM 1286 O O . ASN A 1 167 ? 10.228 -10.578 -16.816 1.00 69.62 167 ASN A O 1
ATOM 1290 N N . ASN A 1 168 ? 10.015 -10.749 -14.576 1.00 71.81 168 ASN A N 1
ATOM 1291 C CA . ASN A 1 168 ? 11.003 -11.812 -14.354 1.00 71.81 168 ASN A CA 1
ATOM 1292 C C . ASN A 1 168 ? 12.404 -11.461 -14.901 1.00 71.81 168 ASN A C 1
ATOM 1294 O O . ASN A 1 168 ? 13.086 -12.316 -15.471 1.00 71.81 168 ASN A O 1
ATOM 1298 N N . ARG A 1 169 ? 12.835 -10.197 -14.775 1.00 72.88 169 ARG A N 1
ATOM 1299 C CA . ARG A 1 169 ? 14.152 -9.733 -15.257 1.00 72.88 169 ARG A CA 1
ATOM 1300 C C . ARG A 1 169 ? 15.057 -9.265 -14.130 1.00 72.88 169 ARG A C 1
ATOM 1302 O O . ARG A 1 169 ? 14.584 -8.748 -13.124 1.00 72.88 169 ARG A O 1
ATOM 1309 N N . TRP A 1 170 ? 16.364 -9.378 -14.345 1.00 71.56 170 TRP A N 1
ATOM 1310 C CA . TRP A 1 170 ? 17.339 -8.622 -13.566 1.00 71.56 170 TRP A CA 1
ATOM 1311 C C . TRP A 1 170 ? 17.437 -7.193 -14.120 1.00 71.56 170 TRP A C 1
ATOM 1313 O O . TRP A 1 170 ? 17.520 -7.021 -15.337 1.00 71.56 170 TRP A O 1
ATOM 1323 N N . PHE A 1 171 ? 17.418 -6.170 -13.271 1.00 68.81 171 PHE A N 1
ATOM 1324 C CA . PHE A 1 171 ? 17.647 -4.777 -13.667 1.00 68.81 171 PHE A CA 1
ATOM 1325 C C . PHE A 1 171 ? 18.608 -4.122 -12.677 1.00 68.81 171 PHE A C 1
ATOM 1327 O O . PHE A 1 171 ? 18.435 -4.314 -11.487 1.00 68.81 171 PHE A O 1
ATOM 1334 N N . GLY A 1 172 ? 19.598 -3.355 -13.143 1.00 71.25 172 GLY A N 1
ATOM 1335 C CA . GLY A 1 172 ? 20.496 -2.600 -12.263 1.00 71.25 172 GLY A CA 1
ATOM 1336 C C . GLY A 1 172 ? 19.831 -1.354 -11.663 1.00 71.25 172 GLY A C 1
ATOM 1337 O O . GLY A 1 172 ? 18.630 -1.306 -11.406 1.00 71.25 172 GLY A O 1
ATOM 1338 N N . LYS A 1 173 ? 20.600 -0.288 -11.461 1.00 77.19 173 LYS A N 1
ATOM 1339 C CA . LYS A 1 173 ? 20.078 1.027 -11.083 1.00 77.19 173 LYS A CA 1
ATOM 1340 C C . LYS A 1 173 ? 19.159 1.571 -12.178 1.00 77.19 173 LYS A C 1
ATOM 1342 O O . LYS A 1 173 ? 19.561 1.667 -13.335 1.00 77.19 173 LYS A O 1
ATOM 1347 N N . LEU A 1 174 ? 17.947 1.978 -11.812 1.00 78.62 174 LEU A N 1
ATOM 1348 C CA . LEU A 1 174 ? 16.971 2.541 -12.742 1.00 78.62 174 LEU A CA 1
ATOM 1349 C C . LEU A 1 174 ? 16.727 4.019 -12.434 1.00 78.62 174 LEU A C 1
ATOM 1351 O O . LEU A 1 174 ? 16.193 4.361 -11.381 1.00 78.62 174 LEU A O 1
ATOM 1355 N N . VAL A 1 175 ? 17.075 4.897 -13.374 1.00 79.81 175 VAL A N 1
ATOM 1356 C CA . VAL A 1 175 ? 16.761 6.327 -13.286 1.00 79.81 175 VAL A CA 1
ATOM 1357 C C . VAL A 1 175 ? 15.460 6.586 -14.042 1.00 79.81 175 VAL A C 1
ATOM 1359 O O . VAL A 1 175 ? 15.430 6.582 -15.276 1.00 79.81 175 VAL A O 1
ATOM 1362 N N . ILE A 1 176 ? 14.376 6.781 -13.287 1.00 78.00 176 ILE A N 1
ATOM 1363 C CA . ILE A 1 176 ? 13.030 7.006 -13.825 1.00 78.00 176 ILE A CA 1
ATOM 1364 C C . ILE A 1 176 ? 12.836 8.510 -14.123 1.00 78.00 176 ILE A C 1
ATOM 1366 O O . ILE A 1 176 ? 13.080 9.339 -13.246 1.00 78.00 176 ILE A O 1
ATOM 1370 N N . PRO A 1 177 ? 12.431 8.885 -15.354 1.00 74.00 177 PRO A N 1
ATOM 1371 C CA . PRO A 1 177 ? 12.207 10.264 -15.784 1.00 74.00 177 PRO A CA 1
ATOM 1372 C C . PRO A 1 177 ? 10.825 10.745 -15.320 1.00 74.00 177 PRO A C 1
ATOM 1374 O O . PRO A 1 177 ? 10.181 10.100 -14.500 1.00 74.00 177 PRO A O 1
ATOM 1377 N N . SER A 1 178 ? 10.335 11.871 -15.846 1.00 76.12 178 SER A N 1
ATOM 1378 C CA . SER A 1 178 ? 8.946 12.279 -15.609 1.00 76.12 178 SER A CA 1
ATOM 1379 C C . SER A 1 178 ? 7.997 11.283 -16.281 1.00 76.12 178 SER A C 1
ATOM 1381 O O . SER A 1 178 ? 7.903 11.248 -17.502 1.00 76.12 178 SER A O 1
ATOM 1383 N N . LEU A 1 179 ? 7.340 10.451 -15.478 1.00 72.44 179 LEU A N 1
ATOM 1384 C CA . LEU A 1 179 ? 6.527 9.318 -15.905 1.00 72.44 179 LEU A CA 1
ATOM 1385 C C . LEU A 1 179 ? 5.096 9.499 -15.398 1.00 72.44 179 LEU A C 1
ATOM 1387 O O . LEU A 1 179 ? 4.913 9.876 -14.244 1.00 72.44 179 LEU A O 1
ATOM 1391 N N . VAL A 1 180 ? 4.104 9.193 -16.235 1.00 72.56 180 VAL A N 1
ATOM 1392 C CA . VAL A 1 180 ? 2.674 9.298 -15.892 1.00 72.56 180 VAL A CA 1
ATOM 1393 C C . VAL A 1 180 ? 2.101 7.954 -15.449 1.00 72.56 180 VAL A C 1
ATOM 1395 O O . VAL A 1 180 ? 1.243 7.913 -14.569 1.00 72.56 180 VAL A O 1
ATOM 1398 N N . LYS A 1 181 ? 2.582 6.840 -16.015 1.00 77.94 181 LYS A N 1
ATOM 1399 C CA . LYS A 1 181 ? 2.012 5.513 -15.750 1.00 77.94 181 LYS A CA 1
ATOM 1400 C C . LYS A 1 181 ? 3.045 4.385 -15.732 1.00 77.94 181 LYS A C 1
ATOM 1402 O O . LYS A 1 181 ? 3.984 4.363 -16.529 1.00 77.94 181 LYS A O 1
ATOM 1407 N N . ILE A 1 182 ? 2.823 3.419 -14.841 1.00 84.19 182 ILE A N 1
ATOM 1408 C CA . ILE A 1 182 ? 3.473 2.103 -14.832 1.00 84.19 182 ILE A CA 1
ATOM 1409 C C . ILE A 1 182 ? 2.389 1.043 -15.018 1.00 84.19 182 ILE A C 1
ATOM 1411 O O . ILE A 1 182 ? 1.434 0.992 -14.252 1.00 84.19 182 ILE A O 1
ATOM 1415 N N . GLY A 1 183 ? 2.519 0.202 -16.036 1.00 76.81 183 GLY A N 1
ATOM 1416 C CA . GLY A 1 183 ? 1.540 -0.814 -16.395 1.00 76.81 183 GLY A CA 1
ATOM 1417 C C . GLY A 1 183 ? 1.576 -2.050 -15.499 1.00 76.81 183 GLY A C 1
ATOM 1418 O O . GLY A 1 183 ? 2.502 -2.278 -14.719 1.00 76.81 183 GLY A O 1
ATOM 1419 N N . ASN A 1 184 ? 0.553 -2.888 -15.652 1.00 82.81 184 ASN A N 1
ATOM 1420 C CA . ASN A 1 184 ? 0.412 -4.124 -14.882 1.00 82.81 184 ASN A CA 1
ATOM 1421 C C . ASN A 1 184 ? 1.621 -5.055 -15.055 1.00 82.81 184 ASN A C 1
ATOM 1423 O O . ASN A 1 184 ? 2.106 -5.238 -16.168 1.00 82.81 184 ASN A O 1
ATOM 1427 N N . ASN A 1 185 ? 2.093 -5.676 -13.977 1.00 82.25 185 ASN A N 1
ATOM 1428 C CA . ASN A 1 185 ? 3.201 -6.638 -13.999 1.00 82.25 185 ASN A CA 1
ATOM 1429 C C . ASN A 1 185 ? 4.531 -6.073 -14.546 1.00 82.25 185 ASN A C 1
ATOM 1431 O O . ASN A 1 185 ? 5.418 -6.862 -14.872 1.00 82.25 185 ASN A O 1
ATOM 1435 N N . ALA A 1 186 ? 4.680 -4.744 -14.678 1.00 78.88 186 ALA A N 1
ATOM 1436 C CA . ALA A 1 186 ? 5.816 -4.102 -15.350 1.00 78.88 186 ALA A CA 1
ATOM 1437 C C . ALA A 1 186 ? 7.185 -4.594 -14.862 1.00 78.88 186 ALA A C 1
ATOM 1439 O O . ALA A 1 186 ? 8.071 -4.771 -15.679 1.00 78.88 186 ALA A O 1
ATOM 1440 N N . PHE A 1 187 ? 7.338 -4.861 -13.572 1.00 85.88 187 PHE A N 1
ATOM 1441 C CA . PHE A 1 187 ? 8.537 -5.361 -12.901 1.00 85.88 187 PHE A CA 1
ATOM 1442 C C . PHE A 1 187 ? 8.216 -6.569 -12.005 1.00 85.88 187 PHE A C 1
ATOM 1444 O O . PHE A 1 187 ? 8.926 -6.833 -11.045 1.00 85.88 187 PHE A O 1
ATOM 1451 N N . GLU A 1 188 ? 7.122 -7.298 -12.232 1.00 86.62 188 GLU A N 1
ATOM 1452 C CA . GLU A 1 188 ? 6.801 -8.441 -11.362 1.00 86.62 188 GLU A CA 1
ATOM 1453 C C . GLU A 1 188 ? 7.940 -9.479 -11.388 1.00 86.62 188 GLU A C 1
ATOM 1455 O O . GLU A 1 188 ? 8.437 -9.845 -12.454 1.00 86.62 188 GLU A O 1
ATOM 1460 N N . ARG A 1 189 ? 8.310 -9.987 -10.203 1.00 85.94 189 ARG A N 1
ATOM 1461 C CA . ARG A 1 189 ? 9.370 -10.982 -9.966 1.00 85.94 189 ARG A CA 1
ATOM 1462 C C . ARG A 1 189 ? 10.743 -10.572 -10.504 1.00 85.94 189 ARG A C 1
ATOM 1464 O O . ARG A 1 189 ? 11.590 -11.425 -10.766 1.00 85.94 189 ARG A O 1
ATOM 1471 N N . SER A 1 190 ? 10.970 -9.277 -10.687 1.00 81.38 190 SER A N 1
ATOM 1472 C CA . SER A 1 190 ? 12.265 -8.760 -11.115 1.00 81.38 190 SER A CA 1
ATOM 1473 C C . SER A 1 190 ? 13.264 -8.722 -9.955 1.00 81.38 190 SER A C 1
ATOM 1475 O O . SER A 1 190 ? 12.891 -8.546 -8.795 1.00 81.38 190 SER A O 1
ATOM 1477 N N . GLN A 1 191 ? 14.546 -8.890 -10.266 1.00 80.44 191 GLN A N 1
ATOM 1478 C CA . GLN A 1 191 ? 15.642 -8.942 -9.294 1.00 80.44 191 GLN A CA 1
ATOM 1479 C C . GLN A 1 191 ? 16.733 -7.923 -9.645 1.00 80.44 191 GLN A C 1
ATOM 1481 O O . GLN A 1 191 ? 16.721 -7.346 -10.728 1.00 80.44 191 GLN A O 1
ATOM 1486 N N . GLY A 1 192 ? 17.701 -7.712 -8.755 1.00 70.56 192 GLY A N 1
ATOM 1487 C CA . GLY A 1 192 ? 18.945 -7.030 -9.119 1.00 70.56 192 GLY A CA 1
ATOM 1488 C C . GLY A 1 192 ? 18.973 -5.519 -9.005 1.00 70.56 192 GLY A C 1
ATOM 1489 O O . GLY A 1 192 ? 20.024 -4.942 -9.268 1.00 70.56 192 GLY A O 1
ATOM 1490 N N . GLY A 1 193 ? 17.866 -4.881 -8.609 1.00 68.56 193 GLY A N 1
ATOM 1491 C CA . GLY A 1 193 ? 17.823 -3.428 -8.468 1.00 68.56 193 GLY A CA 1
ATOM 1492 C C . GLY A 1 193 ? 18.881 -2.957 -7.469 1.00 68.56 193 GLY A C 1
ATOM 1493 O O . GLY A 1 193 ? 18.873 -3.379 -6.311 1.00 68.56 193 GLY A O 1
ATOM 1494 N N . ILE A 1 194 ? 19.809 -2.112 -7.923 1.00 66.44 194 ILE A N 1
ATOM 1495 C CA . ILE A 1 194 ? 20.875 -1.545 -7.088 1.00 66.44 194 ILE A CA 1
ATOM 1496 C C . ILE A 1 194 ? 20.630 -0.046 -6.930 1.00 66.44 194 ILE A C 1
ATOM 1498 O O . ILE A 1 194 ? 20.793 0.727 -7.875 1.00 66.44 194 ILE A O 1
ATOM 1502 N N . GLY A 1 195 ? 20.270 0.364 -5.715 1.00 82.81 195 GLY A N 1
ATOM 1503 C CA . GLY A 1 195 ? 20.107 1.763 -5.330 1.00 82.81 195 GLY A CA 1
ATOM 1504 C C . GLY A 1 195 ? 18.658 2.247 -5.313 1.00 82.81 195 GLY A C 1
ATOM 1505 O O . GLY A 1 195 ? 17.709 1.491 -5.515 1.00 82.81 195 GLY A O 1
ATOM 1506 N N . ASP A 1 196 ? 18.496 3.536 -5.023 1.00 89.56 196 ASP A N 1
ATOM 1507 C CA . ASP A 1 196 ? 17.182 4.131 -4.800 1.00 89.56 196 ASP A CA 1
ATOM 1508 C C . ASP A 1 196 ? 16.401 4.319 -6.111 1.00 89.56 196 ASP A C 1
ATOM 1510 O O . ASP A 1 196 ? 16.913 4.864 -7.091 1.00 89.56 196 ASP A O 1
ATOM 1514 N N . ILE A 1 197 ? 15.126 3.924 -6.095 1.00 90.12 197 ILE A N 1
ATOM 1515 C CA . ILE A 1 197 ? 14.146 4.236 -7.135 1.00 90.12 197 ILE A CA 1
ATOM 1516 C C . ILE A 1 197 ? 13.276 5.392 -6.657 1.00 90.12 197 ILE A C 1
ATOM 1518 O O . ILE A 1 197 ? 12.623 5.326 -5.611 1.00 90.12 197 ILE A O 1
ATOM 1522 N N . ILE A 1 198 ? 13.216 6.438 -7.473 1.00 91.81 198 ILE A N 1
ATOM 1523 C CA . ILE A 1 198 ? 12.344 7.587 -7.253 1.00 91.81 198 ILE A CA 1
ATOM 1524 C C . ILE A 1 198 ? 11.232 7.531 -8.299 1.00 91.81 198 ILE A C 1
ATOM 1526 O O . ILE A 1 198 ? 11.481 7.697 -9.491 1.00 91.81 198 ILE A O 1
ATOM 1530 N N . LEU A 1 199 ? 10.006 7.269 -7.845 1.00 92.62 199 LEU A N 1
ATOM 1531 C CA . LEU A 1 199 ? 8.806 7.366 -8.665 1.00 92.62 199 LEU A CA 1
ATOM 1532 C C . LEU A 1 199 ? 8.334 8.833 -8.669 1.00 92.62 199 LEU A C 1
ATOM 1534 O O . LEU A 1 199 ? 8.078 9.384 -7.593 1.00 92.62 199 LEU A O 1
ATOM 1538 N N . PRO A 1 200 ? 8.244 9.469 -9.850 1.00 90.44 200 PRO A N 1
ATOM 1539 C CA . PRO A 1 200 ? 8.177 10.924 -9.995 1.00 90.44 200 PRO A CA 1
ATOM 1540 C C . PRO A 1 200 ? 6.828 11.519 -9.566 1.00 90.44 200 PRO A C 1
ATOM 1542 O O . PRO A 1 200 ? 5.819 10.823 -9.472 1.00 90.44 200 PRO A O 1
ATOM 1545 N N . GLU A 1 201 ? 6.795 12.839 -9.367 1.00 91.62 201 GLU A N 1
ATOM 1546 C CA . GLU A 1 201 ? 5.604 13.585 -8.921 1.00 91.62 201 GLU A CA 1
ATOM 1547 C C . GLU A 1 201 ? 4.403 13.494 -9.876 1.00 91.62 201 GLU A C 1
ATOM 1549 O O . GLU A 1 201 ? 3.261 13.470 -9.422 1.00 91.62 201 GLU A O 1
ATOM 1554 N N . ASN A 1 202 ? 4.656 13.390 -11.184 1.00 89.31 202 ASN A N 1
ATOM 1555 C CA . ASN A 1 202 ? 3.617 13.322 -12.220 1.00 89.31 202 ASN A CA 1
ATOM 1556 C C . ASN A 1 202 ? 3.015 11.917 -12.402 1.00 89.31 202 ASN A C 1
ATOM 1558 O O . ASN A 1 202 ? 2.199 11.721 -13.300 1.00 89.31 202 ASN A O 1
ATOM 1562 N N . LEU A 1 203 ? 3.425 10.935 -11.592 1.00 91.56 203 LEU A N 1
ATOM 1563 C CA . LEU A 1 203 ? 2.932 9.566 -11.692 1.00 91.56 203 LEU A CA 1
ATOM 1564 C C . LEU A 1 203 ? 1.479 9.486 -11.205 1.00 91.56 203 LEU A C 1
ATOM 1566 O O . LEU A 1 203 ? 1.189 9.709 -10.029 1.00 91.56 203 LEU A O 1
ATOM 1570 N N . GLU A 1 204 ? 0.574 9.131 -12.112 1.00 93.75 204 GLU A N 1
ATOM 1571 C CA . GLU A 1 204 ? -0.866 9.026 -11.862 1.00 93.75 204 GLU A CA 1
ATOM 1572 C C . GLU A 1 204 ? -1.297 7.594 -11.520 1.00 93.75 204 GLU A C 1
ATOM 1574 O O . GLU A 1 204 ? -2.228 7.397 -10.735 1.00 93.75 204 GLU A O 1
ATOM 1579 N N . GLU A 1 205 ? -0.626 6.581 -12.076 1.00 94.06 205 GLU A N 1
ATOM 1580 C CA . GLU A 1 205 ? -1.042 5.180 -11.946 1.00 94.06 205 GLU A CA 1
ATOM 1581 C C . GLU A 1 205 ? 0.151 4.220 -11.843 1.00 94.06 205 GLU A C 1
ATOM 1583 O O . GLU A 1 205 ? 1.097 4.274 -12.634 1.00 94.06 205 GLU A O 1
ATOM 1588 N N . ILE A 1 206 ? 0.059 3.293 -10.888 1.00 97.62 206 ILE A N 1
ATOM 1589 C CA . ILE A 1 206 ? 0.893 2.093 -10.801 1.00 97.62 206 ILE A CA 1
ATOM 1590 C C . ILE A 1 206 ? -0.038 0.893 -10.931 1.00 97.62 206 ILE A C 1
ATOM 1592 O O . ILE A 1 206 ? -0.896 0.684 -10.078 1.00 97.62 206 ILE A O 1
ATOM 1596 N N . GLY A 1 207 ? 0.135 0.118 -11.993 1.00 95.56 207 GLY A N 1
ATOM 1597 C CA . GLY A 1 207 ? -0.741 -0.986 -12.349 1.00 95.56 207 GLY A CA 1
ATOM 1598 C C . GLY A 1 207 ? -0.698 -2.163 -11.378 1.00 95.56 207 GLY A C 1
ATOM 1599 O O . GLY A 1 207 ? 0.147 -2.268 -10.481 1.00 95.56 207 GLY A O 1
ATOM 1600 N N . ASP A 1 208 ? -1.618 -3.092 -11.601 1.00 97.75 208 ASP A N 1
ATOM 1601 C CA . ASP A 1 208 ? -1.734 -4.309 -10.812 1.00 97.75 208 ASP A CA 1
ATOM 1602 C C . ASP A 1 208 ? -0.452 -5.141 -10.912 1.00 97.75 208 ASP A C 1
ATOM 1604 O O . ASP A 1 208 ? 0.119 -5.322 -11.987 1.00 97.75 208 ASP A O 1
ATOM 1608 N N . CYS A 1 209 ? 0.012 -5.661 -9.779 1.00 96.50 209 CYS A N 1
ATOM 1609 C CA . CYS A 1 209 ? 1.225 -6.472 -9.669 1.00 96.50 209 CYS A CA 1
ATOM 1610 C C . CYS A 1 209 ? 2.509 -5.806 -10.215 1.00 96.50 209 CYS A C 1
ATOM 1612 O O . CYS A 1 209 ? 3.494 -6.503 -10.431 1.00 96.50 209 CYS A O 1
ATOM 1614 N N . ALA A 1 210 ? 2.540 -4.485 -10.443 1.00 93.94 210 ALA A N 1
ATOM 1615 C CA . ALA A 1 210 ? 3.637 -3.811 -11.147 1.00 93.94 210 ALA A CA 1
ATOM 1616 C C . ALA A 1 210 ? 5.042 -4.088 -10.583 1.00 93.94 210 ALA A C 1
ATOM 1618 O O . ALA A 1 210 ? 5.974 -4.202 -11.357 1.00 93.94 210 ALA A O 1
ATOM 1619 N N . PHE A 1 211 ? 5.197 -4.237 -9.274 1.00 95.19 211 PHE A N 1
ATOM 1620 C CA . PHE A 1 211 ? 6.432 -4.561 -8.547 1.00 95.19 211 PHE A CA 1
ATOM 1621 C C . PHE A 1 211 ? 6.235 -5.759 -7.599 1.00 95.19 211 PHE A C 1
ATOM 1623 O O . PHE A 1 211 ? 6.898 -5.882 -6.564 1.00 95.19 211 PHE A O 1
ATOM 1630 N N . GLN A 1 212 ? 5.286 -6.644 -7.914 1.00 96.31 212 GLN A N 1
ATOM 1631 C CA . GLN A 1 212 ? 5.004 -7.815 -7.091 1.00 96.31 212 GLN A CA 1
ATOM 1632 C C . GLN A 1 212 ? 6.236 -8.728 -7.027 1.00 96.31 212 GLN A C 1
ATOM 1634 O O . GLN A 1 212 ? 6.807 -9.071 -8.057 1.00 96.31 212 GLN A O 1
ATOM 1639 N N . TYR A 1 213 ? 6.626 -9.153 -5.824 1.00 94.12 213 TYR A N 1
ATOM 1640 C CA . TYR A 1 213 ? 7.780 -10.024 -5.568 1.00 94.12 213 TYR A CA 1
ATOM 1641 C C . TYR A 1 213 ? 9.102 -9.518 -6.168 1.00 94.12 213 TYR A C 1
ATOM 1643 O O . TYR A 1 213 ? 9.960 -10.322 -6.528 1.00 94.12 213 TYR A O 1
ATOM 1651 N N . VAL A 1 214 ? 9.273 -8.197 -6.279 1.00 91.56 214 VAL A N 1
ATOM 1652 C CA . VAL A 1 214 ? 10.565 -7.604 -6.646 1.00 91.56 214 VAL A CA 1
ATOM 1653 C C . VAL A 1 214 ? 11.559 -7.748 -5.501 1.00 91.56 214 VAL A C 1
ATOM 1655 O O . VAL A 1 214 ? 11.215 -7.509 -4.341 1.00 91.56 214 VAL A O 1
ATOM 1658 N N . GLU A 1 215 ? 12.803 -8.087 -5.826 1.00 90.88 215 GLU A N 1
ATOM 1659 C CA . GLU A 1 215 ? 13.913 -8.100 -4.873 1.00 90.88 215 GLU A CA 1
ATOM 1660 C C . GLU A 1 215 ? 15.013 -7.137 -5.321 1.00 90.88 215 GLU A C 1
ATOM 1662 O O . GLU A 1 215 ? 15.592 -7.281 -6.399 1.00 90.88 215 GLU A O 1
ATOM 1667 N N . MET A 1 216 ? 15.292 -6.135 -4.489 1.00 89.50 216 MET A N 1
ATOM 1668 C CA . MET A 1 216 ? 16.280 -5.103 -4.773 1.00 89.50 216 MET A CA 1
ATOM 1669 C C . MET A 1 216 ? 16.947 -4.571 -3.498 1.00 89.50 216 MET A C 1
ATOM 1671 O O . MET A 1 216 ? 16.417 -4.706 -2.395 1.00 89.50 216 MET A O 1
ATOM 1675 N N . SER A 1 217 ? 18.098 -3.927 -3.666 1.00 89.00 217 SER A N 1
ATOM 1676 C CA . SER A 1 217 ? 18.775 -3.129 -2.639 1.00 89.00 217 SER A CA 1
ATOM 1677 C C . SER A 1 217 ? 18.477 -1.644 -2.849 1.00 89.00 217 SER A C 1
ATOM 1679 O O . SER A 1 217 ? 18.359 -1.191 -3.987 1.00 89.00 217 SER A O 1
ATOM 1681 N N . GLY A 1 218 ? 18.359 -0.878 -1.765 1.00 90.88 218 GLY A N 1
ATOM 1682 C CA . GLY A 1 218 ? 17.957 0.526 -1.809 1.00 90.88 218 GLY A CA 1
ATOM 1683 C C . GLY A 1 218 ? 16.483 0.753 -1.477 1.00 90.88 218 GLY A C 1
ATOM 1684 O O . GLY A 1 218 ? 15.751 -0.142 -1.037 1.00 90.88 218 GLY A O 1
ATOM 1685 N N . LYS A 1 219 ? 16.056 2.005 -1.637 1.00 93.31 219 LYS A N 1
ATOM 1686 C CA . LYS A 1 219 ? 14.739 2.499 -1.225 1.00 93.31 219 LYS A CA 1
ATOM 1687 C C . LYS A 1 219 ? 13.853 2.785 -2.426 1.00 93.31 219 LYS A C 1
ATOM 1689 O O . LYS A 1 219 ? 14.326 3.131 -3.502 1.00 93.31 219 LYS A O 1
ATOM 1694 N N . ILE A 1 220 ? 12.546 2.734 -2.208 1.00 94.25 220 ILE A N 1
ATOM 1695 C CA . ILE A 1 220 ? 11.557 3.223 -3.168 1.00 94.25 220 ILE A CA 1
ATOM 1696 C C . ILE A 1 220 ? 10.887 4.451 -2.567 1.00 94.25 220 ILE A C 1
ATOM 1698 O O . ILE A 1 220 ? 10.347 4.385 -1.466 1.00 94.25 220 ILE A O 1
ATOM 1702 N N . THR A 1 221 ? 10.907 5.570 -3.285 1.00 94.88 221 THR A N 1
ATOM 1703 C CA . THR A 1 221 ? 10.194 6.791 -2.888 1.00 94.88 221 THR A CA 1
ATOM 1704 C C . THR A 1 221 ? 9.135 7.123 -3.924 1.00 94.88 221 THR A C 1
ATOM 1706 O O . THR A 1 221 ? 9.463 7.343 -5.086 1.00 94.88 221 THR A O 1
ATOM 1709 N N . ILE A 1 222 ? 7.873 7.182 -3.500 1.00 94.69 222 ILE A N 1
ATOM 1710 C CA . ILE A 1 222 ? 6.747 7.616 -4.333 1.00 94.69 222 ILE A CA 1
ATOM 1711 C C . ILE A 1 222 ? 6.479 9.095 -4.045 1.00 94.69 222 ILE A C 1
ATOM 1713 O O . ILE A 1 222 ? 5.972 9.424 -2.974 1.00 94.69 222 ILE A O 1
ATOM 1717 N N . GLN A 1 223 ? 6.876 9.985 -4.962 1.00 90.06 223 GLN A N 1
ATOM 1718 C CA . GLN A 1 223 ? 6.758 11.439 -4.772 1.00 90.06 223 GLN A CA 1
ATOM 1719 C C . GLN A 1 223 ? 5.364 11.976 -5.128 1.00 90.06 223 GLN A C 1
ATOM 1721 O O . GLN A 1 223 ? 4.887 12.909 -4.486 1.00 90.06 223 GLN A O 1
ATOM 1726 N N . GLY A 1 224 ? 4.717 11.392 -6.144 1.00 89.38 224 GLY A N 1
ATOM 1727 C CA . GLY A 1 224 ? 3.362 11.750 -6.575 1.00 89.38 224 GLY A CA 1
ATOM 1728 C C . GLY A 1 224 ? 2.258 11.122 -5.719 1.00 89.38 224 GLY A C 1
ATOM 1729 O O . GLY A 1 224 ? 2.520 10.475 -4.710 1.00 89.38 224 GLY A O 1
ATOM 1730 N N . LYS A 1 225 ? 1.001 11.256 -6.161 1.00 94.06 225 LYS A N 1
ATOM 1731 C CA . LYS A 1 225 ? -0.173 10.623 -5.523 1.00 94.06 225 LYS A CA 1
ATOM 1732 C C . LYS A 1 225 ? -0.856 9.606 -6.445 1.00 94.06 225 LYS A C 1
ATOM 1734 O O . LYS A 1 225 ? -2.070 9.718 -6.667 1.00 94.06 225 LYS A O 1
ATOM 1739 N N . PRO A 1 226 ? -0.123 8.620 -6.989 1.00 96.25 226 PRO A N 1
ATOM 1740 C CA . PRO A 1 226 ? -0.712 7.685 -7.927 1.00 96.25 226 PRO A CA 1
ATOM 1741 C C . PRO A 1 226 ? -1.827 6.870 -7.276 1.00 96.25 226 PRO A C 1
ATOM 1743 O O . PRO A 1 226 ? -1.873 6.687 -6.052 1.00 96.25 226 PRO A O 1
ATOM 1746 N N . LYS A 1 227 ? -2.706 6.333 -8.118 1.00 98.00 227 LYS A N 1
ATOM 1747 C CA . LYS A 1 227 ? -3.511 5.169 -7.757 1.00 98.00 227 LYS A CA 1
ATOM 1748 C C . LYS A 1 227 ? -2.619 3.939 -7.836 1.00 98.00 227 LYS A C 1
ATOM 1750 O O . LYS A 1 227 ? -2.032 3.666 -8.883 1.00 98.00 227 LYS A O 1
ATOM 1755 N N . ILE A 1 228 ? -2.500 3.220 -6.727 1.00 98.50 228 ILE A N 1
ATOM 1756 C CA . ILE A 1 228 ? -1.688 2.008 -6.636 1.00 98.50 228 ILE A CA 1
ATOM 1757 C C . ILE A 1 228 ? -2.599 0.795 -6.808 1.00 98.50 228 ILE A C 1
ATOM 1759 O O . ILE A 1 228 ? -3.537 0.610 -6.035 1.00 98.50 228 ILE A O 1
ATOM 1763 N N . GLY A 1 229 ? -2.313 -0.026 -7.813 1.00 98.69 229 GLY A N 1
ATOM 1764 C CA . GLY A 1 229 ? -3.100 -1.193 -8.189 1.00 98.69 229 GLY A CA 1
ATOM 1765 C C . GLY A 1 229 ? -3.046 -2.348 -7.187 1.00 98.69 229 GLY A C 1
ATOM 1766 O O . GLY A 1 229 ? -2.297 -2.357 -6.202 1.00 98.69 229 GLY A O 1
ATOM 1767 N N . LYS A 1 230 ? -3.862 -3.365 -7.462 1.00 98.81 230 LYS A N 1
ATOM 1768 C CA . LYS A 1 230 ? -3.926 -4.611 -6.700 1.00 98.81 230 LYS A CA 1
ATOM 1769 C C . LYS A 1 230 ? -2.569 -5.310 -6.705 1.00 98.81 230 LYS A C 1
ATOM 1771 O O . LYS A 1 230 ? -1.950 -5.479 -7.752 1.00 98.81 230 LYS A O 1
ATOM 1776 N N . SER A 1 231 ? -2.113 -5.742 -5.532 1.00 98.56 231 SER A N 1
ATOM 1777 C CA . SER A 1 231 ? -0.843 -6.456 -5.341 1.00 98.56 231 SER A CA 1
ATOM 1778 C C . SER A 1 231 ? 0.397 -5.745 -5.910 1.00 98.56 231 SER A C 1
ATOM 1780 O O . SER A 1 231 ? 1.431 -6.387 -6.073 1.00 98.56 231 SER A O 1
ATOM 1782 N N . ALA A 1 232 ? 0.331 -4.438 -6.201 1.00 98.31 232 ALA A N 1
ATOM 1783 C CA . ALA A 1 232 ? 1.374 -3.719 -6.936 1.00 98.31 232 ALA A CA 1
ATOM 1784 C C . ALA A 1 232 ? 2.776 -3.853 -6.325 1.00 98.31 232 ALA A C 1
ATOM 1786 O O . ALA A 1 232 ? 3.735 -3.942 -7.065 1.00 98.31 232 ALA A O 1
ATOM 1787 N N . PHE A 1 233 ? 2.909 -3.930 -5.008 1.00 97.88 233 PHE A N 1
ATOM 1788 C CA . PHE A 1 233 ? 4.162 -4.098 -4.264 1.00 97.88 233 PHE A CA 1
ATOM 1789 C C . PHE A 1 233 ? 4.111 -5.318 -3.324 1.00 97.88 233 PHE A C 1
ATOM 1791 O O . PHE A 1 233 ? 4.846 -5.393 -2.335 1.00 97.88 233 PHE A O 1
ATOM 1798 N N . GLN A 1 234 ? 3.227 -6.286 -3.592 1.00 97.75 234 GLN A N 1
ATOM 1799 C CA . GLN A 1 234 ? 3.059 -7.446 -2.721 1.00 97.75 234 GLN A CA 1
ATOM 1800 C C . GLN A 1 234 ? 4.370 -8.230 -2.627 1.00 97.75 234 GLN A C 1
ATOM 1802 O O . GLN A 1 234 ? 4.947 -8.615 -3.641 1.00 97.75 234 GLN A O 1
ATOM 1807 N N . GLY A 1 235 ? 4.820 -8.505 -1.402 1.00 95.62 235 GLY A N 1
ATOM 1808 C CA . GLY A 1 235 ? 6.018 -9.296 -1.134 1.00 95.62 235 GLY A CA 1
ATOM 1809 C C . GLY A 1 235 ? 7.319 -8.668 -1.631 1.00 95.62 235 GLY A C 1
ATOM 1810 O O . GLY A 1 235 ? 8.320 -9.377 -1.715 1.00 95.62 235 GLY A O 1
ATOM 1811 N N . ILE A 1 236 ? 7.319 -7.373 -1.968 1.00 94.19 236 ILE A N 1
ATOM 1812 C CA . ILE A 1 236 ? 8.538 -6.672 -2.365 1.00 94.19 236 ILE A CA 1
ATOM 1813 C C . ILE A 1 236 ? 9.573 -6.689 -1.234 1.00 94.19 236 ILE A C 1
ATOM 1815 O O . ILE A 1 236 ? 9.260 -6.484 -0.052 1.00 94.19 236 ILE A O 1
ATOM 1819 N N . LYS A 1 237 ? 10.830 -6.905 -1.611 1.00 93.38 237 LYS A N 1
ATOM 1820 C CA . LYS A 1 237 ? 11.990 -6.856 -0.729 1.00 93.38 237 LYS A CA 1
ATOM 1821 C C . LYS A 1 237 ? 12.895 -5.711 -1.171 1.00 93.38 237 LYS A C 1
ATOM 1823 O O . LYS A 1 237 ? 13.604 -5.826 -2.161 1.00 93.38 237 LYS A O 1
ATOM 1828 N N . CYS A 1 238 ? 12.867 -4.634 -0.400 1.00 92.81 238 CYS A N 1
ATOM 1829 C CA . CYS A 1 238 ? 13.798 -3.509 -0.465 1.00 92.81 238 CYS A CA 1
ATOM 1830 C C . CYS A 1 238 ? 14.121 -3.034 0.965 1.00 92.81 238 CYS A C 1
ATOM 1832 O O . CYS A 1 238 ? 13.641 -3.639 1.939 1.00 92.81 238 CYS A O 1
ATOM 1834 N N . ASP A 1 239 ? 14.919 -1.973 1.104 1.00 93.50 239 ASP A N 1
ATOM 1835 C CA . ASP A 1 239 ? 15.316 -1.437 2.413 1.00 93.50 239 ASP A CA 1
ATOM 1836 C C . ASP A 1 239 ? 14.190 -0.636 3.077 1.00 93.50 239 ASP A C 1
ATOM 1838 O O . ASP A 1 239 ? 13.968 -0.739 4.288 1.00 93.50 239 ASP A O 1
ATOM 1842 N N . LEU A 1 240 ? 13.478 0.167 2.284 1.00 94.38 240 LEU A N 1
ATOM 1843 C CA . LEU A 1 240 ? 12.375 1.020 2.719 1.00 94.38 240 LEU A CA 1
ATOM 1844 C C . LEU A 1 240 ? 11.506 1.419 1.524 1.00 94.38 240 LEU A C 1
ATOM 1846 O O . LEU A 1 240 ? 12.021 1.689 0.439 1.00 94.38 240 LEU A O 1
ATOM 1850 N N . ILE A 1 241 ? 10.202 1.546 1.757 1.00 95.12 241 ILE A N 1
ATOM 1851 C CA . ILE A 1 241 ? 9.285 2.227 0.842 1.00 95.12 241 ILE A CA 1
ATOM 1852 C C . ILE A 1 241 ? 8.724 3.465 1.537 1.00 95.12 241 ILE A C 1
ATOM 1854 O O . ILE A 1 241 ? 8.075 3.348 2.574 1.00 95.12 241 ILE A O 1
ATOM 1858 N N . THR A 1 242 ? 8.935 4.640 0.955 1.00 95.62 242 THR A N 1
ATOM 1859 C CA . THR A 1 242 ? 8.241 5.872 1.338 1.00 95.62 242 THR A CA 1
ATOM 1860 C C . THR A 1 242 ? 7.062 6.063 0.396 1.00 95.62 242 THR A C 1
ATOM 1862 O O . THR A 1 242 ? 7.260 6.264 -0.804 1.00 95.62 242 THR A O 1
ATOM 1865 N N . ILE A 1 243 ? 5.841 5.984 0.923 1.00 93.62 243 ILE A N 1
ATOM 1866 C CA . ILE A 1 243 ? 4.618 6.020 0.118 1.00 93.62 243 ILE A CA 1
ATOM 1867 C C . ILE A 1 243 ? 3.883 7.356 0.226 1.00 93.62 243 ILE A C 1
ATOM 1869 O O . ILE A 1 243 ? 3.683 7.906 1.312 1.00 93.62 243 ILE A O 1
ATOM 1873 N N . SER A 1 244 ? 3.426 7.816 -0.935 1.00 92.94 244 SER A N 1
ATOM 1874 C CA . SER A 1 244 ? 2.342 8.770 -1.126 1.00 92.94 244 SER A CA 1
ATOM 1875 C C . SER A 1 244 ? 1.421 8.199 -2.208 1.00 92.94 244 SER A C 1
ATOM 1877 O O . SER A 1 244 ? 1.888 7.581 -3.166 1.00 92.94 244 SER A O 1
ATOM 1879 N N . ALA A 1 245 ? 0.109 8.293 -2.006 1.00 96.00 245 ALA A N 1
ATOM 1880 C CA . ALA A 1 245 ? -0.891 7.707 -2.893 1.00 96.00 245 ALA A CA 1
ATOM 1881 C C . ALA A 1 245 ? -2.232 8.422 -2.720 1.00 96.00 245 ALA A C 1
ATOM 1883 O O . ALA A 1 245 ? -2.542 8.912 -1.635 1.00 96.00 245 ALA A O 1
ATOM 1884 N N . SER A 1 246 ? -3.043 8.450 -3.776 1.00 96.00 246 SER A N 1
ATOM 1885 C CA . SER A 1 246 ? -4.452 8.855 -3.665 1.00 96.00 246 SER A CA 1
ATOM 1886 C C . SER A 1 246 ? -5.337 7.677 -3.254 1.00 96.00 246 SER A C 1
ATOM 1888 O O . SER A 1 246 ? -6.246 7.835 -2.441 1.00 96.00 246 SER A O 1
ATOM 1890 N N . GLU A 1 247 ? -5.039 6.485 -3.770 1.00 97.88 247 GLU A N 1
ATOM 1891 C CA . GLU A 1 247 ? -5.743 5.233 -3.492 1.00 97.88 247 GLU A CA 1
ATOM 1892 C C . GLU A 1 247 ? -4.747 4.066 -3.483 1.00 97.88 247 GLU A C 1
ATOM 1894 O O . GLU A 1 247 ? -3.790 4.050 -4.261 1.00 97.88 247 GLU A O 1
ATOM 1899 N N . ILE A 1 248 ? -4.981 3.077 -2.618 1.00 98.62 248 ILE A N 1
ATOM 1900 C CA . ILE A 1 248 ? -4.146 1.878 -2.489 1.00 98.62 248 ILE A CA 1
ATOM 1901 C C . ILE A 1 248 ? -5.009 0.635 -2.682 1.00 98.62 248 ILE A C 1
ATOM 1903 O O . ILE A 1 248 ? -5.993 0.439 -1.972 1.00 98.62 248 ILE A O 1
ATOM 1907 N N . GLY A 1 249 ? -4.634 -0.212 -3.635 1.00 98.75 249 GLY A N 1
ATOM 1908 C CA . GLY A 1 249 ? -5.370 -1.407 -4.020 1.00 98.75 249 GLY A CA 1
ATOM 1909 C C . GLY A 1 249 ? -5.307 -2.553 -3.011 1.00 98.75 249 GLY A C 1
ATOM 1910 O O . GLY A 1 249 ? -4.535 -2.561 -2.049 1.00 98.75 249 GLY A O 1
ATOM 1911 N N . GLU A 1 250 ? -6.139 -3.565 -3.257 1.00 98.88 250 GLU A N 1
ATOM 1912 C CA . GLU A 1 250 ? -6.145 -4.815 -2.496 1.00 98.88 250 GLU A CA 1
ATOM 1913 C C . GLU A 1 250 ? -4.742 -5.443 -2.480 1.00 98.88 250 GLU A C 1
ATOM 1915 O O . GLU A 1 250 ? -4.112 -5.573 -3.527 1.00 98.88 250 GLU A O 1
ATOM 1920 N N . ARG A 1 251 ? -4.249 -5.851 -1.303 1.00 98.69 251 ARG A N 1
ATOM 1921 C CA . ARG A 1 251 ? -2.935 -6.504 -1.121 1.00 98.69 251 ARG A CA 1
ATOM 1922 C C . ARG A 1 251 ? -1.722 -5.730 -1.651 1.00 98.69 251 ARG A C 1
ATOM 1924 O O . ARG A 1 251 ? -0.649 -6.319 -1.756 1.00 98.69 251 ARG A O 1
ATOM 1931 N N . ALA A 1 252 ? -1.857 -4.438 -1.962 1.00 98.50 252 ALA A N 1
ATOM 1932 C CA . ALA A 1 252 ? -0.822 -3.664 -2.644 1.00 98.50 252 ALA A CA 1
ATOM 1933 C C . ALA A 1 252 ? 0.561 -3.761 -1.982 1.00 98.50 252 ALA A C 1
ATOM 1935 O O . ALA A 1 252 ? 1.534 -3.910 -2.694 1.00 98.50 252 ALA A O 1
ATOM 1936 N N . PHE A 1 253 ? 0.652 -3.762 -0.657 1.00 98.06 253 PHE A N 1
ATOM 1937 C CA . PHE A 1 253 ? 1.883 -3.879 0.136 1.00 98.06 253 PHE A CA 1
ATOM 1938 C C . PHE A 1 253 ? 1.836 -5.075 1.105 1.00 98.06 253 PHE A C 1
ATOM 1940 O O . PHE A 1 253 ? 2.468 -5.074 2.165 1.00 98.06 253 PHE A O 1
ATOM 1947 N N . ALA A 1 254 ? 1.052 -6.107 0.780 1.00 97.81 254 ALA A N 1
ATOM 1948 C CA . ALA A 1 254 ? 0.956 -7.288 1.627 1.00 97.81 254 ALA A CA 1
ATOM 1949 C C . ALA A 1 254 ? 2.324 -7.979 1.713 1.00 97.81 254 ALA A C 1
ATOM 1951 O O . ALA A 1 254 ? 2.963 -8.246 0.694 1.00 97.81 254 ALA A O 1
ATOM 1952 N N . SER A 1 255 ? 2.759 -8.315 2.928 1.00 94.62 255 SER A N 1
ATOM 1953 C CA . SER A 1 255 ? 4.071 -8.914 3.222 1.00 94.62 255 SER A CA 1
ATOM 1954 C C . SER A 1 255 ? 5.288 -8.050 2.837 1.00 94.62 255 SER A C 1
ATOM 1956 O O . SER A 1 255 ? 6.396 -8.577 2.727 1.00 94.62 255 SER A O 1
ATOM 1958 N N . SER A 1 256 ? 5.118 -6.737 2.646 1.00 91.25 256 SER A N 1
ATOM 1959 C CA . SER A 1 256 ? 6.240 -5.794 2.525 1.00 91.25 256 SER A CA 1
ATOM 1960 C C . SER A 1 256 ? 6.895 -5.559 3.896 1.00 91.25 256 SER A C 1
ATOM 1962 O O . SER A 1 256 ? 6.213 -5.481 4.917 1.00 91.25 256 SER A O 1
ATOM 1964 N N . ARG A 1 257 ? 8.232 -5.436 3.948 1.00 83.31 257 ARG A N 1
ATOM 1965 C CA . ARG A 1 257 ? 8.970 -5.419 5.232 1.00 83.31 257 ARG A CA 1
ATOM 1966 C C . ARG A 1 257 ? 8.958 -4.078 5.968 1.00 83.31 257 ARG A C 1
ATOM 1968 O O . ARG A 1 257 ? 8.856 -4.080 7.190 1.00 83.31 257 ARG A O 1
ATOM 1975 N N . LYS A 1 258 ? 9.119 -2.955 5.259 1.00 87.62 258 LYS A N 1
ATOM 1976 C CA . LYS A 1 258 ? 9.234 -1.611 5.853 1.00 87.62 258 LYS A CA 1
ATOM 1977 C C . LYS A 1 258 ? 8.597 -0.563 4.946 1.00 87.62 258 LYS A C 1
ATOM 1979 O O . LYS A 1 258 ? 9.058 -0.361 3.823 1.00 87.62 258 LYS A O 1
ATOM 1984 N N . VAL A 1 259 ? 7.568 0.110 5.453 1.00 93.69 259 VAL A N 1
ATOM 1985 C CA . VAL A 1 259 ? 6.843 1.180 4.755 1.00 93.69 259 VAL A CA 1
ATOM 1986 C C . VAL A 1 259 ? 6.723 2.389 5.682 1.00 93.69 259 VAL A C 1
ATOM 1988 O O . VAL A 1 259 ? 6.393 2.232 6.854 1.00 93.69 259 VAL A O 1
ATOM 1991 N N . VAL A 1 260 ? 6.980 3.584 5.152 1.00 93.44 260 VAL A N 1
ATOM 1992 C CA . VAL A 1 260 ? 6.768 4.878 5.812 1.00 93.44 260 VAL A CA 1
ATOM 1993 C C . VAL A 1 260 ? 5.788 5.697 4.977 1.00 93.44 260 VAL A C 1
ATOM 1995 O O . VAL A 1 260 ? 5.927 5.796 3.761 1.00 93.44 260 VAL A O 1
ATOM 1998 N N . PHE A 1 261 ? 4.797 6.297 5.629 1.00 92.06 261 PHE A N 1
ATOM 1999 C CA . PHE A 1 261 ? 3.808 7.168 4.996 1.00 92.06 261 PHE A CA 1
ATOM 2000 C C . PHE A 1 261 ? 4.311 8.616 5.035 1.00 92.06 261 PHE A C 1
ATOM 2002 O O . PHE A 1 261 ? 4.720 9.076 6.098 1.00 92.06 261 PHE A O 1
ATOM 2009 N N . ASN A 1 262 ? 4.261 9.362 3.922 1.00 86.69 262 ASN A N 1
ATOM 2010 C CA . ASN A 1 262 ? 4.710 10.769 3.906 1.00 86.69 262 ASN A CA 1
ATOM 2011 C C . ASN A 1 262 ? 3.658 11.785 4.423 1.00 86.69 262 ASN A C 1
ATOM 2013 O O . ASN A 1 262 ? 3.828 12.992 4.261 1.00 86.69 262 ASN A O 1
ATOM 2017 N N . SER A 1 263 ? 2.594 11.303 5.075 1.00 76.94 263 SER A N 1
ATOM 2018 C CA . SER A 1 263 ? 1.494 12.108 5.636 1.00 76.94 263 SER A CA 1
ATOM 2019 C C . SER A 1 263 ? 0.580 12.800 4.613 1.00 76.94 263 SER A C 1
ATOM 2021 O O . SER A 1 263 ? -0.085 13.780 4.942 1.00 76.94 263 SER A O 1
ATOM 2023 N N . THR A 1 264 ? 0.482 12.296 3.379 1.00 84.25 264 THR A N 1
ATOM 2024 C CA . THR A 1 264 ? -0.558 12.747 2.438 1.00 84.25 264 THR A CA 1
ATOM 2025 C C . THR A 1 264 ? -1.908 12.071 2.688 1.00 84.25 264 THR A C 1
ATOM 2027 O O . THR A 1 264 ? -1.915 10.858 2.901 1.00 84.25 264 THR A O 1
ATOM 2030 N N . PRO A 1 265 ? -3.039 12.796 2.549 1.00 93.88 265 PRO A N 1
ATOM 2031 C CA . PRO A 1 265 ? -4.369 12.200 2.627 1.00 93.88 265 PRO A CA 1
ATOM 2032 C C . PRO A 1 265 ? -4.573 11.120 1.559 1.00 93.88 265 PRO A C 1
ATOM 2034 O O . PRO A 1 265 ? -4.382 11.382 0.368 1.00 93.88 265 PRO A O 1
ATOM 2037 N N . ILE A 1 266 ? -5.000 9.935 1.992 1.00 96.62 266 ILE A N 1
ATOM 2038 C CA . ILE A 1 266 ? -5.345 8.788 1.147 1.00 96.62 266 ILE A CA 1
ATOM 2039 C C . ILE A 1 266 ? -6.867 8.632 1.156 1.00 96.62 266 ILE A C 1
ATOM 2041 O O . ILE A 1 266 ? -7.487 8.503 2.210 1.00 96.62 266 ILE A O 1
ATOM 2045 N N . GLU A 1 267 ? -7.509 8.586 -0.007 1.00 97.75 267 GLU A N 1
ATOM 2046 C CA . GLU A 1 267 ? -8.961 8.402 -0.055 1.00 97.75 267 GLU A CA 1
ATOM 2047 C C . GLU A 1 267 ? -9.343 7.004 0.453 1.00 97.75 267 GLU A C 1
ATOM 2049 O O . GLU A 1 267 ? -10.212 6.866 1.315 1.00 97.75 267 GLU A O 1
ATOM 2054 N N . ARG A 1 268 ? -8.666 5.959 -0.039 1.00 98.25 268 ARG A N 1
ATOM 2055 C CA . ARG A 1 268 ? -8.999 4.566 0.277 1.00 98.25 268 ARG A CA 1
ATOM 2056 C C . ARG A 1 268 ? -7.778 3.656 0.329 1.00 98.25 268 ARG A C 1
ATOM 2058 O O . ARG A 1 268 ? -6.927 3.697 -0.556 1.00 98.25 268 ARG A O 1
ATOM 2065 N N . ILE A 1 269 ? -7.768 2.770 1.321 1.00 98.75 269 ILE A N 1
ATOM 2066 C CA . ILE A 1 269 ? -6.870 1.619 1.422 1.00 98.75 269 ILE A CA 1
ATOM 2067 C C . ILE A 1 269 ? -7.685 0.343 1.214 1.00 98.75 269 ILE A C 1
ATOM 2069 O O . ILE A 1 269 ? -8.688 0.117 1.890 1.00 98.75 269 ILE A O 1
ATOM 2073 N N . GLY A 1 270 ? -7.263 -0.485 0.264 1.00 98.81 270 GLY A N 1
ATOM 2074 C CA . GLY A 1 270 ? -7.930 -1.721 -0.116 1.00 98.81 270 GLY A CA 1
ATOM 2075 C C . GLY A 1 270 ? -7.778 -2.848 0.904 1.00 98.81 270 GLY A C 1
ATOM 2076 O O . GLY A 1 270 ? -7.006 -2.778 1.863 1.00 98.81 270 GLY A O 1
ATOM 2077 N N . ASN A 1 271 ? -8.522 -3.929 0.672 1.00 98.88 271 ASN A N 1
ATOM 2078 C CA . ASN A 1 271 ? -8.503 -5.090 1.556 1.00 98.88 271 ASN A CA 1
ATOM 2079 C C . ASN A 1 271 ? -7.098 -5.711 1.608 1.00 98.88 271 ASN A C 1
ATOM 2081 O O . ASN A 1 271 ? -6.447 -5.872 0.574 1.00 98.88 271 ASN A O 1
ATOM 2085 N N . TYR A 1 272 ? -6.639 -6.075 2.806 1.00 98.75 272 TYR A N 1
ATOM 2086 C CA . TYR A 1 272 ? -5.327 -6.690 3.047 1.00 98.75 272 TYR A CA 1
ATOM 2087 C C . TYR A 1 272 ? -4.124 -5.889 2.514 1.00 98.75 272 TYR A C 1
ATOM 2089 O O . TYR A 1 272 ? -3.048 -6.455 2.339 1.00 98.75 272 TYR A O 1
ATOM 2097 N N . ALA A 1 273 ? -4.284 -4.591 2.222 1.00 98.69 273 ALA A N 1
ATOM 2098 C CA . ALA A 1 273 ? -3.268 -3.785 1.544 1.00 98.69 273 ALA A CA 1
ATOM 2099 C C . ALA A 1 273 ? -1.903 -3.787 2.245 1.00 98.69 273 ALA A C 1
ATOM 2101 O O . ALA A 1 273 ? -0.896 -3.806 1.560 1.00 98.69 273 ALA A O 1
ATOM 2102 N N . PHE A 1 274 ? -1.862 -3.824 3.571 1.00 98.19 274 PHE A N 1
ATOM 2103 C CA . PHE A 1 274 ? -0.662 -3.856 4.410 1.00 98.19 274 PHE A CA 1
ATOM 2104 C C . PHE A 1 274 ? -0.678 -5.065 5.362 1.00 98.19 274 PHE A C 1
ATOM 2106 O O . PHE A 1 274 ? -0.187 -4.995 6.492 1.00 98.19 274 PHE A O 1
ATOM 2113 N N . GLU A 1 275 ? -1.260 -6.190 4.926 1.00 97.81 275 GLU A N 1
ATOM 2114 C CA . GLU A 1 275 ? -1.215 -7.445 5.682 1.00 97.81 275 GLU A CA 1
ATOM 2115 C C . GLU A 1 275 ? 0.240 -7.804 6.029 1.00 97.81 275 GLU A C 1
ATOM 2117 O O . GLU A 1 275 ? 1.102 -7.836 5.147 1.00 97.81 275 GLU A O 1
ATOM 2122 N N . LYS A 1 276 ? 0.496 -8.142 7.302 1.00 95.75 276 LYS A N 1
ATOM 2123 C CA . LYS A 1 276 ? 1.818 -8.545 7.819 1.00 95.75 276 LYS A CA 1
ATOM 2124 C C . LYS A 1 276 ? 2.915 -7.490 7.621 1.00 95.75 276 LYS A C 1
ATOM 2126 O O . LYS A 1 276 ? 4.093 -7.843 7.549 1.00 95.75 276 LYS A O 1
ATOM 2131 N N . LEU A 1 277 ? 2.548 -6.210 7.536 1.00 95.00 277 LEU A N 1
ATOM 2132 C CA . LEU A 1 277 ? 3.519 -5.123 7.635 1.00 95.00 277 LEU A CA 1
ATOM 2133 C C . LEU A 1 277 ? 4.241 -5.197 8.994 1.00 95.00 277 LEU A C 1
ATOM 2135 O O . LEU A 1 277 ? 3.688 -5.683 9.973 1.00 95.00 277 LEU A O 1
ATOM 2139 N N . ASN A 1 278 ? 5.486 -4.742 9.082 1.00 92.50 278 ASN A N 1
ATOM 2140 C CA . ASN A 1 278 ? 6.185 -4.643 10.363 1.00 92.50 278 ASN A CA 1
ATOM 2141 C C . ASN A 1 278 ? 6.355 -3.170 10.735 1.00 92.50 278 ASN A C 1
ATOM 2143 O O . ASN A 1 278 ? 7.335 -2.538 10.336 1.00 92.50 278 ASN A O 1
ATOM 2147 N N . ILE A 1 279 ? 5.374 -2.617 11.450 1.00 92.69 279 ILE A N 1
ATOM 2148 C CA . ILE A 1 279 ? 5.356 -1.210 11.856 1.00 92.69 279 ILE A CA 1
ATOM 2149 C C . ILE A 1 279 ? 4.935 -1.080 13.324 1.00 92.69 279 ILE A C 1
ATOM 2151 O O . ILE A 1 279 ? 3.962 -1.691 13.749 1.00 92.69 279 ILE A O 1
ATOM 2155 N N . ASP A 1 280 ? 5.676 -0.283 14.097 1.00 93.50 280 ASP A N 1
ATOM 2156 C CA . ASP A 1 280 ? 5.403 -0.071 15.526 1.00 93.50 280 ASP A CA 1
ATOM 2157 C C . ASP A 1 280 ? 4.387 1.062 15.759 1.00 93.50 280 ASP A C 1
ATOM 2159 O O . ASP A 1 280 ? 3.415 0.874 16.490 1.00 93.50 280 ASP A O 1
ATOM 2163 N N . THR A 1 281 ? 4.572 2.212 15.108 1.00 93.81 281 THR A N 1
ATOM 2164 C CA . THR A 1 281 ? 3.689 3.385 15.228 1.00 93.81 281 THR A CA 1
ATOM 2165 C C . THR A 1 281 ? 3.136 3.753 13.857 1.00 93.81 281 THR A C 1
ATOM 2167 O O . THR A 1 281 ? 3.898 3.931 12.906 1.00 93.81 281 THR A O 1
ATOM 2170 N N . LEU A 1 282 ? 1.812 3.877 13.751 1.00 94.69 282 LEU A N 1
ATOM 2171 C CA . LEU A 1 282 ? 1.110 4.232 12.519 1.00 94.69 282 LEU A CA 1
ATOM 2172 C C . LEU A 1 282 ? 0.301 5.517 12.715 1.00 94.69 282 LEU A C 1
ATOM 2174 O O . LEU A 1 282 ? -0.706 5.519 13.419 1.00 94.69 282 LEU A O 1
ATOM 2178 N N . THR A 1 283 ? 0.701 6.580 12.018 1.00 94.94 283 THR A N 1
ATOM 2179 C CA . THR A 1 283 ? -0.123 7.780 11.822 1.00 94.94 283 THR A CA 1
ATOM 2180 C C . THR A 1 283 ? -0.669 7.770 10.404 1.00 94.94 283 THR A C 1
ATOM 2182 O O . THR A 1 283 ? 0.104 7.663 9.451 1.00 94.94 283 THR A O 1
ATOM 2185 N N . LEU A 1 284 ? -1.990 7.867 10.255 1.00 94.81 284 LEU A N 1
ATOM 2186 C CA . LEU A 1 284 ? -2.651 7.709 8.966 1.00 94.81 284 LEU A CA 1
ATOM 2187 C C . LEU A 1 284 ? -3.753 8.748 8.746 1.00 94.81 284 LEU A C 1
ATOM 2189 O O . LEU A 1 284 ? -4.731 8.821 9.492 1.00 94.81 284 LEU A O 1
ATOM 2193 N N . ASP A 1 285 ? -3.626 9.490 7.649 1.00 95.88 285 ASP A N 1
ATOM 2194 C CA . ASP A 1 285 ? -4.702 10.303 7.090 1.00 95.88 285 ASP A CA 1
ATOM 2195 C C . ASP A 1 285 ? -5.399 9.524 5.969 1.00 95.88 285 ASP A C 1
ATOM 2197 O O . ASP A 1 285 ? -4.958 9.531 4.819 1.00 95.88 285 ASP A O 1
ATOM 2201 N N . CYS A 1 286 ? -6.447 8.772 6.310 1.00 97.12 286 CYS A N 1
ATOM 2202 C CA . CYS A 1 286 ? -7.208 8.007 5.328 1.00 97.12 286 CYS A CA 1
ATOM 2203 C C . CYS A 1 286 ? -8.689 7.932 5.675 1.00 97.12 286 CYS A C 1
ATOM 2205 O O . CYS A 1 286 ? -9.014 7.641 6.824 1.00 97.12 286 CYS A O 1
ATOM 2207 N N . LYS A 1 287 ? -9.582 8.126 4.692 1.00 98.19 287 LYS A N 1
ATOM 2208 C CA . LYS A 1 287 ? -11.039 8.080 4.915 1.00 98.19 287 LYS A CA 1
ATOM 2209 C C . LYS A 1 287 ? -11.588 6.663 5.053 1.00 98.19 287 LYS A C 1
ATOM 2211 O O . LYS A 1 287 ? -12.410 6.424 5.938 1.00 98.19 287 LYS A O 1
ATOM 2216 N N . TYR A 1 288 ? -11.165 5.742 4.188 1.00 98.69 288 TYR A N 1
ATOM 2217 C CA . TYR A 1 288 ? -11.723 4.389 4.116 1.00 98.69 288 TYR A CA 1
ATOM 2218 C C . TYR A 1 288 ? -10.631 3.326 4.212 1.00 98.69 288 TYR A C 1
ATOM 2220 O O . TYR A 1 288 ? -9.795 3.206 3.315 1.00 98.69 288 TYR A O 1
ATOM 2228 N N . ILE A 1 289 ? -10.683 2.511 5.264 1.00 98.88 289 ILE A N 1
ATOM 2229 C CA . ILE A 1 289 ? -9.732 1.422 5.502 1.00 98.88 289 ILE A CA 1
ATOM 2230 C C . ILE A 1 289 ? -10.437 0.089 5.249 1.00 98.88 289 ILE A C 1
ATOM 2232 O O . ILE A 1 289 ? -11.423 -0.227 5.909 1.00 98.88 289 ILE A O 1
ATOM 2236 N N . GLY A 1 290 ? -9.948 -0.683 4.279 1.00 98.81 290 GLY A N 1
ATOM 2237 C CA . GLY A 1 290 ? -10.542 -1.950 3.862 1.00 98.81 290 GLY A CA 1
ATOM 2238 C C . GLY A 1 290 ? -10.388 -3.094 4.868 1.00 98.81 290 GLY A C 1
ATOM 2239 O O . GLY A 1 290 ? -9.669 -3.009 5.867 1.00 98.81 290 GLY A O 1
ATOM 2240 N N . ASN A 1 291 ? -11.049 -4.208 4.561 1.00 98.88 291 ASN A N 1
ATOM 2241 C CA . ASN A 1 291 ? -11.048 -5.401 5.402 1.00 98.88 291 ASN A CA 1
ATOM 2242 C C . ASN A 1 291 ? -9.635 -5.985 5.512 1.00 98.88 291 ASN A C 1
ATOM 2244 O O . ASN A 1 291 ? -8.940 -6.148 4.506 1.00 98.88 291 ASN A O 1
ATOM 2248 N N . GLY A 1 292 ? -9.199 -6.301 6.729 1.00 98.62 292 GLY A N 1
ATOM 2249 C CA . GLY A 1 292 ? -7.871 -6.857 6.987 1.00 98.62 292 GLY A CA 1
ATOM 2250 C C . GLY A 1 292 ? -6.698 -5.967 6.564 1.00 98.62 292 GLY A C 1
ATOM 2251 O O . GLY A 1 292 ? -5.588 -6.481 6.460 1.00 98.62 292 GLY A O 1
ATOM 2252 N N . ALA A 1 293 ? -6.908 -4.675 6.273 1.00 98.69 293 ALA A N 1
ATOM 2253 C CA . ALA A 1 293 ? -5.899 -3.807 5.658 1.00 98.69 293 ALA A CA 1
ATOM 2254 C C . ALA A 1 293 ? -4.546 -3.808 6.385 1.00 98.69 293 ALA A C 1
ATOM 2256 O O . ALA A 1 293 ? -3.522 -3.802 5.723 1.00 98.69 293 ALA A O 1
ATOM 2257 N N . PHE A 1 294 ? -4.538 -3.877 7.711 1.00 98.06 294 PHE A N 1
ATOM 2258 C CA . PHE A 1 294 ? -3.369 -3.915 8.591 1.00 98.06 294 PHE A CA 1
ATOM 2259 C C . PHE A 1 294 ? -3.412 -5.132 9.534 1.00 98.06 294 PHE A C 1
ATOM 2261 O O . PHE A 1 294 ? -2.988 -5.060 10.693 1.00 98.06 294 PHE A O 1
ATOM 2268 N N . ILE A 1 295 ? -3.947 -6.267 9.068 1.00 97.19 295 ILE A N 1
ATOM 2269 C CA . ILE A 1 295 ? -3.939 -7.505 9.855 1.00 97.19 295 ILE A CA 1
ATOM 2270 C C . ILE A 1 295 ? -2.495 -7.969 10.096 1.00 97.19 295 ILE A C 1
ATOM 2272 O O . ILE A 1 295 ? -1.682 -7.999 9.169 1.00 97.19 295 ILE A O 1
ATOM 2276 N N . ASN A 1 296 ? -2.173 -8.358 11.333 1.00 95.69 296 ASN A N 1
ATOM 2277 C CA . ASN A 1 296 ? -0.826 -8.785 11.739 1.00 95.69 296 ASN A CA 1
ATOM 2278 C C . ASN A 1 296 ? 0.280 -7.734 11.495 1.00 95.69 296 ASN A C 1
ATOM 2280 O O . ASN A 1 296 ? 1.430 -8.113 11.273 1.00 95.69 296 ASN A O 1
ATOM 2284 N N . ALA A 1 297 ? -0.036 -6.435 11.524 1.00 95.19 297 ALA A N 1
ATOM 2285 C CA . ALA A 1 297 ? 0.913 -5.371 11.178 1.00 95.19 297 ALA A CA 1
ATOM 2286 C C . ALA A 1 297 ? 1.906 -4.983 12.309 1.00 95.19 297 ALA A C 1
ATOM 2288 O O . ALA A 1 297 ? 2.722 -4.077 12.153 1.00 95.19 297 ALA A O 1
ATOM 2289 N N . SER A 1 298 ? 1.842 -5.666 13.460 1.00 93.56 298 SER A N 1
ATOM 2290 C CA . SER A 1 298 ? 2.636 -5.393 14.674 1.00 93.56 298 SER A CA 1
ATOM 2291 C C . SER A 1 298 ? 2.464 -4.000 15.303 1.00 93.56 298 SER A C 1
ATOM 2293 O O . SER A 1 298 ? 3.254 -3.646 16.176 1.00 93.56 298 SER A O 1
ATOM 2295 N N . ILE A 1 299 ? 1.403 -3.265 14.952 1.00 94.44 299 ILE A N 1
ATOM 2296 C CA . ILE A 1 299 ? 1.171 -1.889 15.415 1.00 94.44 299 ILE A CA 1
ATOM 2297 C C . ILE A 1 299 ? 0.971 -1.859 16.934 1.00 94.44 299 ILE A C 1
ATOM 2299 O O . ILE A 1 299 ? 0.144 -2.599 17.472 1.00 94.44 299 ILE A O 1
ATOM 2303 N N . LYS A 1 300 ? 1.708 -0.982 17.616 1.00 93.56 300 LYS A N 1
ATOM 2304 C CA . LYS A 1 300 ? 1.601 -0.678 19.051 1.00 93.56 300 LYS A CA 1
ATOM 2305 C C . LYS A 1 300 ? 0.838 0.620 19.291 1.00 93.56 300 LYS A C 1
ATOM 2307 O O . LYS A 1 300 ? 0.002 0.673 20.188 1.00 93.56 300 LYS A O 1
ATOM 2312 N N . GLU A 1 301 ? 1.101 1.627 18.461 1.00 93.94 301 GLU A N 1
ATOM 2313 C CA . GLU A 1 301 ? 0.514 2.963 18.552 1.00 93.94 301 GLU A CA 1
ATOM 2314 C C . GLU A 1 301 ? -0.182 3.324 17.239 1.00 93.94 301 GLU A C 1
ATOM 2316 O O . GLU A 1 301 ? 0.406 3.226 16.161 1.00 93.94 301 GLU A O 1
ATOM 2321 N N . LEU A 1 302 ? -1.441 3.750 17.332 1.00 95.31 302 LEU A N 1
ATOM 2322 C CA . LEU A 1 302 ? -2.253 4.150 16.188 1.00 95.31 302 LEU A CA 1
ATOM 2323 C C . LEU A 1 302 ? -2.759 5.576 16.373 1.00 95.31 302 LEU A C 1
ATOM 2325 O O . LEU A 1 302 ? -3.295 5.915 17.428 1.00 95.31 302 LEU A O 1
ATOM 2329 N N . ASN A 1 303 ? -2.632 6.378 15.321 1.00 95.44 303 ASN A N 1
ATOM 2330 C CA . ASN A 1 303 ? -3.201 7.712 15.221 1.00 95.44 303 ASN A CA 1
ATOM 2331 C C . ASN A 1 303 ? -3.921 7.872 13.875 1.00 95.44 303 ASN A C 1
ATOM 2333 O O . ASN A 1 303 ? -3.284 7.953 12.823 1.00 95.44 303 ASN A O 1
ATOM 2337 N N . LEU A 1 304 ? -5.253 7.885 13.904 1.00 96.50 304 LEU A N 1
ATOM 2338 C CA . LEU A 1 304 ? -6.092 8.055 12.720 1.00 96.50 304 LEU A CA 1
ATOM 2339 C C . LEU A 1 304 ? -6.606 9.498 12.665 1.00 96.50 304 LEU A C 1
ATOM 2341 O O . LEU A 1 304 ? -7.246 9.954 13.606 1.00 96.50 304 LEU A O 1
ATOM 2345 N N . LEU A 1 305 ? -6.351 10.211 11.562 1.00 95.00 305 LEU A N 1
ATOM 2346 C CA . LEU A 1 305 ? -6.650 11.649 11.481 1.00 95.00 305 LEU A CA 1
ATOM 2347 C C . LEU A 1 305 ? -8.079 11.947 11.003 1.00 95.00 305 LEU A C 1
ATOM 2349 O O . LEU A 1 305 ? -8.819 12.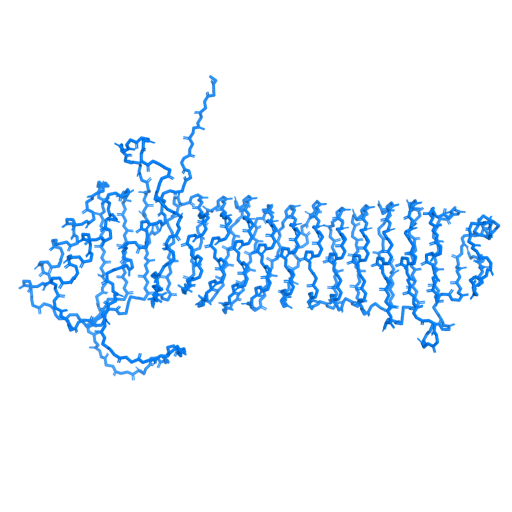644 11.686 1.00 95.00 305 LEU A O 1
ATOM 2353 N N . ASN A 1 306 ? -8.478 11.412 9.841 1.00 95.75 306 ASN A N 1
ATOM 2354 C CA . ASN A 1 306 ? -9.758 11.736 9.184 1.00 95.75 306 ASN A CA 1
ATOM 2355 C C . ASN A 1 306 ? -10.541 10.491 8.726 1.00 95.75 306 ASN A C 1
ATOM 2357 O O . ASN A 1 306 ? -11.270 10.515 7.730 1.00 95.75 306 ASN A O 1
ATOM 2361 N N . THR A 1 307 ? -10.367 9.366 9.420 1.00 98.31 307 THR A N 1
ATOM 2362 C CA . THR A 1 307 ? -11.026 8.103 9.068 1.00 98.31 307 THR A CA 1
ATOM 2363 C C . THR A 1 307 ? -12.529 8.152 9.299 1.00 98.31 307 THR A C 1
ATOM 2365 O O . THR A 1 307 ? -13.001 8.621 10.330 1.00 98.31 307 THR A O 1
ATOM 2368 N N . ILE A 1 308 ? -13.284 7.663 8.314 1.00 98.56 308 ILE A N 1
ATOM 2369 C CA . ILE A 1 308 ? -14.749 7.600 8.308 1.00 98.56 308 ILE A CA 1
ATOM 2370 C C . ILE A 1 308 ? -15.218 6.165 8.561 1.00 98.56 308 ILE A C 1
ATOM 2372 O O . ILE A 1 308 ? -16.169 5.957 9.317 1.00 98.56 308 ILE A O 1
ATOM 2376 N N . GLU A 1 309 ? -14.561 5.179 7.949 1.00 98.69 309 GLU A N 1
ATOM 2377 C CA . GLU A 1 309 ? -14.929 3.766 8.066 1.00 98.69 309 GLU A CA 1
ATOM 2378 C C . GLU A 1 309 ? -13.695 2.865 8.140 1.00 98.69 309 GLU A C 1
ATOM 2380 O O . GLU A 1 309 ? -12.740 3.009 7.369 1.00 98.69 309 GLU A O 1
ATOM 2385 N N . ILE A 1 310 ? -13.762 1.910 9.066 1.00 98.81 310 ILE A N 1
ATOM 2386 C CA . ILE A 1 310 ? -12.785 0.843 9.261 1.00 98.81 310 ILE A CA 1
ATOM 2387 C C . ILE A 1 310 ? -13.478 -0.486 8.961 1.00 98.81 310 ILE A C 1
ATOM 2389 O O . ILE A 1 310 ? -14.499 -0.798 9.571 1.00 98.81 310 ILE A O 1
ATOM 2393 N N . GLY A 1 311 ? -12.927 -1.258 8.028 1.00 98.69 311 GLY A N 1
ATOM 2394 C CA . GLY A 1 311 ? -13.459 -2.551 7.609 1.00 98.69 311 GLY A CA 1
ATOM 2395 C C . GLY A 1 311 ? -13.264 -3.676 8.627 1.00 98.69 311 GLY A C 1
ATOM 2396 O O . GLY A 1 311 ? -12.604 -3.530 9.661 1.00 98.69 311 GLY A O 1
ATOM 2397 N N . ASP A 1 312 ? -13.827 -4.837 8.305 1.00 98.50 312 ASP A N 1
ATOM 2398 C CA . ASP A 1 312 ? -13.746 -6.034 9.141 1.00 98.50 312 ASP A CA 1
ATOM 2399 C C . ASP A 1 312 ? -12.295 -6.499 9.285 1.00 98.50 312 ASP A C 1
ATOM 2401 O O . ASP A 1 312 ? -11.533 -6.539 8.315 1.00 98.50 312 ASP A O 1
ATOM 2405 N N . ALA A 1 313 ? -11.903 -6.855 10.507 1.00 97.94 313 ALA A N 1
ATOM 2406 C CA . ALA A 1 313 ? -10.558 -7.304 10.858 1.00 97.94 313 ALA A CA 1
ATOM 2407 C C . ALA A 1 313 ? -9.415 -6.353 10.429 1.00 97.94 313 ALA A C 1
ATOM 2409 O O . ALA A 1 313 ? -8.261 -6.780 10.374 1.00 97.94 313 ALA A O 1
ATOM 2410 N N . ALA A 1 314 ? -9.702 -5.079 10.120 1.00 98.56 314 ALA A N 1
ATOM 2411 C CA . ALA A 1 314 ? -8.743 -4.145 9.527 1.00 98.56 314 ALA A CA 1
ATOM 2412 C C . ALA A 1 314 ? -7.428 -4.024 10.308 1.00 98.56 314 ALA A C 1
ATOM 2414 O O . ALA A 1 314 ? -6.374 -3.979 9.694 1.00 98.56 314 ALA A O 1
ATOM 2415 N N . PHE A 1 315 ? -7.473 -4.037 11.635 1.00 97.81 315 PHE A N 1
ATOM 2416 C CA . PHE A 1 315 ? -6.321 -3.997 12.537 1.00 97.81 315 PHE A CA 1
ATOM 2417 C C . PHE A 1 315 ? -6.247 -5.248 13.428 1.00 97.81 315 PHE A C 1
ATOM 2419 O O . PHE A 1 315 ? -5.724 -5.198 14.546 1.00 97.81 315 PHE A O 1
ATOM 2426 N N . HIS A 1 316 ? -6.754 -6.383 12.948 1.00 96.31 316 HIS A N 1
ATOM 2427 C CA . HIS A 1 316 ? -6.792 -7.615 13.725 1.00 96.31 316 HIS A CA 1
ATOM 2428 C C . HIS A 1 316 ? -5.380 -8.145 14.039 1.00 96.31 316 HIS A C 1
ATOM 2430 O O . HIS A 1 316 ? -4.475 -8.095 13.201 1.00 96.31 316 HIS A O 1
ATOM 2436 N N . ASN A 1 317 ? -5.203 -8.684 15.249 1.00 94.31 317 ASN A N 1
ATOM 2437 C CA . ASN A 1 317 ? -3.955 -9.281 15.743 1.00 94.31 317 ASN A CA 1
ATOM 2438 C C . ASN A 1 317 ? -2.720 -8.355 15.630 1.00 94.31 317 ASN A C 1
ATOM 2440 O O . ASN A 1 317 ? -1.656 -8.751 15.152 1.00 94.31 317 ASN A O 1
ATOM 2444 N N . ASN A 1 318 ? -2.872 -7.101 16.064 1.00 94.25 318 ASN A N 1
ATOM 2445 C CA . ASN A 1 318 ? -1.762 -6.161 16.254 1.00 94.25 318 ASN A CA 1
ATOM 2446 C C . ASN A 1 318 ? -1.174 -6.262 17.677 1.00 94.25 318 ASN A C 1
ATOM 2448 O O . ASN A 1 318 ? -1.326 -7.291 18.329 1.00 94.25 318 ASN A O 1
ATOM 2452 N N . LYS A 1 319 ? -0.431 -5.254 18.148 1.00 93.06 319 LYS A N 1
ATOM 2453 C CA . LYS A 1 319 ? 0.249 -5.224 19.460 1.00 93.06 319 LYS A CA 1
ATOM 2454 C C . LYS A 1 319 ? -0.164 -4.008 20.299 1.00 93.06 319 LYS A C 1
ATOM 2456 O O . LYS A 1 319 ? 0.619 -3.529 21.116 1.00 93.06 319 LYS A O 1
ATOM 2461 N N . PHE A 1 320 ? -1.386 -3.518 20.097 1.00 91.88 320 PHE A N 1
ATOM 2462 C CA . PHE A 1 320 ? -1.909 -2.353 20.804 1.00 91.88 320 PHE A CA 1
ATOM 2463 C C . PHE A 1 320 ? -1.856 -2.531 22.323 1.00 91.88 320 PHE A C 1
ATOM 2465 O O . PHE A 1 320 ? -2.221 -3.585 22.856 1.00 91.88 320 PHE A O 1
ATOM 2472 N N . THR A 1 321 ? -1.460 -1.464 23.013 1.00 89.12 321 THR A N 1
ATOM 2473 C CA . THR A 1 321 ? -1.627 -1.322 24.466 1.00 89.12 321 THR A CA 1
ATOM 2474 C C . THR A 1 321 ? -2.774 -0.383 24.814 1.00 89.12 321 THR A C 1
ATOM 2476 O O . THR A 1 321 ? -3.414 -0.571 25.844 1.00 89.12 321 THR A O 1
ATOM 2479 N N . THR A 1 322 ? -3.054 0.601 23.961 1.00 91.88 322 THR A N 1
ATOM 2480 C CA . THR A 1 322 ? -4.182 1.532 24.067 1.00 91.88 322 THR A CA 1
ATOM 2481 C C . THR A 1 322 ? -4.683 1.900 22.670 1.00 91.88 322 THR A C 1
ATOM 2483 O O . THR A 1 322 ? -3.958 1.757 21.682 1.00 91.88 322 THR A O 1
ATOM 2486 N N . ILE A 1 323 ? -5.936 2.344 22.577 1.00 94.19 323 ILE A N 1
ATOM 2487 C CA . ILE A 1 323 ? -6.536 2.892 21.354 1.00 94.19 323 ILE A CA 1
ATOM 2488 C C . ILE A 1 323 ? -7.254 4.183 21.745 1.00 94.19 323 ILE A C 1
ATOM 2490 O O . ILE A 1 323 ? -8.415 4.156 22.135 1.00 94.19 323 ILE A O 1
ATOM 2494 N N . GLU A 1 324 ? -6.546 5.309 21.692 1.00 93.94 324 GLU A N 1
ATOM 2495 C CA . GLU A 1 324 ? -7.056 6.601 22.191 1.00 93.94 324 GLU A CA 1
ATOM 2496 C C . GLU A 1 324 ? -7.321 7.614 21.069 1.00 93.94 324 GLU A C 1
ATOM 2498 O O . GLU A 1 324 ? -8.165 8.496 21.208 1.00 93.94 324 GLU A O 1
ATOM 2503 N N . ASN A 1 325 ? -6.652 7.452 19.924 1.00 92.50 325 ASN A N 1
ATOM 2504 C CA . ASN A 1 325 ? -6.650 8.421 18.827 1.00 92.50 325 ASN A CA 1
ATOM 2505 C C . ASN A 1 325 ? -7.528 7.958 17.653 1.00 92.50 325 ASN A C 1
ATOM 2507 O O . ASN A 1 325 ? -7.055 7.795 16.524 1.00 92.50 325 ASN A O 1
ATOM 2511 N N . LEU A 1 326 ? -8.808 7.699 17.937 1.00 96.62 326 LEU A N 1
ATOM 2512 C CA . LEU A 1 326 ? -9.837 7.524 16.910 1.00 96.62 326 LEU A CA 1
ATOM 2513 C C . LEU A 1 326 ? -10.485 8.887 16.597 1.00 96.62 326 LEU A C 1
ATOM 2515 O O . LEU A 1 326 ? -10.844 9.609 17.530 1.00 96.62 326 LEU A O 1
ATOM 2519 N N . PRO A 1 327 ? -10.655 9.257 15.317 1.00 96.94 327 PRO A N 1
ATOM 2520 C CA . PRO A 1 327 ? -11.089 10.595 14.948 1.00 96.94 327 PRO A CA 1
ATOM 2521 C C . PRO A 1 327 ? -12.599 10.759 15.098 1.00 96.94 327 PRO A C 1
ATOM 2523 O O . PRO A 1 327 ? -13.372 9.829 14.869 1.00 96.94 327 PRO A O 1
ATOM 2526 N N . GLU A 1 328 ? -13.042 11.986 15.374 1.00 96.69 328 GLU A N 1
ATOM 2527 C CA . GLU A 1 328 ? -14.470 12.319 15.483 1.00 96.69 328 GLU A CA 1
ATOM 2528 C C . GLU A 1 328 ? -15.221 12.196 14.142 1.00 96.69 328 GLU A C 1
ATOM 2530 O O . GLU A 1 328 ? -16.449 12.228 14.111 1.00 96.69 328 GLU A O 1
ATOM 2535 N N . SER A 1 329 ? -14.513 12.031 13.019 1.00 97.56 329 SER A N 1
ATOM 2536 C CA . SER A 1 329 ? -15.106 11.710 11.714 1.00 97.56 329 SER A CA 1
ATOM 2537 C C . SER A 1 329 ? -15.569 10.254 11.586 1.00 97.56 329 SER A C 1
ATOM 2539 O O . SER A 1 329 ? -16.294 9.936 10.636 1.00 97.56 329 SER A O 1
ATOM 2541 N N . LEU A 1 330 ? -15.140 9.369 12.494 1.00 98.44 330 LEU A N 1
ATOM 2542 C CA . LEU A 1 330 ? -15.345 7.926 12.404 1.00 98.44 330 LEU A CA 1
ATOM 2543 C C . LEU A 1 330 ? -16.811 7.562 12.652 1.00 98.44 330 LEU A C 1
ATOM 2545 O O . LEU A 1 330 ? -17.366 7.834 13.712 1.00 98.44 330 LEU A O 1
ATOM 2549 N N . LYS A 1 331 ? -17.434 6.905 11.671 1.00 98.25 331 LYS A N 1
ATOM 2550 C CA . LYS A 1 331 ? -18.854 6.519 11.707 1.00 98.25 331 LYS A CA 1
ATOM 2551 C C . LYS A 1 331 ? -19.061 5.023 11.885 1.00 98.25 331 LYS A C 1
ATOM 2553 O O . LYS A 1 331 ? -20.093 4.633 12.428 1.00 98.25 331 LYS A O 1
ATOM 2558 N N . LYS A 1 332 ? -18.112 4.199 11.433 1.00 98.44 332 LYS A N 1
ATOM 2559 C CA . LYS A 1 332 ? -18.262 2.743 11.422 1.00 98.44 332 LYS A CA 1
ATOM 2560 C C . LYS A 1 332 ? -16.949 2.010 11.675 1.00 98.44 332 LYS A C 1
ATOM 2562 O O . LYS A 1 332 ? -15.921 2.340 11.083 1.00 98.44 332 LYS A O 1
ATOM 2567 N N . ILE A 1 333 ? -17.028 0.980 12.514 1.00 98.44 333 ILE A N 1
ATOM 2568 C CA . ILE A 1 333 ? -15.962 0.010 12.776 1.00 98.44 333 ILE A CA 1
ATOM 2569 C C . ILE A 1 333 ? -16.495 -1.391 12.459 1.00 98.44 333 ILE A C 1
ATOM 2571 O O . ILE A 1 333 ? -17.548 -1.775 12.959 1.00 98.44 333 ILE A O 1
ATOM 2575 N N . GLY A 1 334 ? -15.775 -2.152 11.638 1.00 98.19 334 GLY A N 1
ATOM 2576 C CA . GLY A 1 334 ? -16.124 -3.518 11.252 1.00 98.19 334 GLY A CA 1
ATOM 2577 C C . GLY A 1 334 ? -15.948 -4.555 12.366 1.00 98.19 334 GLY A C 1
ATOM 2578 O O . GLY A 1 334 ? -15.366 -4.297 13.424 1.00 98.19 334 GLY A O 1
ATOM 2579 N N . GLY A 1 335 ? -16.456 -5.761 12.122 1.00 96.81 335 GLY A N 1
ATOM 2580 C CA . GLY A 1 335 ? -16.328 -6.891 13.039 1.00 96.81 335 GLY A CA 1
ATOM 2581 C C . GLY A 1 335 ? -14.871 -7.315 13.191 1.00 96.81 335 GLY A C 1
ATOM 2582 O O . GLY A 1 335 ? -14.103 -7.282 12.230 1.00 96.81 335 GLY A O 1
ATOM 2583 N N . LEU A 1 336 ? -14.465 -7.680 14.407 1.00 95.56 336 LEU A N 1
ATOM 2584 C CA . LEU A 1 336 ? -13.082 -8.037 14.758 1.00 95.56 336 LEU A CA 1
ATOM 2585 C C . LEU A 1 336 ? -12.013 -6.991 14.381 1.00 95.56 336 LEU A C 1
ATOM 2587 O O . LEU A 1 336 ? -10.827 -7.327 14.406 1.00 95.56 336 LEU A O 1
ATOM 2591 N N . ALA A 1 337 ? -12.390 -5.750 14.035 1.00 97.31 337 ALA A N 1
ATOM 2592 C CA . ALA A 1 337 ? -11.486 -4.746 13.469 1.00 97.31 337 ALA A CA 1
ATOM 2593 C C . ALA A 1 337 ? -10.225 -4.523 14.310 1.00 97.31 337 ALA A C 1
ATOM 2595 O O . ALA A 1 337 ? -9.142 -4.459 13.749 1.00 97.31 337 ALA A O 1
ATOM 2596 N N . PHE A 1 338 ? -10.351 -4.480 15.631 1.00 95.25 338 PHE A N 1
ATOM 2597 C CA . PHE A 1 338 ? -9.258 -4.363 16.599 1.00 95.25 338 PHE A CA 1
ATOM 2598 C C . PHE A 1 338 ? -9.123 -5.615 17.477 1.00 95.25 338 PHE A C 1
ATOM 2600 O O . PHE A 1 338 ? -8.445 -5.596 18.504 1.00 95.25 338 PHE A O 1
ATOM 2607 N N . GLY A 1 339 ? -9.774 -6.715 17.088 1.00 90.31 339 GLY A N 1
ATOM 2608 C CA . GLY A 1 339 ? -9.748 -7.960 17.838 1.00 90.31 339 GLY A CA 1
ATOM 2609 C C . GLY A 1 339 ? -8.342 -8.554 17.879 1.00 90.31 339 GLY A C 1
ATOM 2610 O O . GLY A 1 339 ? -7.618 -8.563 16.881 1.00 90.31 339 GLY A O 1
ATOM 2611 N N . SER A 1 340 ? -7.949 -9.086 19.030 1.00 80.00 340 SER A N 1
ATOM 2612 C CA . SER A 1 340 ? -6.683 -9.789 19.176 1.00 80.00 340 SER A CA 1
ATOM 2613 C C . SER A 1 340 ? -6.771 -10.880 20.228 1.00 80.00 340 SER A C 1
ATOM 2615 O O . SER A 1 340 ? -7.339 -10.711 21.304 1.00 80.00 340 SER A O 1
ATOM 2617 N N . SER A 1 341 ? -6.153 -12.018 19.923 1.00 70.12 341 SER A N 1
ATOM 2618 C CA . SER A 1 341 ? -6.002 -13.104 20.894 1.00 70.12 341 SER A CA 1
ATOM 2619 C C . SER A 1 341 ? -4.773 -12.936 21.792 1.00 70.12 341 SER A C 1
ATOM 2621 O O . SER A 1 341 ? -4.639 -13.685 22.755 1.00 70.12 341 SER A O 1
ATOM 2623 N N . ASN A 1 342 ? -3.894 -11.973 21.480 1.00 71.94 342 ASN A N 1
ATOM 2624 C CA . ASN A 1 342 ? -2.581 -11.806 22.114 1.00 71.94 342 ASN A CA 1
ATOM 2625 C C . ASN A 1 342 ? -2.286 -10.359 22.560 1.00 71.94 342 ASN A C 1
ATOM 2627 O O . ASN A 1 342 ? -1.164 -10.071 22.975 1.00 71.94 342 ASN A O 1
ATOM 2631 N N . CYS A 1 343 ? -3.245 -9.434 22.452 1.00 69.38 343 CYS A N 1
ATOM 2632 C CA . CYS A 1 343 ? -3.072 -8.074 22.964 1.00 69.38 343 CYS A CA 1
ATOM 2633 C C . CYS A 1 343 ? -3.500 -7.967 24.422 1.00 69.38 343 CYS A C 1
ATOM 2635 O O . CYS A 1 343 ? -4.418 -8.649 24.868 1.00 69.38 343 CYS A O 1
ATOM 2637 N N . ASN A 1 344 ? -2.882 -7.015 25.116 1.00 77.06 344 ASN A N 1
ATOM 2638 C CA . ASN A 1 344 ? -3.298 -6.562 26.433 1.00 77.06 344 ASN A CA 1
ATOM 2639 C C . ASN A 1 344 ? -3.708 -5.083 26.352 1.00 77.06 344 ASN A C 1
ATOM 2641 O O . ASN A 1 344 ? -2.997 -4.203 26.841 1.00 77.06 344 ASN A O 1
ATOM 2645 N N . ILE A 1 345 ? -4.806 -4.806 25.639 1.00 88.44 345 ILE A N 1
ATOM 2646 C CA . ILE A 1 345 ? -5.301 -3.437 25.459 1.00 88.44 345 ILE A CA 1
ATOM 2647 C C . ILE A 1 345 ? -5.879 -2.965 26.793 1.00 88.44 345 ILE A C 1
ATOM 2649 O O . ILE A 1 345 ? -6.867 -3.517 27.270 1.00 88.44 345 ILE A O 1
ATOM 2653 N N . LYS A 1 346 ? -5.266 -1.947 27.396 1.00 89.81 346 LYS A N 1
ATOM 2654 C CA . LYS A 1 346 ? -5.670 -1.384 28.690 1.00 89.81 346 LYS A CA 1
ATOM 2655 C C . LYS A 1 346 ? -6.856 -0.436 28.568 1.00 89.81 346 LYS A C 1
ATOM 2657 O O . LYS A 1 346 ? -7.707 -0.422 29.442 1.00 89.81 346 LYS A O 1
ATOM 2662 N N . SER A 1 347 ? -6.901 0.355 27.504 1.00 92.00 347 SER A N 1
ATOM 2663 C CA . SER A 1 347 ? -7.932 1.372 27.311 1.00 92.00 347 SER A CA 1
ATOM 2664 C C . SER A 1 347 ? -8.270 1.528 25.836 1.00 92.00 347 SER A C 1
ATOM 2666 O O . SER A 1 347 ? -7.382 1.474 24.978 1.00 92.00 347 SER A O 1
ATOM 2668 N N . VAL A 1 348 ? -9.554 1.723 25.555 1.00 94.62 348 VAL A N 1
ATOM 2669 C CA . VAL A 1 348 ? -10.087 2.096 24.243 1.00 94.62 348 VAL A CA 1
ATOM 2670 C C . VAL A 1 348 ? -10.985 3.311 24.426 1.00 94.62 348 VAL A C 1
ATOM 2672 O O . VAL A 1 348 ? -11.900 3.266 25.240 1.00 94.62 348 VAL A O 1
ATOM 2675 N N . VAL A 1 349 ? -10.773 4.367 23.647 1.00 96.50 349 VAL A N 1
ATOM 2676 C CA . VAL A 1 349 ? -11.637 5.552 23.619 1.00 96.50 349 VAL A CA 1
ATOM 2677 C C . VAL A 1 349 ? -12.441 5.549 22.327 1.00 96.50 349 VAL A C 1
ATOM 2679 O O . VAL A 1 349 ? -11.885 5.553 21.229 1.00 96.50 349 VAL A O 1
ATOM 2682 N N . ILE A 1 350 ? -13.764 5.549 22.457 1.00 96.44 350 ILE A N 1
ATOM 2683 C CA . ILE A 1 350 ? -14.700 5.550 21.335 1.00 96.44 350 ILE A CA 1
ATOM 2684 C C . ILE A 1 350 ? -15.198 6.981 21.089 1.00 96.44 350 ILE A C 1
ATOM 2686 O O . ILE A 1 350 ? -15.729 7.592 22.025 1.00 96.44 350 ILE A O 1
ATOM 2690 N N . PRO A 1 351 ? -15.045 7.525 19.864 1.00 96.62 351 PRO A N 1
ATOM 2691 C CA . PRO A 1 351 ? -15.411 8.905 19.552 1.00 96.62 351 PRO A CA 1
ATOM 2692 C C . PRO A 1 351 ? -16.929 9.122 19.591 1.00 96.62 351 PRO A C 1
ATOM 2694 O O . PRO A 1 351 ? -17.714 8.172 19.546 1.00 96.62 351 PRO A O 1
ATOM 2697 N N . GLU A 1 352 ? -17.351 10.384 19.666 1.00 95.44 352 GLU A N 1
ATOM 2698 C CA . GLU A 1 352 ? -18.749 10.759 19.908 1.00 95.44 352 GLU A CA 1
ATOM 2699 C C . GLU A 1 352 ? -19.663 10.396 18.726 1.00 95.44 352 GLU A C 1
ATOM 2701 O O . GLU A 1 352 ? -20.796 9.960 18.914 1.00 95.44 352 GLU A O 1
ATOM 2706 N N . ASN A 1 353 ? -19.151 10.503 17.497 1.00 95.75 353 ASN A N 1
ATOM 2707 C CA . ASN A 1 353 ? -19.947 10.334 16.277 1.00 95.75 353 ASN A CA 1
ATOM 2708 C C . ASN A 1 353 ? -20.008 8.894 15.733 1.00 95.75 353 ASN A C 1
ATOM 2710 O O . ASN A 1 353 ? -20.538 8.684 14.632 1.00 95.75 353 ASN A O 1
ATOM 2714 N N . LEU A 1 354 ? -19.482 7.902 16.465 1.00 97.19 354 LEU A N 1
ATOM 2715 C CA . LEU A 1 354 ? -19.510 6.509 16.020 1.00 97.19 354 LEU A CA 1
ATOM 2716 C C . LEU A 1 354 ? -20.952 5.979 16.011 1.00 97.19 354 LEU A C 1
ATOM 2718 O O . LEU A 1 354 ? -21.636 5.987 17.031 1.00 97.19 354 LEU A O 1
ATOM 2722 N N . LYS A 1 355 ? -21.407 5.480 14.857 1.00 96.12 355 LYS A N 1
ATOM 2723 C CA . LYS A 1 355 ? -22.784 4.997 14.662 1.00 96.12 355 LYS A CA 1
ATOM 2724 C C . LYS A 1 355 ? -22.895 3.484 14.682 1.00 96.12 355 LYS A C 1
ATOM 2726 O O . LYS A 1 355 ? -23.874 2.961 15.202 1.00 96.12 355 LYS A O 1
ATOM 2731 N N . GLU A 1 356 ? -21.918 2.794 14.103 1.00 96.62 356 GLU A N 1
ATOM 2732 C CA . GLU A 1 356 ? -21.949 1.345 13.912 1.00 96.62 356 GLU A CA 1
ATOM 2733 C C . GLU A 1 356 ? -20.654 0.691 14.392 1.00 96.62 356 GLU A C 1
ATOM 2735 O O . GLU A 1 356 ? -19.551 1.161 14.098 1.00 96.62 356 GLU A O 1
ATOM 2740 N N . ILE A 1 357 ? -20.797 -0.425 15.105 1.00 95.31 357 ILE A N 1
ATOM 2741 C CA . ILE A 1 357 ? -19.686 -1.238 15.586 1.00 95.31 357 ILE A CA 1
ATOM 2742 C C . ILE A 1 357 ? -19.968 -2.725 15.349 1.00 95.31 357 ILE A C 1
ATOM 2744 O O . ILE A 1 357 ? -20.987 -3.272 15.768 1.00 95.31 357 ILE A O 1
ATOM 2748 N N . GLY A 1 358 ? -19.072 -3.386 14.626 1.00 94.62 358 GLY A N 1
ATOM 2749 C CA . GLY A 1 358 ? -19.236 -4.776 14.227 1.00 94.62 358 GLY A CA 1
ATOM 2750 C C . GLY A 1 358 ? -19.053 -5.772 15.370 1.00 94.62 358 GLY A C 1
ATOM 2751 O O . GLY A 1 358 ? -18.609 -5.436 16.471 1.00 94.62 358 GLY A O 1
ATOM 2752 N N . ASP A 1 359 ? -19.391 -7.030 15.082 1.00 92.50 359 ASP A N 1
ATOM 2753 C CA . ASP A 1 359 ? -19.301 -8.119 16.053 1.00 92.50 359 ASP A CA 1
ATOM 2754 C C . ASP A 1 359 ? -17.872 -8.307 16.561 1.00 92.50 359 ASP A C 1
ATOM 2756 O O . ASP A 1 359 ? -16.920 -8.352 15.774 1.00 92.50 359 ASP A O 1
ATOM 2760 N N . ALA A 1 360 ? -17.726 -8.378 17.885 1.00 91.50 360 ALA A N 1
ATOM 2761 C CA . ALA A 1 360 ? -16.446 -8.564 18.556 1.00 91.50 360 ALA A CA 1
ATOM 2762 C C . ALA A 1 360 ? -15.336 -7.604 18.060 1.00 91.50 360 ALA A C 1
ATOM 2764 O O . ALA A 1 360 ? -14.162 -7.979 18.019 1.00 91.50 360 ALA A O 1
ATOM 2765 N N . ALA A 1 361 ? -15.697 -6.375 17.654 1.00 94.12 361 ALA A N 1
ATOM 2766 C CA . ALA A 1 361 ? -14.774 -5.385 17.087 1.00 94.12 361 ALA A CA 1
ATOM 2767 C C . ALA A 1 361 ? -13.510 -5.191 17.936 1.00 94.12 361 ALA A C 1
ATOM 2769 O O . ALA A 1 361 ? -12.422 -5.082 17.378 1.00 94.12 361 ALA A O 1
ATOM 2770 N N . PHE A 1 362 ? -13.646 -5.232 19.262 1.00 92.25 362 PHE A N 1
ATOM 2771 C CA . PHE A 1 362 ? -12.554 -5.194 20.228 1.00 92.25 362 PHE A CA 1
ATOM 2772 C C . PHE A 1 362 ? -12.522 -6.507 21.022 1.00 92.25 362 PHE A C 1
ATOM 2774 O O . PHE A 1 362 ? -12.674 -6.527 22.233 1.00 92.25 362 PHE A O 1
ATOM 2781 N N . TYR A 1 363 ? -12.397 -7.651 20.354 1.00 89.81 363 TYR A N 1
ATOM 2782 C CA . TYR A 1 363 ? -12.228 -8.925 21.054 1.00 89.81 363 TYR A CA 1
ATOM 2783 C C . TYR A 1 363 ? -10.887 -8.985 21.798 1.00 89.81 363 TYR A C 1
ATOM 2785 O O . TYR A 1 363 ? -9.833 -8.834 21.177 1.00 89.81 363 TYR A O 1
ATOM 2793 N N . LEU A 1 364 ? -10.928 -9.318 23.088 1.00 86.50 364 LEU A N 1
ATOM 2794 C CA . LEU A 1 364 ? -9.787 -9.761 23.883 1.00 86.50 364 LEU A CA 1
ATOM 2795 C C . LEU A 1 364 ? -10.044 -11.168 24.420 1.00 86.50 364 LEU A C 1
ATOM 2797 O O . LEU A 1 364 ? -11.122 -11.471 24.938 1.00 86.50 364 LEU A O 1
ATOM 2801 N N . LYS A 1 365 ? -9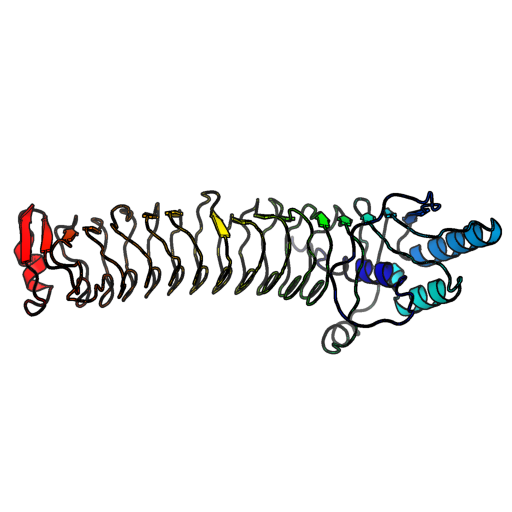.028 -12.033 24.335 1.00 83.00 365 LYS A N 1
ATOM 2802 C CA . LYS A 1 365 ? -9.104 -13.379 24.910 1.00 83.00 365 LYS A CA 1
ATOM 2803 C C . LYS A 1 365 ? -9.234 -13.286 26.444 1.00 83.00 365 LYS A C 1
ATOM 2805 O O . LYS A 1 365 ? -8.332 -12.748 27.088 1.00 83.00 365 LYS A O 1
ATOM 2810 N N . PRO A 1 366 ? -10.293 -13.850 27.053 1.00 69.50 366 PRO A N 1
ATOM 2811 C CA . PRO A 1 366 ? -10.446 -13.851 28.506 1.00 69.50 366 PRO A CA 1
ATOM 2812 C C . PRO A 1 366 ? -9.334 -14.658 29.200 1.00 69.50 366 PRO A C 1
ATOM 2814 O O . PRO A 1 366 ? -9.002 -15.757 28.755 1.00 69.50 366 PRO A O 1
ATOM 2817 N N . GLY A 1 367 ? -8.791 -14.142 30.311 1.00 66.81 367 GLY A N 1
ATOM 2818 C CA . GLY A 1 367 ? -7.952 -14.914 31.244 1.00 66.81 367 GLY A CA 1
ATOM 2819 C C . GLY A 1 367 ? -6.486 -14.482 31.396 1.00 66.81 367 GLY A C 1
ATOM 2820 O O . GLY A 1 367 ? -5.840 -14.930 32.338 1.00 66.81 367 GLY A O 1
ATOM 2821 N N . SER A 1 368 ? -5.950 -13.590 30.554 1.00 52.47 368 SER A N 1
ATOM 2822 C CA . SER A 1 368 ? -4.578 -13.069 30.712 1.00 52.47 368 SER A CA 1
ATOM 2823 C C . SER A 1 368 ? -4.503 -11.565 30.427 1.00 52.47 368 SER A C 1
ATOM 2825 O O . SER A 1 368 ? -4.574 -11.155 29.275 1.00 52.47 368 SER A O 1
ATOM 2827 N N . GLY A 1 369 ? -4.355 -10.737 31.466 1.00 55.00 369 GLY A N 1
ATOM 2828 C CA . GLY A 1 369 ? -4.125 -9.285 31.337 1.00 55.00 369 GLY A CA 1
ATOM 2829 C C . GLY A 1 369 ? -5.375 -8.394 31.291 1.00 55.00 369 GLY A C 1
ATOM 2830 O O . GLY A 1 369 ? -5.273 -7.209 31.581 1.00 55.00 369 GLY A O 1
ATOM 2831 N N . THR A 1 370 ? -6.561 -8.961 31.058 1.00 63.41 370 THR A N 1
ATOM 2832 C CA . THR A 1 370 ? -7.815 -8.213 30.832 1.00 63.41 370 THR A CA 1
ATOM 2833 C C . THR A 1 370 ? -8.450 -7.576 32.075 1.00 63.41 370 THR A C 1
ATOM 2835 O O . THR A 1 370 ? -9.386 -6.796 31.946 1.00 63.41 370 THR A O 1
ATOM 2838 N N . LEU A 1 371 ? -7.980 -7.889 33.290 1.00 64.81 371 LEU A N 1
ATOM 2839 C CA . LEU A 1 371 ? -8.595 -7.444 34.557 1.00 64.81 371 LEU A CA 1
ATOM 2840 C C . LEU A 1 371 ? -8.609 -5.916 34.751 1.00 64.81 371 LEU A C 1
ATOM 2842 O O . LEU A 1 371 ? -9.429 -5.418 35.514 1.00 64.81 371 LEU A O 1
ATOM 2846 N N . GLY A 1 372 ? -7.726 -5.184 34.066 1.00 76.81 372 GLY A N 1
ATOM 2847 C CA . GLY A 1 372 ? -7.665 -3.718 34.104 1.00 76.81 372 GLY A CA 1
ATOM 2848 C C . GLY A 1 372 ? -8.098 -3.035 32.806 1.00 76.81 372 GLY A C 1
ATOM 2849 O O . GLY A 1 372 ? -7.909 -1.830 32.683 1.00 76.81 372 GLY A O 1
ATOM 2850 N N . SER A 1 373 ? -8.614 -3.787 31.831 1.00 88.75 373 SER A N 1
ATOM 2851 C CA . SER A 1 373 ? -9.000 -3.239 30.532 1.00 88.75 373 SER A CA 1
ATOM 2852 C C . SER A 1 373 ? -10.323 -2.479 30.623 1.00 88.75 373 SER A C 1
ATOM 2854 O O . SER A 1 373 ? -11.287 -2.962 31.221 1.00 88.75 373 SER A O 1
ATOM 2856 N N . SER A 1 374 ? -10.402 -1.313 29.991 1.00 92.00 374 SER A N 1
ATOM 2857 C CA . SER A 1 374 ? -11.625 -0.516 29.941 1.00 92.00 374 SER A CA 1
ATOM 2858 C C . SER A 1 374 ? -11.924 0.039 28.553 1.00 92.00 374 SER A C 1
ATOM 2860 O O . SER A 1 374 ? -11.057 0.129 27.680 1.00 92.00 374 SER A O 1
ATOM 2862 N N . VAL A 1 375 ? -13.189 0.397 28.355 1.00 93.69 375 VAL A N 1
ATOM 2863 C CA . VAL A 1 375 ? -13.660 1.171 27.205 1.00 93.69 375 VAL A CA 1
ATOM 2864 C C . VAL A 1 375 ? -14.247 2.476 27.728 1.00 93.69 375 VAL A C 1
ATOM 2866 O O . VAL A 1 375 ? -15.042 2.449 28.660 1.00 93.69 375 VAL A O 1
ATOM 2869 N N . VAL A 1 376 ? -13.879 3.606 27.137 1.00 96.06 376 VAL A N 1
ATOM 2870 C CA . VAL A 1 376 ? -14.434 4.928 27.430 1.00 96.06 376 VAL A CA 1
ATOM 2871 C C . VAL A 1 376 ? -15.260 5.377 26.235 1.00 96.06 376 VAL A C 1
ATOM 2873 O O . VAL A 1 376 ? -14.744 5.544 25.129 1.00 96.06 376 VAL A O 1
ATOM 2876 N N . MET A 1 377 ? -16.553 5.576 26.451 1.00 95.62 377 MET A N 1
ATOM 2877 C CA . MET A 1 377 ? -17.484 6.051 25.437 1.00 95.62 377 MET A CA 1
ATOM 2878 C C . MET A 1 377 ? -17.648 7.563 25.564 1.00 95.62 377 MET A C 1
ATOM 2880 O O . MET A 1 377 ? -18.040 8.048 26.621 1.00 95.62 377 MET A O 1
ATOM 2884 N N . LYS A 1 378 ? -17.413 8.317 24.485 1.00 96.50 378 LYS A N 1
ATOM 2885 C CA . LYS A 1 378 ? -17.721 9.758 24.477 1.00 96.50 378 LYS A CA 1
ATOM 2886 C C . LYS A 1 378 ? -19.198 10.059 24.208 1.00 96.50 378 LYS A C 1
ATOM 2888 O O . LYS A 1 378 ? -19.705 11.079 24.657 1.00 96.50 378 LYS A O 1
ATOM 2893 N N . SER A 1 379 ? -19.896 9.180 23.488 1.00 94.56 379 SER A N 1
ATOM 2894 C CA . SER A 1 379 ? -21.310 9.367 23.146 1.00 94.56 379 SER A CA 1
ATOM 2895 C C . SER A 1 379 ? -22.241 8.985 24.295 1.00 94.56 379 SER A C 1
ATOM 2897 O O . SER A 1 379 ? -22.087 7.932 24.919 1.00 94.56 379 SER A O 1
ATOM 2899 N N . SER A 1 380 ? -23.289 9.781 24.507 1.00 93.94 380 SER A N 1
ATOM 2900 C CA . SER A 1 380 ? -24.402 9.450 25.407 1.00 93.94 380 SER A CA 1
ATOM 2901 C C . SER A 1 380 ? -25.335 8.367 24.849 1.00 93.94 380 SER A C 1
ATOM 2903 O O . SER A 1 380 ? -26.190 7.852 25.568 1.00 93.94 380 SER A O 1
ATOM 2905 N N . THR A 1 381 ? -25.173 7.993 23.577 1.00 92.75 381 THR A N 1
ATOM 2906 C CA . THR A 1 381 ? -25.948 6.933 22.923 1.00 92.75 381 THR A CA 1
ATOM 2907 C C . THR A 1 381 ? -25.025 5.816 22.432 1.00 92.75 381 THR A C 1
ATOM 2909 O O . THR A 1 381 ? -23.996 6.101 21.815 1.00 92.75 381 THR A O 1
ATOM 2912 N N . PRO A 1 382 ? -25.350 4.537 22.695 1.00 91.12 382 PRO A N 1
ATOM 2913 C CA . PRO A 1 382 ? -24.509 3.436 22.249 1.00 91.12 382 PRO A CA 1
ATOM 2914 C C . PRO A 1 382 ? -24.542 3.307 20.714 1.00 91.12 382 PRO A C 1
ATOM 2916 O O . PRO A 1 382 ? -25.625 3.394 20.127 1.00 91.12 382 PRO A O 1
ATOM 2919 N N . PRO A 1 383 ? -23.396 3.045 20.054 1.00 91.88 383 PRO A N 1
ATOM 2920 C CA . PRO A 1 383 ? -23.383 2.679 18.642 1.00 91.88 383 PRO A CA 1
ATOM 2921 C C . PRO A 1 383 ? -24.115 1.352 18.415 1.00 91.88 383 PRO A C 1
ATOM 2923 O O . PRO A 1 383 ? -24.128 0.464 19.271 1.00 91.88 383 PRO A O 1
ATOM 2926 N N . VAL A 1 384 ? -24.686 1.191 17.223 1.00 89.69 384 VAL A N 1
ATOM 2927 C CA . VAL A 1 384 ? -25.374 -0.034 16.823 1.00 89.69 384 VAL A CA 1
ATOM 2928 C C . VAL A 1 384 ? -24.345 -1.134 16.561 1.00 89.69 384 VAL A C 1
ATOM 2930 O O . VAL A 1 384 ? -23.532 -1.038 15.648 1.00 89.69 384 VAL A O 1
ATOM 2933 N N . GLY A 1 385 ? -24.390 -2.200 17.350 1.00 82.94 385 GLY A N 1
ATOM 2934 C CA . GLY A 1 385 ? -23.557 -3.388 17.192 1.00 82.94 385 GLY A CA 1
ATOM 2935 C C . GLY A 1 385 ? -24.045 -4.590 17.989 1.00 82.94 385 GLY A C 1
ATOM 2936 O O . GLY A 1 385 ? -24.993 -4.482 18.766 1.00 82.94 385 GLY A O 1
ATOM 2937 N N . LYS A 1 386 ? -23.394 -5.743 17.812 1.00 76.44 386 LYS A N 1
ATOM 2938 C CA . LYS A 1 386 ? -23.580 -6.931 18.662 1.00 76.44 386 LYS A CA 1
ATOM 2939 C C . LYS A 1 386 ? -22.253 -7.243 19.345 1.00 76.44 386 LYS A C 1
ATOM 2941 O O . LYS A 1 386 ? -21.239 -7.324 18.677 1.00 76.44 386 LYS A O 1
ATOM 2946 N N . LYS A 1 387 ? -22.258 -7.373 20.674 1.00 84.44 387 LYS A N 1
ATOM 2947 C CA . LYS A 1 387 ? -21.118 -7.854 21.487 1.00 84.44 387 LYS A CA 1
ATOM 2948 C C . LYS A 1 387 ? -19.724 -7.278 21.116 1.00 84.44 387 LYS A C 1
ATOM 2950 O O . LYS A 1 387 ? -18.766 -8.041 21.018 1.00 84.44 387 LYS A O 1
ATOM 2955 N N . PRO A 1 388 ? -19.553 -5.954 20.941 1.00 86.38 388 PRO A N 1
ATOM 2956 C CA . PRO A 1 388 ? -18.271 -5.392 20.494 1.00 86.38 388 PRO A CA 1
ATOM 2957 C C . PRO A 1 388 ? -17.134 -5.449 21.534 1.00 86.38 388 PRO A C 1
ATOM 2959 O O . PRO A 1 388 ? -15.972 -5.361 21.144 1.00 86.38 388 PRO A O 1
ATOM 2962 N N . TRP A 1 389 ? -17.448 -5.620 22.826 1.00 87.12 389 TRP A N 1
ATOM 2963 C CA . TRP A 1 389 ? -16.530 -5.419 23.965 1.00 87.12 389 TRP A CA 1
ATOM 2964 C C . TRP A 1 389 ? -16.075 -6.715 24.664 1.00 87.12 389 TRP A C 1
ATOM 2966 O O . TRP A 1 389 ? -15.879 -6.742 25.880 1.00 87.12 389 TRP A O 1
ATOM 2976 N N . ILE A 1 390 ? -15.971 -7.835 23.944 1.00 86.56 390 ILE A N 1
ATOM 2977 C CA . ILE A 1 390 ? -15.619 -9.124 24.566 1.00 86.56 390 ILE A CA 1
ATOM 2978 C C . ILE A 1 390 ? -14.238 -9.032 25.234 1.00 86.56 390 ILE A C 1
ATOM 2980 O O . ILE A 1 390 ? -13.254 -8.718 24.576 1.00 86.56 390 ILE A O 1
ATOM 2984 N N . GLY A 1 391 ? -14.170 -9.350 26.530 1.00 85.19 391 GLY A N 1
ATOM 2985 C CA . GLY A 1 391 ? -12.929 -9.338 27.310 1.00 85.19 391 GLY A CA 1
ATOM 2986 C C . GLY A 1 391 ? -12.604 -8.006 27.996 1.00 85.19 391 GLY A C 1
ATOM 2987 O O . GLY A 1 391 ? -11.555 -7.909 28.624 1.00 85.19 391 GLY A O 1
ATOM 2988 N N . TYR A 1 392 ? -13.496 -7.013 27.939 1.00 87.81 392 TYR A N 1
ATOM 2989 C CA . TYR A 1 392 ? -13.372 -5.758 28.686 1.00 87.81 392 TYR A CA 1
ATOM 2990 C C . TYR A 1 392 ? -14.279 -5.772 29.921 1.00 87.81 392 TYR A C 1
ATOM 2992 O O . TYR A 1 392 ? -15.494 -5.747 29.752 1.00 87.81 392 TYR A O 1
ATOM 3000 N N . PRO A 1 393 ? -13.743 -5.797 31.155 1.00 88.06 393 PRO A N 1
ATOM 3001 C CA . PRO A 1 393 ? -14.557 -5.842 32.369 1.00 88.06 393 PRO A CA 1
ATOM 3002 C C . PRO A 1 393 ? -15.263 -4.524 32.704 1.00 88.06 393 PRO A C 1
ATOM 3004 O O . PRO A 1 393 ? -16.212 -4.561 33.478 1.00 88.06 393 PRO A O 1
ATOM 3007 N N . THR A 1 394 ? -14.827 -3.376 32.172 1.00 90.81 394 THR A N 1
ATOM 3008 C CA . THR A 1 394 ? -15.391 -2.059 32.526 1.00 90.81 394 THR A CA 1
ATOM 3009 C C . THR A 1 394 ? -15.654 -1.202 31.293 1.00 90.81 394 THR A C 1
ATOM 3011 O O . THR A 1 394 ? -14.794 -1.081 30.422 1.00 90.81 394 THR A O 1
ATOM 3014 N N . ILE A 1 395 ? -16.822 -0.561 31.251 1.00 92.44 395 ILE A N 1
ATOM 3015 C CA . ILE A 1 395 ? -17.189 0.444 30.253 1.00 92.44 395 ILE A CA 1
ATOM 3016 C C . ILE A 1 395 ? -17.592 1.730 30.979 1.00 92.44 395 ILE A C 1
ATOM 3018 O O . ILE A 1 395 ? -18.533 1.730 31.772 1.00 92.44 395 ILE A O 1
ATOM 3022 N N . TYR A 1 396 ? -16.892 2.817 30.683 1.00 95.50 396 TYR A N 1
ATOM 3023 C CA . TYR A 1 396 ? -17.198 4.166 31.135 1.00 95.50 396 TYR A CA 1
ATOM 3024 C C . TYR A 1 396 ? -18.063 4.871 30.095 1.00 95.50 396 TYR A C 1
ATOM 3026 O O . TYR A 1 396 ? -17.767 4.823 28.898 1.00 95.50 396 TYR A O 1
ATOM 3034 N N . VAL A 1 397 ? -19.145 5.501 30.541 1.00 96.12 397 VAL A N 1
ATOM 3035 C CA . VAL A 1 397 ? -20.109 6.202 29.685 1.00 96.12 397 VAL A CA 1
ATOM 3036 C C . VAL A 1 397 ? -20.429 7.580 30.268 1.00 96.12 397 VAL A C 1
ATOM 3038 O O . VAL A 1 397 ? -20.294 7.756 31.479 1.00 96.12 397 VAL A O 1
ATOM 3041 N N . PRO A 1 398 ? -20.897 8.553 29.465 1.00 97.12 398 PRO A N 1
ATOM 3042 C CA . PRO A 1 398 ? -21.208 9.881 29.982 1.00 97.12 398 PRO A CA 1
ATOM 3043 C C . PRO A 1 398 ? -22.300 9.843 31.055 1.00 97.12 398 PRO A C 1
ATOM 3045 O O . PRO A 1 398 ? -23.256 9.062 30.961 1.00 97.12 398 PRO A O 1
ATOM 3048 N N . LYS A 1 399 ? -22.213 10.730 32.044 1.00 96.50 399 LYS A N 1
ATOM 3049 C CA . LYS A 1 399 ? -23.251 10.890 33.074 1.00 96.50 399 LYS A CA 1
ATOM 3050 C C . LYS A 1 399 ? -24.680 10.947 32.504 1.00 96.50 399 LYS A C 1
ATOM 3052 O O . LYS A 1 399 ? -24.978 11.742 31.614 1.00 96.50 399 LYS A O 1
ATOM 3057 N N . GLY A 1 400 ? -25.581 10.128 33.053 1.00 95.50 400 GLY A N 1
ATOM 3058 C CA . GLY A 1 400 ? -26.985 10.028 32.641 1.00 95.50 400 GLY A CA 1
ATOM 3059 C C . GLY A 1 400 ? -27.255 9.086 31.460 1.00 95.50 400 GLY A C 1
ATOM 3060 O O . GLY A 1 400 ? -28.404 8.982 31.028 1.00 95.50 400 GLY A O 1
ATOM 3061 N N . SER A 1 401 ? -26.238 8.399 30.928 1.00 95.12 401 SER A N 1
ATOM 3062 C CA . SER A 1 401 ? -26.383 7.501 29.772 1.00 95.12 401 SER A CA 1
ATOM 3063 C C . SER A 1 401 ? -26.402 6.008 30.115 1.00 95.12 401 SER A C 1
ATOM 3065 O O . SER A 1 401 ? -26.727 5.192 29.247 1.00 95.12 401 SER A O 1
ATOM 3067 N N . LYS A 1 402 ? -26.138 5.610 31.368 1.00 92.25 402 LYS A N 1
ATOM 3068 C CA . LYS A 1 402 ? -26.002 4.194 31.760 1.00 92.25 402 LYS A CA 1
ATOM 3069 C C . LYS A 1 402 ? -27.169 3.312 31.321 1.00 92.25 402 LYS A C 1
ATOM 3071 O O . LYS A 1 402 ? -26.948 2.251 30.741 1.00 92.25 402 LYS A O 1
ATOM 3076 N N . SER A 1 403 ? -28.409 3.760 31.519 1.00 90.50 403 SER A N 1
ATOM 3077 C CA . SER A 1 403 ? -29.595 2.981 31.136 1.00 90.50 403 SER A CA 1
ATOM 3078 C C . SER A 1 403 ? -29.698 2.732 29.625 1.00 90.50 403 SER A C 1
ATOM 3080 O O . SER A 1 403 ? -30.207 1.687 29.214 1.00 90.50 403 SER A O 1
ATOM 3082 N N . ALA A 1 404 ? -29.208 3.655 28.786 1.00 91.06 404 ALA A N 1
ATOM 3083 C CA . ALA A 1 404 ? -29.188 3.467 27.335 1.00 91.06 404 ALA A CA 1
ATOM 3084 C C . ALA A 1 404 ? -28.222 2.339 26.943 1.00 91.06 404 ALA A C 1
ATOM 3086 O O . ALA A 1 404 ? -28.566 1.480 26.130 1.00 91.06 404 ALA A O 1
ATOM 3087 N N . TYR A 1 405 ? -27.050 2.301 27.578 1.00 90.44 405 TYR A N 1
ATOM 3088 C CA . TYR A 1 405 ? -26.036 1.272 27.359 1.00 90.44 405 TYR A CA 1
ATOM 3089 C C . TYR A 1 405 ? -26.453 -0.100 27.912 1.00 90.44 405 TYR A C 1
ATOM 3091 O O . TYR A 1 405 ? -26.298 -1.107 27.223 1.00 90.44 405 TYR A O 1
ATOM 3099 N N . GLU A 1 406 ? -27.058 -0.153 29.102 1.00 87.81 406 GLU A N 1
ATOM 3100 C CA . GLU A 1 406 ? -27.545 -1.399 29.720 1.00 87.81 406 GLU A CA 1
ATOM 3101 C C . GLU A 1 406 ? -28.681 -2.077 28.943 1.00 87.81 406 GLU A C 1
ATOM 3103 O O . GLU A 1 406 ? -28.858 -3.291 29.045 1.00 87.81 406 GLU A O 1
ATOM 3108 N N . LYS A 1 407 ? -29.478 -1.307 28.192 1.00 83.88 407 LYS A N 1
ATOM 3109 C CA . LYS A 1 407 ? -30.527 -1.851 27.317 1.00 83.88 407 LYS A CA 1
ATOM 3110 C C . LYS A 1 407 ? -29.944 -2.474 26.050 1.00 83.88 407 LYS A C 1
ATOM 3112 O O . LYS A 1 407 ? -30.528 -3.404 25.500 1.00 83.88 407 LYS A O 1
ATOM 3117 N N . TYR A 1 408 ? -28.846 -1.905 25.561 1.00 77.56 408 TYR A N 1
ATOM 3118 C CA . TYR A 1 408 ? -28.289 -2.227 24.256 1.00 77.56 408 TYR A CA 1
ATOM 3119 C C . TYR A 1 408 ? -27.286 -3.385 24.314 1.00 77.56 408 TYR A C 1
ATOM 3121 O O . TYR A 1 408 ? -27.233 -4.207 23.398 1.00 77.56 408 TYR A O 1
ATOM 3129 N N . TYR A 1 409 ? -26.515 -3.482 25.398 1.00 75.50 409 TYR A N 1
ATOM 3130 C CA . TYR A 1 409 ? -25.509 -4.524 25.552 1.00 75.50 409 TYR A CA 1
ATOM 3131 C C . TYR A 1 409 ? -25.958 -5.648 26.492 1.00 75.50 409 TYR A C 1
ATOM 3133 O O . TYR A 1 409 ? -26.580 -5.435 27.529 1.00 75.50 409 TYR A O 1
ATOM 3141 N N . ASP A 1 410 ? -25.642 -6.874 26.081 1.00 67.25 410 ASP A N 1
ATOM 3142 C CA . ASP A 1 410 ? -26.045 -8.118 26.731 1.00 67.25 410 ASP A CA 1
ATOM 3143 C C . ASP A 1 410 ? -25.426 -8.247 28.133 1.00 67.25 410 ASP A C 1
ATOM 3145 O O . ASP A 1 410 ? -24.207 -8.347 28.270 1.00 67.25 410 ASP A O 1
ATOM 3149 N N . LYS A 1 411 ? -26.275 -8.301 29.169 1.00 63.09 411 LYS A N 1
ATOM 3150 C CA . LYS A 1 411 ? -25.868 -8.448 30.579 1.00 63.09 411 LYS A CA 1
ATOM 3151 C C . LYS A 1 411 ? -25.155 -9.775 30.888 1.00 63.09 411 LYS A C 1
ATOM 3153 O O . LYS A 1 411 ? -24.610 -9.917 31.978 1.00 63.09 411 LYS A O 1
ATOM 3158 N N . SER A 1 412 ? -25.168 -10.750 29.973 1.00 59.69 412 SER A N 1
ATOM 3159 C CA . SER A 1 412 ? -24.423 -12.012 30.120 1.00 59.69 412 SER A CA 1
ATOM 3160 C C . SER A 1 412 ? -22.927 -11.883 29.813 1.00 59.69 412 SER A C 1
ATOM 3162 O O . SER 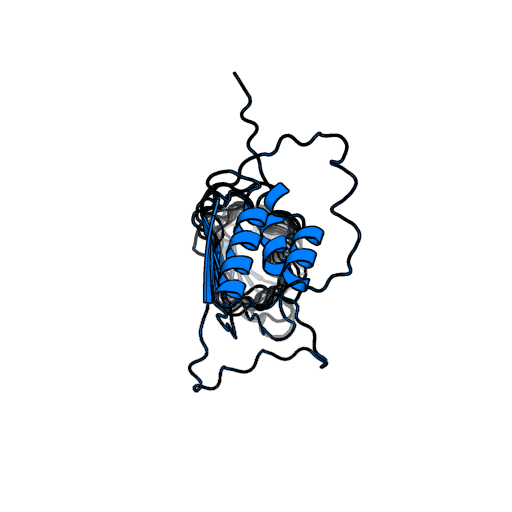A 1 412 ? -22.145 -12.778 30.131 1.00 59.69 412 SER A O 1
ATOM 3164 N N . LEU A 1 413 ? -22.511 -10.769 29.207 1.00 62.88 413 LEU A N 1
ATOM 3165 C CA . LEU A 1 413 ? -21.111 -10.421 29.030 1.00 62.88 413 LEU A CA 1
ATOM 3166 C C . LEU A 1 413 ? -20.639 -9.784 30.340 1.00 62.88 413 LEU A C 1
ATOM 3168 O O . LEU A 1 413 ? -21.098 -8.709 30.700 1.00 62.88 413 LEU A O 1
ATOM 3172 N N . TYR A 1 414 ? -19.781 -10.479 31.080 1.00 65.06 414 TYR A N 1
ATOM 3173 C CA . TYR A 1 414 ? -19.299 -10.121 32.419 1.00 65.06 414 TYR A CA 1
ATOM 3174 C C . TYR A 1 414 ? -18.532 -8.777 32.476 1.00 65.06 414 TYR A C 1
ATOM 3176 O O . TYR A 1 414 ? -17.314 -8.768 32.650 1.00 65.06 414 TYR A O 1
ATOM 3184 N N . PHE A 1 415 ? -19.225 -7.644 32.335 1.00 77.31 415 PHE A N 1
ATOM 3185 C CA . PHE A 1 415 ? -18.661 -6.300 32.452 1.00 77.31 415 PHE A CA 1
ATOM 3186 C C . PHE A 1 415 ? -19.585 -5.335 33.205 1.00 77.31 415 PHE A C 1
ATOM 3188 O O . PHE A 1 415 ? -20.804 -5.501 33.240 1.00 77.31 415 PHE A O 1
ATOM 3195 N N . GLN A 1 416 ? -18.990 -4.310 33.813 1.00 88.06 416 GLN A N 1
ATOM 3196 C CA . GLN A 1 416 ? -19.681 -3.240 34.528 1.00 88.06 416 GLN A CA 1
ATOM 3197 C C . GLN A 1 416 ? -19.767 -1.968 33.675 1.00 88.06 416 GLN A C 1
ATOM 3199 O O . GLN A 1 416 ? -18.821 -1.628 32.966 1.00 88.06 416 GLN A O 1
ATOM 3204 N N . ILE A 1 417 ? -20.889 -1.250 33.779 1.00 90.69 417 ILE A N 1
ATOM 3205 C CA . ILE A 1 417 ? -21.071 0.080 33.182 1.00 90.69 417 ILE A CA 1
ATOM 3206 C C . ILE A 1 417 ? -21.029 1.131 34.299 1.00 90.69 417 ILE A C 1
ATOM 3208 O O . ILE A 1 417 ? -21.835 1.079 35.242 1.00 90.69 417 ILE A O 1
ATOM 3212 N N . ILE A 1 418 ? -20.097 2.077 34.180 1.00 93.25 418 ILE A N 1
ATOM 3213 C CA . ILE A 1 418 ? -19.843 3.172 35.125 1.00 93.25 418 ILE A CA 1
ATOM 3214 C C . ILE A 1 418 ? -20.095 4.501 34.412 1.00 93.25 418 ILE A C 1
ATOM 3216 O O . ILE A 1 418 ? -19.737 4.659 33.249 1.00 93.25 418 ILE A O 1
ATOM 3220 N N . GLU A 1 419 ? -20.735 5.441 35.100 1.00 93.56 419 GLU A N 1
ATOM 3221 C CA . GLU A 1 419 ? -20.902 6.805 34.600 1.00 93.56 419 GLU A CA 1
ATOM 3222 C C . GLU A 1 419 ? -19.747 7.682 35.078 1.00 93.56 419 GLU A C 1
ATOM 3224 O O . GLU A 1 419 ? -19.454 7.680 36.276 1.00 93.56 419 GLU A O 1
ATOM 3229 N N . GLU A 1 420 ? -19.141 8.440 34.166 1.00 87.44 420 GLU A N 1
ATOM 3230 C CA . GLU A 1 420 ? -18.106 9.444 34.457 1.00 87.44 420 GLU A CA 1
ATOM 3231 C C . GLU A 1 420 ? -18.369 10.775 33.740 1.00 87.44 420 GLU A C 1
ATOM 3233 O O . GLU A 1 420 ? -19.096 10.789 32.710 1.00 87.44 420 GLU A O 1
#

Secondary structure (DSSP, 8-state):
--------SSTTHHHHHHHTT-----------PPPPPPS---PPEEEEEEEESSTT-HHHHHHHHHHHHHHTT---SEEEEEEEEEEE-GGGG-HHHHHHHHHTS-TT------EEEEEEEEE------GGGTTSSSSS----------SEEE--TT--EE-TTTTTT-B--EEE--S-SEE-TTTTTT-EEEES-EEE-TT--EE-TTTTTT-EEESEEEE-S-PEEPTTTTTT-B-SEEEE--SEE-TTTTTT-S-EEE-S--EEEE-TTTTTT---SEEEE-EEEE-TTTTTT---SEEEESS--EE-TTTTTT---SEE-B--TT--EE-TTTT-BSS----EEEE-TT--EE-TTTT-B-TTSSGGG-EEEE--SSPPEESSTTTT--EEEE-TT-HHHHHHHS-TTS--EEEE-

pLDDT: mean 75.61, std 22.58, range [22.09, 98.88]

Foldseek 3Di:
DDDDDDDPDPACLQVVLVLLLDDQDDDDDDDDDPDDDDPDDPFDEDAAEDEPQDELCLLVRVLVVLVVCVVVVPDHQEYAEYEYAHEYEPNNRPSVSSNVSSVVDDSRHNYQHAEYHDQHYDYDYDDDDDPVVPDDDDDDPDDQDARNHQEYEGYLNHAEQEALSQALYEDHAYDDHQYAYYYASSNANYEHYEEEAEADQNHAEQYASRQANYEYEYEYEDNHAYAQYHCVCALYHYDEYEDHHQEAEHCVHQNPEYYHYPPDAHAEQEACVHHLYADAEDAHRYAYQYACVCANNQYAYYAYEQYAEQEHLRNAAHAYQEAEHDDLNYAEQEANVQAHAPYLHQEYEDHARHAYYEHLVHHYNPDPNLPRHEYEYPHLADHDYAHNQQSHAEYEYAPPSQVRVVVRYDPVRNHDYHHD

Sequence (420 aa):
MKKMKTFGLKGVAILIAISLCVQFTSCGESGGEPDPIPPTQTTPIAHLSFEMKEAGTFKQLLEAKLKTITANKEVFHRIDTLTLSGKMNILDFDANEIEAIASSFSPHVEMRLICIDLTNVQIVESSCNAANQLAYLGKDSNYRFIFSSYEYKLPKSLIEIGSGLFNNRWFGKLVIPSLVKIGNNAFERSQGGIGDIILPENLEEIGDCAFQYVEMSGKITIQGKPKIGKSAFQGIKCDLITISASEIGERAFASSRKVVFNSTPIERIGNYAFEKLNIDTLTLDCKYIGNGAFINASIKELNLLNTIEIGDAAFHNNKFTTIENLPESLKKIGGLAFGSSNCNIKSVVIPENLKEIGDAAFYLKPGSGTLGSSVVMKSSTPPVGKKPWIGYPTIYVPKGSKSAYEKYYDKSLYFQIIEE